Protein AF-G0UAB4-F1 (afdb_monomer)

InterPro domains:
  IPR030217 Nuclear RNA export factor [PTHR10662] (79-449)
  IPR032675 Leucine-rich repeat domain superfamily [G3DSA:3.80.10.10] (81-231)
  IPR057127 MEX67-like, NTF2-like domain [PF23056] (244-444)

Mean predicted aligned error: 17.78 Å

Nearest PDB structures (foldseek):
  6mky-assembly1_A  TM=8.812E-01  e=1.039E-04  Homo sapiens
  8axj-assembly1_A  TM=7.871E-01  e=1.158E-04  Trypanosoma brucei brucei TREU927
  8r1l-assembly1_D  TM=8.271E-01  e=3.434E-04  Homo sapiens
  8glv-assembly1_Em  TM=6.843E-01  e=1.694E-04  Chlamydomonas reinhardtii
  8ro1-assembly1_o  TM=6.251E-01  e=2.617E-04  Caenorhabditis elegans

Organism: Trypanosoma vivax (strain Y486) (NCBI:txid1055687)

Solvent-accessible surface area (backbone atoms only — not comparable to full-atom values): 30430 Å² total; per-residue (Å²): 136,87,87,88,91,86,81,88,85,86,80,86,79,88,85,91,85,92,84,90,79,88,79,92,78,90,78,84,87,88,81,90,78,88,82,90,78,88,80,89,85,84,81,86,82,89,79,92,82,81,86,80,90,82,90,77,89,82,90,85,82,88,80,89,80,89,62,63,68,62,54,49,52,54,49,35,50,52,52,41,51,46,52,69,76,37,32,79,76,36,36,38,80,89,74,14,32,38,49,44,50,38,50,50,72,38,76,92,33,62,95,48,28,90,69,59,40,55,65,36,54,69,46,22,43,38,51,40,54,40,45,49,74,77,52,33,76,55,34,24,31,41,33,44,26,49,51,68,31,53,41,55,43,42,40,48,41,31,32,51,77,70,64,40,33,64,49,26,32,35,41,35,41,27,47,20,49,29,65,68,73,69,46,52,65,53,53,57,71,28,79,49,33,30,34,42,31,45,54,73,17,62,35,67,76,41,93,57,34,65,67,52,51,49,69,59,39,82,67,47,42,28,50,62,90,40,76,53,88,62,86,64,92,72,61,67,50,45,64,77,58,89,75,54,72,70,50,49,50,53,49,52,48,43,45,61,54,49,51,48,31,49,43,71,67,45,38,79,64,36,32,73,42,30,31,74,78,10,39,28,40,36,28,64,51,86,64,27,59,76,95,65,81,69,75,34,70,92,36,48,31,55,85,59,52,73,67,58,51,52,51,51,53,50,54,53,53,49,36,68,70,61,39,53,61,31,45,69,90,86,33,68,77,27,68,73,32,53,27,71,17,15,66,41,34,22,50,51,52,32,32,69,39,35,53,92,52,42,36,40,33,45,76,48,77,47,84,61,45,47,71,45,79,48,54,82,97,43,97,59,55,33,36,40,35,39,42,39,34,36,44,34,43,34,52,49,74,88,84,48,87,79,58,78,72,57,55,84,89,65,41,34,47,50,61,22,30,34,45,36,42,35,34,30,36,57,44,96,83,72,78,48,75,25,34,41,36,39,40,39,33,33,30,53,58,76,77,49,62,41,98,87,70,45,82,46,72,96,66,82,47,54,62,38,69,71,52,28,48,54,49,24,64,72,78,38,69,81,38,41,69,62,30,38,32,47,48,51,73,76,23,60,22,73,66,50,38,48,46,41,52,69,63,48,55,65,70,48,59,67,69,61,42,56,54,23,31,75,28,41,68,55,37,54,57,56,76,76,106

Foldseek 3Di:
DDDDDDDDDDDDDDDDDDDDDDDDDDDDDDDDDDDDDDDDDDDDDDDDDDDDDDDDDDDDDDDDDPDLPVVLVVLLVLLLVCCVVCVVPQADLVQLEGACAVVLPPPSCVVPSVVDALQDLSNLLSNLVSCCVRRNQSHAEYEQEQRQDQDNQSNLVSCVVSVNLQRYAEYEHEQYAHQDDPNLVSVLPNLNHAYYAHHNYNLVVDPCNPVVNCVSHVNHQYYNNDGDPDPPPFAFFFAADDDDPVQVVVVVQCVVQPQVCQQVVVLVSQLVQADFFAKEAEEEDPCLWDLAADCDVQQLRVPDDPVVRVLVNVLVVQLVVQQLYADCVVDVVSVVSMQTGSVSRSVNSCSNQSHPAQKGKHKDWDSRKDWDWDDPPDPFIKIKIKTKTKMKIFGHHDDDPVRVPPPSSNTRITMWIKIKIWIWTADPVNPDIHTRYIYIYGYYPPFPQDPVRHTDPPDDGCLPQVNLVVLCVVQPVLADSLLSSLLSVLARGPVRSNCCRPPPLVPDDPVLSNVSSHDNVSSNVSSVD

pLDDT: mean 78.87, std 22.43, range [23.47, 98.38]

Radius of gyration: 35.87 Å; Cα contacts (8 Å, |Δi|>4): 771; chains: 1; bounding box: 86×74×105 Å

Structure (mmCIF, N/CA/C/O backbone):
data_AF-G0UAB4-F1
#
_entry.id   AF-G0UAB4-F1
#
loop_
_atom_site.group_PDB
_atom_site.id
_atom_site.type_symbol
_atom_site.label_atom_id
_atom_site.label_alt_id
_atom_site.label_comp_id
_atom_site.label_asym_id
_atom_site.label_entity_id
_atom_site.label_seq_id
_atom_site.pdbx_PDB_ins_code
_atom_site.Cartn_x
_atom_site.Cartn_y
_atom_site.Cartn_z
_atom_site.occupancy
_atom_site.B_iso_or_equiv
_atom_site.auth_seq_id
_atom_site.auth_comp_id
_atom_site.auth_asym_id
_atom_site.auth_atom_id
_atom_site.pdbx_PDB_model_num
ATOM 1 N N . MET A 1 1 ? -24.170 -27.019 -33.085 1.00 36.75 1 MET A N 1
ATOM 2 C CA . MET A 1 1 ? -25.218 -26.357 -32.282 1.00 36.75 1 MET A CA 1
ATOM 3 C C . MET A 1 1 ? -24.888 -24.856 -32.265 1.00 36.75 1 MET A C 1
ATOM 5 O O . MET A 1 1 ? -24.026 -24.470 -31.496 1.00 36.75 1 MET A O 1
ATOM 9 N N . SER A 1 2 ? -25.151 -24.061 -33.317 1.00 28.00 2 SER A N 1
ATOM 10 C CA . SER A 1 2 ? -26.400 -23.314 -33.641 1.00 28.00 2 SER A CA 1
ATOM 11 C C . SER A 1 2 ? -26.981 -22.582 -32.414 1.00 28.00 2 SER A C 1
ATOM 13 O O . SER A 1 2 ? -27.367 -23.261 -31.475 1.00 28.00 2 SER A O 1
ATOM 15 N N . HIS A 1 3 ? -27.049 -21.246 -32.310 1.00 29.27 3 HIS A N 1
ATOM 16 C CA . HIS A 1 3 ? -27.431 -20.233 -33.307 1.00 29.27 3 HIS A CA 1
ATOM 17 C C . HIS A 1 3 ? -26.759 -18.845 -33.122 1.00 29.27 3 HIS A C 1
ATOM 19 O O . HIS A 1 3 ? -26.396 -18.486 -32.005 1.00 29.27 3 HIS A O 1
ATOM 25 N N . PRO A 1 4 ? -26.694 -18.034 -34.202 1.00 35.25 4 PRO A N 1
ATOM 26 C CA . PRO A 1 4 ? -26.405 -16.597 -34.199 1.00 35.25 4 PRO A CA 1
ATOM 27 C C . PRO A 1 4 ? -27.694 -15.756 -34.072 1.00 35.25 4 PRO A C 1
ATOM 29 O O . PRO A 1 4 ? -28.778 -16.233 -34.406 1.00 35.25 4 PRO A O 1
ATOM 32 N N . TYR A 1 5 ? -27.582 -14.482 -33.682 1.00 25.14 5 TYR A N 1
ATOM 33 C CA . TYR A 1 5 ? -28.680 -13.512 -33.792 1.00 25.14 5 TYR A CA 1
ATOM 34 C C . TYR A 1 5 ? -28.320 -12.415 -34.796 1.00 25.14 5 TYR A C 1
ATOM 36 O O . TYR A 1 5 ? -27.334 -11.701 -34.632 1.00 25.14 5 TYR A O 1
ATOM 44 N N . ASN A 1 6 ? -29.126 -12.306 -35.851 1.00 32.56 6 ASN A N 1
ATOM 45 C CA . ASN A 1 6 ? -29.063 -11.258 -36.860 1.00 32.56 6 ASN A CA 1
ATOM 46 C C . ASN A 1 6 ? -30.505 -10.906 -37.269 1.00 32.56 6 ASN A C 1
ATOM 48 O O . ASN A 1 6 ? -31.271 -11.813 -37.592 1.00 32.56 6 ASN A O 1
ATOM 52 N N . LYS A 1 7 ? -30.869 -9.617 -37.256 1.00 28.31 7 LYS A N 1
ATOM 53 C CA . LYS A 1 7 ? -31.987 -8.989 -38.004 1.00 28.31 7 LYS A CA 1
ATOM 54 C C . LYS A 1 7 ? -31.812 -7.461 -37.874 1.00 28.31 7 LYS A C 1
ATOM 56 O O . LYS A 1 7 ? -31.756 -6.967 -36.758 1.00 28.31 7 LYS A O 1
ATOM 61 N N . HIS A 1 8 ? -31.458 -6.705 -38.925 1.00 28.34 8 HIS A N 1
ATO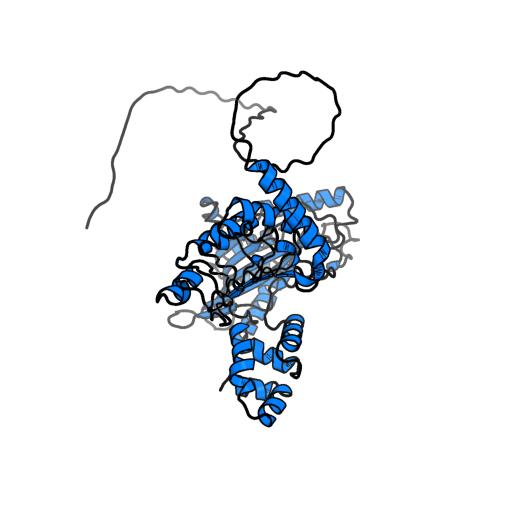M 62 C CA . HIS A 1 8 ? -32.327 -6.168 -40.001 1.00 28.34 8 HIS A CA 1
ATOM 63 C C . HIS A 1 8 ? -33.525 -5.365 -39.469 1.00 28.34 8 HIS A C 1
ATOM 65 O O . HIS A 1 8 ? -34.195 -5.829 -38.563 1.00 28.34 8 HIS A O 1
ATOM 71 N N . ARG A 1 9 ? -33.966 -4.240 -40.040 1.00 28.67 9 ARG A N 1
ATOM 72 C CA . ARG A 1 9 ? -33.526 -3.301 -41.093 1.00 28.67 9 ARG A CA 1
ATOM 73 C C . ARG A 1 9 ? -34.645 -2.243 -41.113 1.00 28.67 9 ARG A C 1
ATOM 75 O O . ARG A 1 9 ? -35.806 -2.611 -40.972 1.00 28.67 9 ARG A O 1
ATOM 82 N N . GLY A 1 10 ? -34.337 -0.984 -41.381 1.00 27.75 10 GLY A N 1
ATOM 83 C CA . GLY A 1 10 ? -35.330 0.027 -41.757 1.00 27.75 10 GLY A CA 1
ATOM 84 C C . GLY A 1 10 ? -34.630 1.380 -41.836 1.00 27.75 10 GLY A C 1
ATOM 85 O O . GLY A 1 10 ? -33.963 1.754 -40.886 1.00 27.75 10 GLY A O 1
ATOM 86 N N . GLY A 1 11 ? -34.617 2.132 -42.928 1.00 26.70 11 GLY A N 1
ATOM 87 C CA . GLY A 1 11 ? -35.298 2.002 -44.207 1.00 26.70 11 GLY A CA 1
ATOM 88 C C . GLY A 1 11 ? -35.733 3.396 -44.657 1.00 26.70 11 GLY A C 1
ATOM 89 O O . GLY A 1 11 ? -36.582 3.980 -44.000 1.00 26.70 11 GLY A O 1
ATOM 90 N N . CYS A 1 12 ? -35.182 3.846 -45.795 1.00 26.55 12 CYS A N 1
ATOM 91 C CA . CYS A 1 12 ? -35.678 4.924 -46.673 1.00 26.55 12 CYS A CA 1
ATOM 92 C C . CYS A 1 12 ? -35.483 6.384 -46.184 1.00 26.55 12 CYS A C 1
ATOM 94 O O . CYS A 1 12 ? -35.675 6.674 -45.017 1.00 26.55 12 CYS A O 1
ATOM 96 N N . ALA A 1 13 ? -35.142 7.383 -47.010 1.00 27.73 13 ALA A N 1
ATOM 97 C CA . ALA A 1 13 ? -34.871 7.446 -48.449 1.00 27.73 13 ALA A CA 1
ATOM 98 C C . ALA A 1 13 ? -34.231 8.804 -48.842 1.00 27.73 13 ALA A C 1
ATOM 100 O O . ALA A 1 13 ? -34.586 9.823 -48.267 1.00 27.73 13 ALA A O 1
ATOM 101 N N . GLY A 1 14 ? -33.368 8.758 -49.876 1.00 26.84 14 GLY A N 1
ATOM 102 C CA . GLY A 1 14 ? -33.150 9.741 -50.969 1.00 26.84 14 GLY A CA 1
ATOM 103 C C . GLY A 1 14 ? -32.625 11.157 -50.647 1.00 26.84 14 GLY A C 1
ATOM 104 O O . GLY A 1 14 ? -33.108 11.812 -49.746 1.00 26.84 14 GLY A O 1
ATOM 105 N N . GLY A 1 15 ? -31.689 11.771 -51.379 1.00 26.62 15 GLY A N 1
ATOM 106 C CA . GLY A 1 15 ? -30.940 11.385 -52.573 1.00 26.62 15 GLY A CA 1
ATOM 107 C C . GLY A 1 15 ? -30.425 12.615 -53.359 1.00 26.62 15 GLY A C 1
ATOM 108 O O . GLY A 1 15 ? -31.201 13.513 -53.650 1.00 26.62 15 GLY A O 1
ATOM 109 N N . ARG A 1 16 ? -29.155 12.531 -53.803 1.00 26.34 16 ARG A N 1
ATOM 110 C CA . ARG A 1 16 ? -28.542 13.008 -55.078 1.00 26.34 16 ARG A CA 1
ATOM 111 C C . ARG A 1 16 ? -28.022 14.459 -55.314 1.00 26.34 16 ARG A C 1
ATOM 113 O O . ARG A 1 16 ? -28.739 15.433 -55.155 1.00 26.34 16 ARG A O 1
ATOM 120 N N . ARG A 1 17 ? -26.839 14.446 -55.987 1.00 26.55 17 ARG A N 1
ATOM 121 C CA . ARG A 1 17 ? -26.042 15.440 -56.782 1.00 26.55 17 ARG A CA 1
ATOM 122 C C . ARG A 1 17 ? -25.085 16.333 -55.970 1.00 26.55 17 ARG A C 1
ATOM 124 O O . ARG A 1 17 ? -25.541 17.036 -55.088 1.00 26.55 17 ARG A O 1
ATOM 131 N N . ILE A 1 18 ? -23.747 16.209 -56.058 1.00 31.23 18 ILE A N 1
ATOM 132 C CA . ILE A 1 18 ? -22.752 16.402 -57.158 1.00 31.23 18 ILE A CA 1
ATOM 133 C C . ILE A 1 18 ? -22.755 17.830 -57.730 1.00 31.23 18 ILE A C 1
ATOM 135 O O . ILE A 1 18 ? -23.664 18.141 -58.490 1.00 31.23 18 ILE A O 1
ATOM 139 N N . TYR A 1 19 ? -21.725 18.630 -57.398 1.00 28.19 19 TYR A N 1
ATOM 140 C CA . TYR A 1 19 ? -20.753 19.247 -58.327 1.00 28.19 19 TYR A CA 1
ATOM 141 C C . TYR A 1 19 ? -19.546 19.853 -57.576 1.00 28.19 19 TYR A C 1
ATOM 143 O O . TYR A 1 19 ? -19.669 20.302 -56.439 1.00 28.19 19 TYR A O 1
ATOM 151 N N . ASP A 1 20 ? -18.399 19.816 -58.258 1.00 27.33 20 ASP A N 1
ATOM 152 C CA . ASP A 1 20 ? -17.103 20.448 -57.980 1.00 27.33 20 ASP A CA 1
ATOM 153 C C . ASP A 1 20 ? -17.155 21.941 -57.616 1.00 27.33 20 ASP A C 1
ATOM 155 O O . ASP A 1 20 ? -17.896 22.695 -58.239 1.00 27.33 20 ASP A O 1
ATOM 159 N N . HIS A 1 21 ? -16.238 22.390 -56.748 1.00 27.39 21 HIS A N 1
ATOM 160 C CA . HIS A 1 21 ? -15.192 23.367 -57.101 1.00 27.39 21 HIS A CA 1
ATOM 161 C C . HIS A 1 21 ? -14.220 23.609 -55.935 1.00 27.39 21 HIS A C 1
ATOM 163 O O . HIS A 1 21 ? -14.600 23.597 -54.767 1.00 27.39 21 HIS A O 1
ATOM 169 N N . GLY A 1 22 ? -12.941 23.779 -56.285 1.00 23.94 22 GLY A N 1
ATOM 170 C CA . GLY A 1 22 ? -11.832 23.977 -55.358 1.00 23.94 22 GLY A CA 1
ATOM 171 C C . GLY A 1 22 ? -11.778 25.365 -54.723 1.00 23.94 22 GLY A C 1
ATOM 172 O O . GLY A 1 22 ? -12.645 26.206 -54.933 1.00 23.94 22 GLY A O 1
ATOM 173 N N . GLY A 1 23 ? -10.701 25.616 -53.981 1.00 24.27 23 GLY A N 1
ATOM 174 C CA . GLY A 1 23 ? -10.379 26.960 -53.513 1.00 24.27 23 GLY A CA 1
ATOM 175 C C . GLY A 1 23 ? -9.794 26.989 -52.115 1.00 24.27 23 GLY A C 1
ATOM 176 O O . GLY A 1 23 ? -10.501 26.992 -51.119 1.00 24.27 23 GLY A O 1
ATOM 177 N N . ASN A 1 24 ? -8.472 27.036 -52.090 1.00 30.30 24 ASN A N 1
ATOM 178 C CA . ASN A 1 24 ? -7.624 27.497 -51.006 1.00 30.30 24 ASN A CA 1
ATOM 179 C C . ASN A 1 24 ? -8.116 28.842 -50.419 1.00 30.30 24 ASN A C 1
ATOM 181 O O . ASN A 1 24 ? -8.316 29.773 -51.194 1.00 30.30 24 ASN A O 1
ATOM 185 N N . SER A 1 25 ? -8.226 28.980 -49.092 1.00 27.98 25 SER A N 1
ATOM 186 C CA . SER A 1 25 ? -7.984 30.259 -48.397 1.00 27.98 25 SER A CA 1
ATOM 187 C C . SER A 1 25 ? -8.011 30.120 -46.875 1.00 27.98 25 SER A C 1
ATOM 189 O O . SER A 1 25 ? -8.974 29.623 -46.292 1.00 27.98 25 SER A O 1
ATOM 191 N N . ASP A 1 26 ? -6.964 30.660 -46.260 1.00 31.95 26 ASP A N 1
ATOM 192 C CA . ASP A 1 26 ? -6.861 31.070 -44.865 1.00 31.95 26 ASP A CA 1
ATOM 193 C C . ASP A 1 26 ? -8.095 31.817 -44.334 1.00 31.95 26 ASP A C 1
ATOM 195 O O . ASP A 1 26 ? -8.625 32.699 -45.012 1.00 31.95 26 ASP A O 1
ATOM 199 N N . ARG A 1 27 ? -8.442 31.585 -43.057 1.00 27.94 27 ARG A N 1
ATOM 200 C CA . ARG A 1 27 ? -8.413 32.609 -41.984 1.00 27.94 27 ARG A CA 1
ATOM 201 C C . ARG A 1 27 ? -9.036 32.113 -40.670 1.00 27.94 27 ARG A C 1
ATOM 203 O O . ARG A 1 27 ? -10.128 31.571 -40.642 1.00 27.94 27 ARG A O 1
ATOM 210 N N . ALA A 1 28 ? -8.295 32.381 -39.595 1.00 27.47 28 ALA A N 1
ATOM 211 C CA . ALA A 1 28 ? -8.703 33.013 -38.337 1.00 27.47 28 ALA A CA 1
ATOM 212 C C . ALA A 1 28 ? -10.079 32.723 -37.684 1.00 27.47 28 ALA A C 1
ATOM 214 O O . ALA A 1 28 ? -11.133 32.991 -38.241 1.00 27.47 28 ALA A O 1
ATOM 215 N N . HIS A 1 29 ? -9.972 32.428 -36.380 1.00 27.28 29 HIS A N 1
ATOM 216 C CA . HIS A 1 29 ? -10.861 32.790 -35.263 1.00 27.28 29 HIS A CA 1
ATOM 217 C C . HIS A 1 29 ? -12.291 32.230 -35.154 1.00 27.28 29 HIS A C 1
ATOM 219 O O . HIS A 1 29 ? -13.167 32.490 -35.965 1.00 27.28 29 HIS A O 1
ATOM 225 N N . GLY A 1 30 ? -12.551 31.685 -33.956 1.00 23.98 30 GLY A N 1
ATOM 226 C CA . GLY A 1 30 ? -13.815 31.866 -33.234 1.00 23.98 30 GLY A CA 1
ATOM 227 C C . GLY A 1 30 ? -14.678 30.613 -33.123 1.00 23.98 30 GLY A C 1
ATOM 228 O O . GLY A 1 30 ? -15.136 30.078 -34.123 1.00 23.98 30 GLY A O 1
ATOM 229 N N . GLY A 1 31 ? -14.948 30.168 -31.892 1.00 24.20 31 GLY A N 1
ATOM 230 C CA . GLY A 1 31 ? -15.881 29.062 -31.664 1.00 24.20 31 GLY A CA 1
ATOM 231 C C . GLY A 1 31 ? -15.971 28.572 -30.223 1.00 24.20 31 GLY A C 1
ATOM 232 O O . GLY A 1 31 ? -15.820 27.386 -29.964 1.00 24.20 31 GLY A O 1
ATOM 233 N N . HIS A 1 32 ? -16.207 29.485 -29.282 1.00 28.52 32 HIS A N 1
ATOM 234 C CA . HIS A 1 32 ? -16.738 29.174 -27.953 1.00 28.52 32 HIS A CA 1
ATOM 235 C C . HIS A 1 32 ? -18.137 28.561 -28.109 1.00 28.52 32 HIS A C 1
ATOM 237 O O . HIS A 1 32 ? -19.007 29.292 -28.558 1.00 28.52 32 HIS A O 1
ATOM 243 N N . TRP A 1 33 ? -18.387 27.313 -27.693 1.00 24.53 33 TRP A N 1
ATOM 244 C CA . TRP A 1 33 ? -19.727 26.858 -27.281 1.00 24.53 33 TRP A CA 1
ATOM 245 C C . TRP A 1 33 ? -19.639 25.855 -26.123 1.00 24.53 33 TRP A C 1
ATOM 247 O O . TRP A 1 33 ? -18.881 24.889 -26.143 1.00 24.53 33 TRP A O 1
ATOM 257 N N . ASN A 1 34 ? -20.424 26.177 -25.097 1.00 27.08 34 ASN A N 1
ATOM 258 C CA . ASN A 1 34 ? -20.688 25.454 -23.860 1.00 27.08 34 ASN A CA 1
ATOM 259 C C . ASN A 1 34 ? -21.229 24.035 -24.091 1.00 27.08 34 ASN A C 1
ATOM 261 O O . ASN A 1 34 ? -22.037 23.823 -24.989 1.00 27.08 34 ASN A O 1
ATOM 265 N N . ASN A 1 35 ? -20.974 23.140 -23.131 1.00 25.59 35 ASN A N 1
ATOM 266 C CA . ASN A 1 35 ? -22.094 22.571 -22.381 1.00 25.59 35 ASN A CA 1
ATOM 267 C C . ASN A 1 35 ? -21.683 22.116 -20.977 1.00 25.59 35 ASN A C 1
ATOM 269 O O . ASN A 1 35 ? -20.876 21.211 -20.783 1.00 25.59 35 ASN A O 1
ATOM 273 N N . GLN A 1 36 ? -22.288 22.797 -20.007 1.00 26.25 36 GLN A N 1
ATOM 274 C CA . GLN A 1 36 ? -22.452 22.369 -18.629 1.00 26.25 36 GLN A CA 1
ATOM 275 C C . GLN A 1 36 ? -23.269 21.075 -18.584 1.00 26.25 36 GLN A C 1
ATOM 277 O O . GLN A 1 36 ? -24.297 20.995 -19.248 1.00 26.25 36 GLN A O 1
ATOM 282 N N . LEU A 1 37 ? -22.881 20.144 -17.710 1.00 28.42 37 LEU A N 1
ATOM 283 C CA . LEU A 1 37 ? -23.802 19.329 -16.914 1.00 28.42 37 LEU A CA 1
ATOM 284 C C . LEU A 1 37 ? -23.041 18.697 -15.730 1.00 28.42 37 LEU A C 1
ATOM 286 O O . LEU A 1 37 ? -22.211 17.823 -15.933 1.00 28.42 37 LEU A O 1
ATOM 290 N N . ALA A 1 38 ? -23.398 19.177 -14.526 1.00 26.66 38 ALA A N 1
ATOM 291 C CA . ALA A 1 38 ? -23.349 18.531 -13.199 1.00 26.66 38 ALA A CA 1
ATOM 292 C C . ALA A 1 38 ? -21.967 18.106 -12.617 1.00 26.66 38 ALA A C 1
ATOM 294 O O . ALA A 1 38 ? -21.146 17.524 -13.297 1.00 26.66 38 ALA A O 1
ATOM 295 N N . SER A 1 39 ? -21.605 18.314 -11.343 1.00 28.38 39 SER A N 1
ATOM 296 C CA . SER A 1 39 ? -22.369 18.712 -10.152 1.00 28.38 39 SER A CA 1
ATOM 297 C C . SER A 1 39 ? -21.425 19.103 -8.999 1.00 28.38 39 SER A C 1
ATOM 299 O O . SER A 1 39 ? -20.735 18.271 -8.429 1.00 28.38 39 SER A O 1
ATOM 301 N N . ARG A 1 40 ? -21.455 20.392 -8.639 1.00 26.09 40 ARG A N 1
ATOM 302 C CA . ARG A 1 40 ? -21.663 20.933 -7.279 1.00 26.09 40 ARG A CA 1
ATOM 303 C C . ARG A 1 40 ? -21.289 20.040 -6.073 1.00 26.09 40 ARG A C 1
ATOM 305 O O . ARG A 1 40 ? -22.127 19.295 -5.577 1.00 26.09 40 ARG A O 1
ATOM 312 N N . ALA A 1 41 ? -20.141 20.339 -5.465 1.00 26.62 41 ALA A N 1
ATOM 313 C CA . ALA A 1 41 ? -19.971 20.351 -4.011 1.00 26.62 41 ALA A CA 1
ATOM 314 C C . ALA A 1 41 ? -20.077 21.814 -3.537 1.00 26.62 41 ALA A C 1
ATOM 316 O O . ALA A 1 41 ? -19.304 22.670 -3.966 1.00 26.62 41 ALA A O 1
ATOM 317 N N . LYS A 1 42 ? -21.088 22.132 -2.719 1.00 28.22 42 LYS A N 1
ATOM 318 C CA . LYS A 1 42 ? -21.251 23.440 -2.067 1.00 28.22 42 LYS A CA 1
ATOM 319 C C . LYS A 1 42 ? -20.977 23.274 -0.573 1.00 28.22 42 LYS A C 1
ATOM 321 O O . LYS A 1 42 ? -21.808 22.706 0.124 1.00 28.22 42 LYS A O 1
ATOM 326 N N . GLY A 1 43 ? -19.877 23.843 -0.093 1.00 23.47 43 GLY A N 1
ATOM 327 C CA . GLY A 1 43 ? -19.792 24.385 1.263 1.00 23.47 43 GLY A CA 1
ATOM 328 C C . GLY A 1 43 ? -19.926 25.910 1.175 1.00 23.47 43 GLY A C 1
ATOM 329 O O . GLY A 1 43 ? -19.297 26.497 0.291 1.00 23.47 43 GLY A O 1
ATOM 330 N N . PRO A 1 44 ? -20.755 26.581 1.994 1.00 29.52 44 PRO A N 1
ATOM 331 C CA . PRO A 1 44 ? -20.788 28.033 2.014 1.00 29.52 44 PRO A CA 1
ATOM 332 C C . PRO A 1 44 ? -19.909 28.585 3.141 1.00 29.52 44 PRO A C 1
ATOM 334 O O . PRO A 1 44 ? -20.126 28.313 4.319 1.00 29.52 44 PRO A O 1
ATOM 337 N N . VAL A 1 45 ? -18.950 29.421 2.742 1.00 26.94 45 VAL A N 1
ATOM 338 C CA . VAL A 1 45 ? -18.331 30.445 3.587 1.00 26.94 45 VAL A CA 1
ATOM 339 C C . VAL A 1 45 ? -19.295 31.629 3.678 1.00 26.94 45 VAL A C 1
ATOM 341 O O . VAL A 1 45 ? -19.865 32.072 2.680 1.00 26.94 45 VAL A O 1
ATOM 344 N N . ILE A 1 46 ? -19.484 32.106 4.904 1.00 27.33 46 ILE A N 1
ATOM 345 C CA . ILE A 1 46 ? -20.360 33.203 5.311 1.00 27.33 46 ILE A CA 1
ATOM 346 C C . ILE A 1 46 ? -19.751 34.543 4.866 1.00 27.33 46 ILE A C 1
ATOM 348 O O . ILE A 1 46 ? -18.611 34.848 5.207 1.00 27.33 46 ILE A O 1
ATOM 352 N N . GLN A 1 47 ? -20.525 35.374 4.160 1.00 27.41 47 GLN A N 1
ATOM 353 C CA . GLN A 1 47 ? -20.250 36.807 4.016 1.00 27.41 47 GLN A CA 1
ATOM 354 C C . GLN A 1 47 ? -21.420 37.625 4.570 1.00 27.41 47 GLN A C 1
ATOM 356 O O . GLN A 1 47 ? -22.549 37.549 4.091 1.00 27.41 47 GLN A O 1
ATOM 361 N N . ASN A 1 48 ? -21.091 38.419 5.589 1.00 25.72 48 ASN A N 1
ATOM 362 C CA . ASN A 1 48 ? -21.890 39.485 6.182 1.00 25.72 48 ASN A CA 1
ATOM 363 C C . ASN A 1 48 ? -22.334 40.519 5.142 1.00 25.72 48 ASN A C 1
ATOM 365 O O . ASN A 1 48 ? -21.473 41.109 4.491 1.00 25.72 48 ASN A O 1
ATOM 369 N N . LYS A 1 49 ? -23.629 40.865 5.120 1.00 26.12 49 LYS A N 1
ATOM 370 C CA . LYS A 1 49 ? -24.091 42.242 4.872 1.00 26.12 49 LYS A CA 1
ATOM 371 C C . LYS A 1 49 ? -25.335 42.568 5.707 1.00 26.12 49 LYS A C 1
ATOM 373 O O . LYS A 1 49 ? -26.223 41.745 5.891 1.00 26.12 49 LYS A O 1
ATOM 378 N N . GLN A 1 50 ? -25.301 43.784 6.235 1.00 25.75 50 GLN A N 1
ATOM 379 C CA . GLN A 1 50 ? -26.169 44.412 7.227 1.00 25.75 50 GLN A CA 1
ATOM 380 C C . GLN A 1 50 ? -27.555 44.816 6.672 1.00 25.75 50 GLN A C 1
ATOM 382 O O . GLN A 1 50 ? -27.600 45.341 5.568 1.00 25.75 50 GLN A O 1
ATOM 387 N N . HIS A 1 51 ? -28.597 44.633 7.511 1.00 25.33 51 HIS A N 1
ATOM 388 C CA . HIS A 1 51 ? -29.809 45.460 7.792 1.00 25.33 51 HIS A CA 1
ATOM 389 C C . HIS A 1 51 ? -30.694 46.049 6.650 1.00 25.33 51 HIS A C 1
ATOM 391 O O . HIS A 1 51 ? -30.214 46.185 5.532 1.00 25.33 51 HIS A O 1
ATOM 397 N N . PRO A 1 52 ? -31.961 46.501 6.901 1.00 34.44 52 PRO A N 1
ATOM 398 C CA . PRO A 1 52 ? -32.708 46.618 8.174 1.00 34.44 52 PRO A CA 1
ATOM 399 C C . PRO A 1 52 ? -34.192 46.133 8.173 1.00 34.44 52 PRO A C 1
ATOM 401 O O . PRO A 1 52 ? -34.808 45.908 7.141 1.00 34.44 52 PRO A O 1
ATOM 404 N N . ASN A 1 53 ? -34.741 46.047 9.396 1.00 27.25 53 ASN A N 1
ATOM 405 C CA . ASN A 1 53 ? -36.134 46.242 9.849 1.00 27.25 53 ASN A CA 1
ATOM 406 C C . ASN A 1 53 ? -37.323 45.973 8.908 1.00 27.25 53 ASN A C 1
ATOM 408 O O . ASN A 1 53 ? -37.575 46.744 7.988 1.00 27.25 53 ASN A O 1
ATOM 412 N N . GLN A 1 54 ? -38.228 45.100 9.368 1.00 27.34 54 GLN A N 1
ATOM 413 C CA . GLN A 1 54 ? -39.652 45.445 9.456 1.00 27.34 54 GLN A CA 1
ATOM 414 C C . GLN A 1 54 ? -40.367 44.611 10.530 1.00 27.34 54 GLN A C 1
ATOM 416 O O . GLN A 1 54 ? -40.516 43.397 10.425 1.00 27.34 54 GLN A O 1
ATOM 421 N N . GLN A 1 55 ? -40.814 45.305 11.578 1.00 30.89 55 GLN A N 1
ATOM 422 C CA . GLN A 1 55 ? -41.855 44.850 12.491 1.00 30.89 55 GLN A CA 1
ATOM 423 C C . GLN A 1 55 ? -43.187 44.782 11.737 1.00 30.89 55 GLN A C 1
ATOM 425 O O . GLN A 1 55 ? -43.569 45.758 11.092 1.00 30.89 55 GLN A O 1
ATOM 430 N N . ARG A 1 56 ? -43.949 43.702 11.918 1.00 25.67 56 ARG A N 1
ATOM 431 C CA . ARG A 1 56 ? -45.411 43.788 12.016 1.00 25.67 56 ARG A CA 1
ATOM 432 C C . ARG A 1 56 ? -45.977 42.563 12.724 1.00 25.67 56 ARG A C 1
ATOM 434 O O . ARG A 1 56 ? -45.753 41.427 12.324 1.00 25.67 56 ARG A O 1
ATOM 441 N N . ALA A 1 57 ? -46.692 42.856 13.801 1.00 30.55 57 ALA A N 1
ATOM 442 C CA . ALA A 1 57 ? -47.545 41.944 14.531 1.00 30.55 57 ALA A CA 1
ATOM 443 C C . ALA A 1 57 ? -48.672 41.404 13.639 1.00 30.55 57 ALA A C 1
ATOM 445 O O . ALA A 1 57 ? -49.161 42.125 12.770 1.00 30.55 57 ALA A O 1
ATOM 446 N N . ASN A 1 58 ? -49.128 40.182 13.921 1.00 26.62 58 ASN A N 1
ATOM 447 C CA . ASN A 1 58 ? -50.550 39.927 14.133 1.00 26.62 58 ASN A CA 1
ATOM 448 C C . ASN A 1 58 ? -50.786 38.594 14.854 1.00 26.62 58 ASN A C 1
ATOM 450 O O . ASN A 1 58 ? -50.284 37.543 14.465 1.00 26.62 58 ASN A O 1
ATOM 454 N N . ASN A 1 59 ? -51.572 38.711 15.922 1.00 28.83 59 ASN A N 1
ATOM 455 C CA . ASN A 1 59 ? -52.222 37.653 16.681 1.00 28.83 59 ASN A CA 1
ATOM 456 C C . ASN A 1 59 ? -53.307 36.943 15.860 1.00 28.83 59 ASN A C 1
ATOM 458 O O . ASN A 1 59 ? -53.974 37.586 15.053 1.00 28.83 59 ASN A O 1
ATOM 462 N N . ALA A 1 60 ? -53.530 35.672 16.214 1.00 27.70 60 ALA A N 1
ATOM 463 C CA . ALA A 1 60 ? -54.773 34.876 16.223 1.00 27.70 60 ALA A CA 1
ATOM 464 C C . ALA A 1 60 ? -54.411 33.449 15.777 1.00 27.70 60 ALA A C 1
ATOM 466 O O . ALA A 1 60 ? -53.789 33.274 14.741 1.00 27.70 60 ALA A O 1
ATOM 467 N N . GLY A 1 61 ? -54.723 32.365 16.474 1.00 24.25 61 GLY A N 1
ATOM 468 C CA . GLY A 1 61 ? -55.654 32.129 17.566 1.00 24.25 61 GLY A CA 1
ATOM 469 C C . GLY A 1 61 ? -56.061 30.651 17.479 1.00 24.25 61 GLY A C 1
ATOM 470 O O . GLY A 1 61 ? -56.208 30.124 16.381 1.00 24.25 61 GLY A O 1
ATOM 471 N N . GLY A 1 62 ? -56.232 30.000 18.631 1.00 24.94 62 GLY A N 1
ATOM 472 C CA . GLY A 1 62 ? -56.693 28.610 18.757 1.00 24.94 62 GLY A CA 1
ATOM 473 C C . GLY A 1 62 ? -55.535 27.622 18.928 1.00 24.94 62 GLY A C 1
ATOM 474 O O . GLY A 1 62 ? -54.644 27.547 18.102 1.00 24.94 62 GLY A O 1
ATOM 475 N N . GLY A 1 63 ? -55.435 26.826 19.981 1.00 23.62 63 GLY A N 1
ATOM 476 C CA . GLY A 1 63 ? -56.375 26.525 21.045 1.00 23.62 63 GLY A CA 1
ATOM 477 C C . GLY A 1 63 ? -55.991 25.153 21.595 1.00 23.62 63 GLY A C 1
ATOM 478 O O . GLY A 1 63 ? -56.048 24.170 20.874 1.00 23.62 63 GLY A O 1
ATOM 479 N N . SER A 1 64 ? -55.601 25.128 22.869 1.00 26.19 64 SER A N 1
ATOM 480 C CA . SER A 1 64 ? -55.590 23.968 23.769 1.00 26.19 64 SER A CA 1
ATOM 481 C C . SER A 1 64 ? -54.747 22.735 23.394 1.00 26.19 64 SER A C 1
ATOM 483 O O . SER A 1 64 ? -55.197 21.781 22.769 1.00 26.19 64 SER A O 1
ATOM 485 N N . GLY A 1 65 ? -53.527 22.733 23.931 1.00 29.00 65 GLY A N 1
ATOM 486 C CA . GLY A 1 65 ? -52.694 21.554 24.192 1.00 29.00 65 GLY A CA 1
ATOM 487 C C . GLY A 1 65 ? -51.526 21.897 25.127 1.00 29.00 65 GLY A C 1
ATOM 488 O O . GLY A 1 65 ? -50.448 21.320 25.032 1.00 29.00 65 GLY A O 1
ATOM 489 N N . GLY A 1 66 ? -51.704 22.922 25.970 1.00 30.61 66 GLY A N 1
ATOM 490 C CA . GLY A 1 66 ? -50.685 23.479 26.855 1.00 30.61 66 GLY A CA 1
ATOM 491 C C . GLY A 1 66 ? -50.684 22.763 28.197 1.00 30.61 66 GLY A C 1
ATOM 492 O O . GLY A 1 66 ? -51.396 23.156 29.111 1.00 30.61 66 GLY A O 1
ATOM 493 N N . CYS A 1 67 ? -49.900 21.696 28.300 1.00 32.78 67 CYS A N 1
ATOM 494 C CA . CYS A 1 67 ? -49.503 21.116 29.587 1.00 32.78 67 CYS A CA 1
ATOM 495 C C . CYS A 1 67 ? -48.140 20.404 29.480 1.00 32.78 67 CYS A C 1
ATOM 497 O O . CYS A 1 67 ? -47.371 20.380 30.436 1.00 32.78 67 CYS A O 1
ATOM 499 N N . SER A 1 68 ? -47.768 19.904 28.295 1.00 38.09 68 SER A N 1
ATOM 500 C CA . SER A 1 68 ? -46.524 19.145 28.098 1.00 38.09 68 SER A CA 1
ATOM 501 C C . SER A 1 68 ? -45.249 20.000 28.036 1.00 38.09 68 SER A C 1
ATOM 503 O O . SER A 1 68 ? -44.201 19.551 28.496 1.00 38.09 68 SER A O 1
ATOM 505 N N . THR A 1 69 ? -45.312 21.234 27.526 1.00 45.69 69 THR A N 1
ATOM 506 C CA . THR A 1 69 ? -44.131 22.099 27.325 1.00 45.69 69 THR A CA 1
ATOM 507 C C . THR A 1 69 ? -43.612 22.768 28.601 1.00 45.69 69 THR A C 1
ATOM 509 O O . THR A 1 69 ? -42.409 22.995 28.718 1.00 45.69 69 THR A O 1
ATOM 512 N N . GLN A 1 70 ? -44.477 23.051 29.583 1.00 49.06 70 GLN A N 1
ATOM 513 C CA . GLN A 1 70 ? -44.044 23.581 30.887 1.00 49.06 70 GLN A CA 1
ATOM 514 C C . GLN A 1 70 ? -43.406 22.495 31.764 1.00 49.06 70 GLN A C 1
ATOM 516 O O . GLN A 1 70 ? -42.406 22.750 32.431 1.00 49.06 70 GLN A O 1
ATOM 521 N N . LEU A 1 71 ? -43.925 21.263 31.727 1.00 50.88 71 LEU A N 1
ATOM 522 C CA . LEU A 1 71 ? -43.336 20.137 32.459 1.00 50.88 71 LEU A CA 1
ATOM 523 C C . LEU A 1 71 ? -41.956 19.754 31.900 1.00 50.88 71 LEU A C 1
ATOM 525 O O . LEU A 1 71 ? -41.043 19.484 32.679 1.00 50.88 71 LEU A O 1
ATOM 529 N N . SER A 1 72 ? -41.756 19.809 30.575 1.00 58.09 72 SER A N 1
ATOM 530 C CA . SER A 1 72 ? -40.438 19.555 29.974 1.00 58.09 72 SER A CA 1
ATOM 531 C C . SER A 1 72 ? -39.411 20.641 30.308 1.00 58.09 72 SER A C 1
ATOM 533 O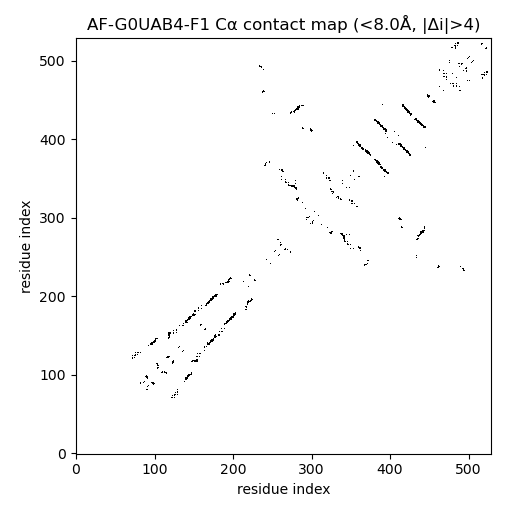 O . SER A 1 72 ? -38.243 20.314 30.504 1.00 58.09 72 SER A O 1
ATOM 535 N N . SER A 1 73 ? -39.818 21.917 30.413 1.00 64.69 73 SER A N 1
ATOM 536 C CA . SER A 1 73 ? -38.895 23.003 30.780 1.00 64.69 73 SER A CA 1
ATOM 537 C C . SER A 1 73 ? -38.490 22.940 32.252 1.00 64.69 73 SER A C 1
ATOM 539 O O . SER A 1 73 ? -37.326 23.158 32.573 1.00 64.69 73 SER A O 1
ATOM 541 N N . VAL A 1 74 ? -39.423 22.602 33.149 1.00 70.81 74 VAL A N 1
ATOM 542 C CA . VAL A 1 74 ? -39.124 22.393 34.575 1.00 70.81 74 VAL A CA 1
ATOM 543 C C . VAL A 1 74 ? -38.206 21.182 34.755 1.00 70.81 74 VAL A C 1
ATOM 545 O O . VAL A 1 74 ? -37.218 21.275 35.481 1.00 70.81 74 VAL A O 1
ATOM 548 N N . MET A 1 75 ? -38.460 20.084 34.033 1.00 76.88 75 MET A N 1
ATOM 549 C CA . MET A 1 75 ? -37.614 18.890 34.080 1.00 76.88 75 MET A CA 1
ATOM 550 C C . MET A 1 75 ? -36.198 19.158 33.561 1.00 76.88 75 MET A C 1
ATOM 552 O O . MET A 1 75 ? -35.228 18.773 34.205 1.00 76.88 75 MET A O 1
ATOM 556 N N . SER A 1 76 ? -36.051 19.857 32.432 1.00 77.06 76 SER A N 1
ATOM 557 C CA . SER A 1 76 ? -34.732 20.232 31.913 1.00 77.06 76 SER A CA 1
ATOM 558 C C . SER A 1 76 ? -33.972 21.149 32.873 1.00 77.06 76 SER A C 1
ATOM 560 O O . SER A 1 76 ? -32.776 20.952 33.054 1.00 77.06 76 SER A O 1
ATOM 562 N N . THR A 1 77 ? -34.641 22.098 33.536 1.00 78.31 77 THR A N 1
ATOM 563 C CA . THR A 1 77 ? -34.008 22.957 34.551 1.00 78.31 77 THR A CA 1
ATOM 564 C C . THR A 1 77 ? -33.555 22.157 35.773 1.00 78.31 77 THR A C 1
ATOM 566 O O . THR A 1 77 ? -32.427 22.333 36.222 1.00 78.31 77 THR A O 1
ATOM 569 N N . LEU A 1 78 ? -34.386 21.238 36.277 1.00 79.38 78 LEU A N 1
ATOM 570 C CA . LEU A 1 78 ? -34.032 20.363 37.402 1.00 79.38 78 LEU A CA 1
ATOM 571 C C . LEU A 1 78 ? -32.864 19.431 37.063 1.00 79.38 78 LEU A C 1
ATOM 573 O O . LEU A 1 78 ? -31.924 19.320 37.844 1.00 79.38 78 LEU A O 1
ATOM 577 N N . LEU A 1 79 ? -32.884 18.811 35.881 1.00 82.44 79 LEU A N 1
ATOM 578 C CA . LEU A 1 79 ? -31.780 17.982 35.397 1.00 82.44 79 LEU A CA 1
ATOM 579 C C . LEU A 1 79 ? -30.500 18.805 35.224 1.00 82.44 79 LEU A C 1
ATOM 581 O O . LEU A 1 79 ? -29.422 18.332 35.559 1.00 82.44 79 LEU A O 1
ATOM 585 N N . ASN A 1 80 ? -30.598 20.046 34.747 1.00 81.94 80 ASN A N 1
ATOM 586 C CA . ASN A 1 80 ? -29.432 20.913 34.611 1.00 81.94 80 ASN A CA 1
ATOM 587 C C . ASN A 1 80 ? -28.828 21.266 35.980 1.00 81.94 80 ASN A C 1
ATOM 589 O O . ASN A 1 80 ? -27.619 21.165 36.165 1.00 81.94 80 ASN A O 1
ATOM 593 N N . LEU A 1 81 ? -29.671 21.594 36.964 1.00 79.31 81 LEU A N 1
ATOM 594 C CA . LEU A 1 81 ? -29.238 21.832 38.345 1.00 79.31 81 LEU A CA 1
ATOM 595 C C . LEU A 1 81 ? -28.604 20.583 38.970 1.00 79.31 81 LEU A C 1
ATOM 597 O O . LEU A 1 81 ? -27.592 20.692 39.656 1.00 79.31 81 LEU A O 1
ATOM 601 N N . LEU A 1 82 ? -29.153 19.397 38.694 1.00 82.88 82 LEU A N 1
ATOM 602 C CA . LEU A 1 82 ? -28.581 18.122 39.123 1.00 82.88 82 LEU A CA 1
ATOM 603 C C . LEU A 1 82 ? -27.181 17.911 38.530 1.00 82.88 82 LEU A C 1
ATOM 605 O O . LEU A 1 82 ? -26.250 17.605 39.265 1.00 82.88 82 LEU A O 1
ATOM 609 N N . PHE A 1 83 ? -27.008 18.111 37.221 1.00 81.75 83 PHE A N 1
ATOM 610 C CA . PHE A 1 83 ? -25.708 17.951 36.558 1.00 81.75 83 PHE A CA 1
ATOM 611 C C . PHE A 1 83 ? -24.677 18.985 37.031 1.00 81.75 83 PHE A C 1
ATOM 613 O O . PHE A 1 83 ? -23.489 18.682 37.067 1.00 81.75 83 PHE A O 1
ATOM 620 N N . GLN A 1 84 ? -25.115 20.176 37.445 1.00 78.44 84 GLN A N 1
ATOM 621 C CA . GLN A 1 84 ? -24.243 21.190 38.044 1.00 78.44 84 GLN A CA 1
ATOM 622 C C . GLN A 1 84 ? -23.848 20.853 39.490 1.00 78.44 84 GLN A C 1
ATOM 624 O O . GLN A 1 84 ? -22.693 21.035 39.866 1.00 78.44 84 GLN A O 1
ATOM 629 N N . LYS A 1 85 ? -24.792 20.362 40.303 1.00 74.62 85 LYS A N 1
ATOM 630 C CA . LYS A 1 85 ? -24.585 20.043 41.727 1.00 74.62 85 LYS A CA 1
ATOM 631 C C . LYS A 1 85 ? -23.824 18.730 41.938 1.00 74.62 85 LYS A C 1
ATOM 633 O O . LYS A 1 85 ? -23.021 18.621 42.860 1.00 74.62 85 LYS A O 1
ATOM 638 N N . SER A 1 86 ? -24.074 17.759 41.069 1.00 66.19 86 SER A N 1
ATOM 639 C CA . SER A 1 86 ? -23.626 16.368 41.179 1.00 66.19 86 SER A CA 1
ATOM 640 C C . SER A 1 86 ? -22.687 15.999 40.026 1.00 66.19 86 SER A C 1
ATOM 642 O O . SER A 1 86 ? -22.613 14.841 39.618 1.00 66.19 86 SER A O 1
ATOM 644 N N . SER A 1 87 ? -21.972 16.994 39.485 1.00 62.03 87 SER A N 1
ATOM 645 C CA . SER A 1 87 ? -21.114 16.848 38.306 1.00 62.03 87 SER A CA 1
ATOM 646 C C . SER A 1 87 ? -20.123 15.700 38.470 1.00 62.03 87 SER A C 1
ATOM 648 O O . SER A 1 87 ? -20.113 14.820 37.627 1.00 62.03 87 SER A O 1
ATOM 650 N N . ASN A 1 88 ? -19.412 15.623 39.598 1.00 63.38 88 ASN A N 1
ATOM 651 C CA . ASN A 1 88 ? -18.402 14.587 39.851 1.00 63.38 88 ASN A CA 1
ATOM 652 C C . ASN A 1 88 ? -18.969 13.196 40.200 1.00 63.38 88 ASN A C 1
ATOM 654 O O . ASN A 1 88 ? -18.210 12.232 40.237 1.00 63.38 88 ASN A O 1
ATOM 658 N N . THR A 1 89 ? -20.265 13.071 40.508 1.00 73.81 89 THR A N 1
ATOM 659 C CA . THR A 1 89 ? -20.894 11.774 40.832 1.00 73.81 89 THR A CA 1
ATOM 660 C C . THR A 1 89 ? -21.652 11.184 39.649 1.00 73.81 89 THR A C 1
ATOM 662 O O . THR A 1 89 ? -21.713 9.964 39.510 1.00 73.81 89 THR A O 1
ATOM 665 N N . ILE A 1 90 ? -22.210 12.037 38.788 1.00 85.12 90 ILE A N 1
ATOM 666 C CA . ILE A 1 90 ? -22.943 11.637 37.583 1.00 85.12 90 ILE A CA 1
ATOM 667 C C . ILE A 1 90 ? -22.010 11.592 36.371 1.00 85.12 90 ILE A C 1
ATOM 669 O O . ILE A 1 90 ? -22.197 10.745 35.502 1.00 85.12 90 ILE A O 1
ATOM 673 N N . PHE A 1 91 ? -21.003 12.465 36.300 1.00 89.81 91 PHE A N 1
ATOM 674 C CA . PHE A 1 91 ? -20.061 12.518 35.189 1.00 89.81 91 PHE A CA 1
ATOM 675 C C . PHE A 1 91 ? -18.602 12.567 35.657 1.00 89.81 91 PHE A C 1
ATOM 677 O O . PHE A 1 91 ? -18.140 13.536 36.252 1.00 89.81 91 PHE A O 1
ATOM 684 N N . ASP A 1 92 ? -17.838 11.538 35.314 1.00 88.94 92 ASP A N 1
ATOM 685 C CA . ASP A 1 92 ? -16.388 11.581 35.457 1.00 88.94 92 ASP A CA 1
ATOM 686 C C . ASP A 1 92 ? -15.755 12.152 34.184 1.00 88.94 92 ASP A C 1
ATOM 688 O O . ASP A 1 92 ? -15.710 11.495 33.142 1.00 88.94 92 ASP A O 1
ATOM 692 N N . ALA A 1 93 ? -15.231 13.373 34.284 1.00 85.19 93 ALA A N 1
ATOM 693 C CA . ALA A 1 93 ? -14.572 14.057 33.178 1.00 85.19 93 ALA A CA 1
ATOM 694 C C . ALA A 1 93 ? -13.250 13.401 32.744 1.00 85.19 93 ALA A C 1
ATOM 696 O O . ALA A 1 93 ? -12.832 13.612 31.607 1.00 85.19 93 ALA A O 1
ATOM 697 N N . GLN A 1 94 ? -12.590 12.619 33.610 1.00 84.94 94 GLN A N 1
ATOM 698 C CA . GLN A 1 94 ? -11.331 11.955 33.256 1.00 84.94 94 GLN A CA 1
ATOM 699 C C . GLN A 1 94 ? -11.566 10.769 32.323 1.00 84.94 94 GLN A C 1
ATOM 701 O O . GLN A 1 94 ? -10.884 10.634 31.309 1.00 84.94 94 GLN A O 1
ATOM 706 N N . SER A 1 95 ? -12.542 9.921 32.649 1.00 86.38 95 SER A N 1
ATOM 707 C CA . SER A 1 95 ? -12.911 8.773 31.812 1.00 86.38 95 SER A CA 1
ATOM 708 C C . SER A 1 95 ? -13.965 9.101 30.748 1.00 86.38 95 SER A C 1
ATOM 710 O O . SER A 1 95 ? -14.164 8.322 29.817 1.00 86.38 95 SER A O 1
ATOM 712 N N . GLY A 1 96 ? -14.652 10.241 30.865 1.00 89.81 96 GLY A N 1
ATOM 713 C CA . GLY A 1 96 ? -15.818 10.575 30.046 1.00 89.81 96 GLY A CA 1
ATOM 714 C C . GLY A 1 96 ? -17.043 9.716 30.382 1.00 89.81 96 GLY A C 1
ATOM 715 O O . GLY A 1 96 ? -17.889 9.489 29.508 1.00 89.81 96 GLY A O 1
ATOM 716 N N . THR A 1 97 ? -17.127 9.198 31.613 1.00 93.88 97 THR A N 1
ATOM 717 C CA . THR A 1 97 ? -18.191 8.286 32.055 1.00 93.88 97 THR A CA 1
ATOM 718 C C . THR A 1 97 ? -19.386 9.049 32.588 1.00 93.88 97 THR A C 1
ATOM 720 O O . THR A 1 97 ? -19.292 9.726 33.606 1.00 93.88 97 THR A O 1
ATOM 723 N N . LEU A 1 98 ? -20.534 8.877 31.941 1.00 94.81 98 LEU A N 1
ATOM 724 C CA . LEU A 1 98 ? -21.835 9.323 32.415 1.00 94.81 98 LEU A CA 1
ATOM 725 C C . LEU A 1 98 ? -22.549 8.163 33.120 1.00 94.81 98 LEU A C 1
ATOM 727 O O . LEU A 1 98 ? -23.057 7.244 32.470 1.00 94.81 98 LEU A O 1
ATOM 731 N N . ASN A 1 99 ? -22.598 8.215 34.449 1.00 94.75 99 ASN A N 1
ATOM 732 C CA . ASN A 1 99 ? -23.273 7.231 35.280 1.00 94.75 99 ASN A CA 1
ATOM 733 C C . ASN A 1 99 ? -24.699 7.672 35.628 1.00 94.75 99 ASN A C 1
ATOM 735 O O . ASN A 1 99 ? -24.924 8.570 36.437 1.00 94.75 99 ASN A O 1
ATOM 739 N N . LEU A 1 100 ? -25.670 6.998 35.020 1.00 94.31 100 LEU A N 1
ATOM 740 C CA . LEU A 1 100 ? -27.102 7.182 35.236 1.00 94.31 100 LEU A CA 1
ATOM 741 C C . LEU A 1 100 ? -27.719 5.951 35.909 1.00 94.31 100 LEU A C 1
ATOM 743 O O . LEU A 1 100 ? -28.915 5.722 35.771 1.00 94.31 100 LEU A O 1
ATOM 747 N N . SER A 1 101 ? -26.937 5.115 36.590 1.00 93.69 101 SER A N 1
ATOM 748 C CA . SER A 1 101 ? -27.466 3.909 37.238 1.00 93.69 101 SER A CA 1
ATOM 749 C C . SER A 1 101 ? -28.454 4.270 38.343 1.00 93.69 101 SER A C 1
ATOM 751 O O . SER A 1 101 ? -28.183 5.185 39.123 1.00 93.69 101 SER A O 1
ATOM 753 N N . LYS A 1 102 ? -29.587 3.557 38.418 1.00 92.31 102 LYS A N 1
ATOM 754 C CA . LYS A 1 102 ? -30.653 3.799 39.413 1.00 92.31 102 LYS A CA 1
ATOM 755 C C . LYS A 1 102 ? -31.013 5.283 39.536 1.00 92.31 102 LYS A C 1
ATOM 757 O O . LYS A 1 102 ? -31.197 5.807 40.632 1.00 92.31 102 LYS A O 1
ATOM 762 N N . PHE A 1 103 ? -31.091 5.991 38.409 1.00 90.56 103 PHE A N 1
ATOM 763 C CA . PHE A 1 103 ? -31.153 7.453 38.382 1.00 90.56 103 PHE A CA 1
ATOM 764 C C . PHE A 1 103 ? -32.336 8.001 39.187 1.00 90.56 103 PHE A C 1
ATOM 766 O O . PHE A 1 103 ? -32.195 8.984 39.905 1.00 90.56 103 PHE A O 1
ATOM 773 N N . GLY A 1 104 ? -33.491 7.330 39.123 1.00 86.06 104 GLY A N 1
ATOM 774 C CA . GLY A 1 104 ?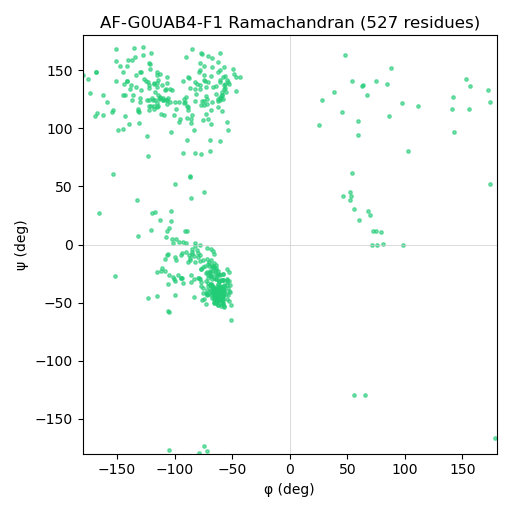 -34.677 7.707 39.895 1.00 86.06 104 GLY A CA 1
ATOM 775 C C . GLY A 1 104 ? -34.517 7.562 41.414 1.00 86.06 104 GLY A C 1
ATOM 776 O O . GLY A 1 104 ? -35.282 8.170 42.153 1.00 86.06 104 GLY A O 1
ATOM 777 N N . GLU A 1 105 ? -33.549 6.785 41.902 1.00 88.44 105 GLU A N 1
ATOM 778 C CA . GLU A 1 105 ? -33.248 6.634 43.335 1.00 88.44 105 GLU A CA 1
ATOM 779 C C . GLU A 1 105 ? -32.318 7.736 43.865 1.00 88.44 105 GLU A C 1
ATOM 781 O O . GLU A 1 105 ? -32.051 7.790 45.066 1.00 88.44 105 GLU A O 1
ATOM 786 N N . ASN A 1 106 ? -31.834 8.635 42.999 1.00 84.06 106 ASN A N 1
ATOM 787 C CA . ASN A 1 106 ? -30.996 9.746 43.426 1.00 84.06 106 ASN A CA 1
ATOM 788 C C . ASN A 1 106 ? -31.764 10.637 44.432 1.00 84.06 106 ASN A C 1
ATOM 790 O O . ASN A 1 106 ? -32.859 11.109 44.106 1.00 84.06 106 ASN A O 1
ATOM 794 N N . PRO A 1 107 ? -31.206 10.915 45.629 1.00 82.25 107 PRO A N 1
ATOM 795 C CA . PRO A 1 107 ? -31.861 11.740 46.645 1.00 82.25 107 PRO A CA 1
ATOM 796 C C . PRO A 1 107 ? -32.295 13.123 46.146 1.00 82.25 107 PRO A C 1
ATOM 798 O O . PRO A 1 107 ? -33.332 13.624 46.577 1.00 82.25 107 PRO A O 1
ATOM 801 N N . ASP A 1 108 ? -31.548 13.714 45.209 1.00 81.00 108 ASP A N 1
ATOM 802 C CA . ASP A 1 108 ? -31.855 15.023 44.623 1.00 81.00 108 ASP A CA 1
ATOM 803 C C . ASP A 1 108 ? -33.066 14.989 43.667 1.00 81.00 108 ASP A C 1
ATOM 805 O O . ASP A 1 108 ? -33.587 16.037 43.289 1.00 81.00 108 ASP A O 1
ATOM 809 N N . LEU A 1 109 ? -33.537 13.798 43.280 1.00 81.31 109 LEU A N 1
ATOM 810 C CA . LEU A 1 109 ? -34.694 13.597 42.403 1.00 81.31 109 LEU A CA 1
ATOM 811 C C . LEU A 1 109 ? -35.929 13.075 43.146 1.00 81.31 109 LEU A C 1
ATOM 813 O O . LEU A 1 109 ? -36.937 12.788 42.504 1.00 81.31 109 LEU A O 1
ATOM 817 N N . LYS A 1 110 ? -35.895 12.980 44.481 1.00 81.12 110 LYS A N 1
ATOM 818 C CA . LYS A 1 110 ? -36.966 12.375 45.293 1.00 81.12 110 LYS A CA 1
ATOM 819 C C . LYS A 1 110 ? -38.360 12.948 44.998 1.00 81.12 110 LYS A C 1
ATOM 821 O O . LYS A 1 110 ? -39.320 12.189 44.878 1.00 81.12 110 LYS A O 1
ATOM 826 N N . ASP A 1 111 ? -38.462 14.262 44.806 1.00 78.31 111 ASP A N 1
ATOM 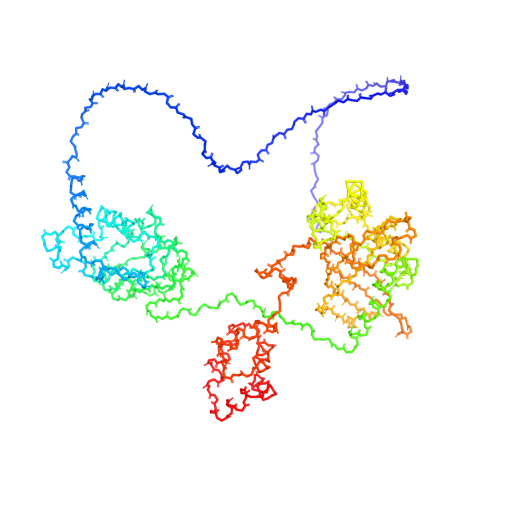827 C CA . ASP A 1 111 ? -39.740 14.945 44.553 1.00 78.31 111 ASP A CA 1
ATOM 828 C C . ASP A 1 111 ? -40.271 14.733 43.123 1.00 78.31 111 ASP A C 1
ATOM 830 O O . ASP A 1 111 ? -41.464 14.895 42.862 1.00 78.31 111 ASP A O 1
ATOM 834 N N . VAL A 1 112 ? -39.402 14.328 42.192 1.00 81.19 112 VAL A N 1
ATOM 835 C CA . VAL A 1 112 ? -39.722 14.107 40.771 1.00 81.19 112 VAL A CA 1
ATOM 836 C C . VAL A 1 112 ? -39.451 12.676 40.309 1.00 81.19 112 VAL A C 1
ATOM 838 O O . VAL A 1 112 ? -39.500 12.398 39.114 1.00 81.19 112 VAL A O 1
ATOM 841 N N . GLN A 1 113 ? -39.222 11.746 41.237 1.00 82.94 113 GLN A N 1
ATOM 842 C CA . GLN A 1 113 ? -38.853 10.357 40.955 1.00 82.94 113 GLN A CA 1
ATOM 843 C C . GLN A 1 113 ? -39.839 9.672 39.996 1.00 82.94 113 GLN A C 1
ATOM 845 O O . GLN A 1 113 ? -39.431 8.943 39.099 1.00 82.94 113 GLN A O 1
ATOM 850 N N . LYS A 1 114 ? -41.141 9.964 40.125 1.00 82.62 114 LYS A N 1
ATOM 851 C CA . LYS A 1 114 ? -42.195 9.428 39.242 1.00 82.62 114 LYS A CA 1
ATOM 852 C C . LYS A 1 114 ? -42.107 9.923 37.791 1.00 82.62 114 LYS A C 1
ATOM 854 O O . LYS A 1 114 ? -42.695 9.305 36.911 1.00 82.62 114 LYS A O 1
ATOM 859 N N . SER A 1 115 ? -41.406 11.029 37.555 1.00 84.38 115 SER A N 1
ATOM 860 C CA . SER A 1 115 ? -41.202 11.645 36.239 1.00 84.38 115 SER A CA 1
ATOM 861 C C . SER A 1 115 ? -39.905 11.183 35.562 1.00 84.38 115 SER A C 1
ATOM 863 O O . SER A 1 115 ? -39.671 11.518 34.400 1.00 84.38 115 SER A O 1
ATOM 865 N N . VAL A 1 116 ? -39.057 10.429 36.271 1.00 88.88 116 VAL A N 1
ATOM 866 C CA . VAL A 1 116 ? -37.839 9.821 35.728 1.00 88.88 116 VAL A CA 1
ATOM 867 C C . VAL A 1 116 ? -38.217 8.515 35.033 1.00 88.88 116 VAL A C 1
ATOM 869 O O . VAL A 1 116 ? -38.394 7.485 35.677 1.00 88.88 116 VAL A O 1
ATOM 872 N N . ASP A 1 117 ? -38.356 8.559 33.708 1.00 91.69 117 ASP A N 1
ATOM 873 C CA . ASP A 1 117 ? -38.724 7.388 32.909 1.00 91.69 117 ASP A CA 1
ATOM 874 C C . ASP A 1 117 ? -37.941 7.328 31.594 1.00 91.69 117 ASP A C 1
ATOM 876 O O . ASP A 1 117 ? -38.271 7.997 30.614 1.00 91.69 117 ASP A O 1
ATOM 880 N N . PHE A 1 118 ? -36.936 6.455 31.538 1.00 93.25 118 PHE A N 1
ATOM 881 C CA . PHE A 1 118 ? -36.139 6.187 30.334 1.00 93.25 118 PHE A CA 1
ATOM 882 C C . PHE A 1 118 ? -36.929 5.527 29.192 1.00 93.25 118 PHE A C 1
ATOM 884 O O . PHE A 1 118 ? -36.417 5.400 28.082 1.00 93.25 118 PHE A O 1
ATOM 891 N N . ASN A 1 119 ? -38.178 5.116 29.429 1.00 92.81 119 ASN A N 1
ATOM 892 C CA . ASN A 1 119 ? -39.078 4.640 28.380 1.00 92.81 119 ASN A CA 1
ATOM 893 C C . ASN A 1 119 ? -39.857 5.788 27.712 1.00 92.81 119 ASN A C 1
ATOM 895 O O . ASN A 1 119 ? -40.482 5.576 26.668 1.00 92.81 119 ASN A O 1
ATOM 899 N N . SER A 1 120 ? -39.821 6.996 28.287 1.00 93.81 120 SER A N 1
ATOM 900 C CA . SER A 1 120 ? -40.492 8.189 27.777 1.00 93.81 120 SER A CA 1
ATOM 901 C C . SER A 1 120 ? -39.584 8.984 26.840 1.00 93.81 120 SER A C 1
ATOM 903 O O . SER A 1 120 ? -38.525 9.477 27.228 1.00 93.81 120 SER A O 1
ATOM 905 N N . VAL A 1 121 ? -40.042 9.194 25.602 1.00 93.12 121 VAL A N 1
ATOM 906 C CA . VAL A 1 121 ? -39.332 10.014 24.602 1.00 93.12 121 VAL A CA 1
ATOM 907 C C . VAL A 1 121 ? -39.087 11.433 25.116 1.00 93.12 121 VAL A C 1
ATOM 909 O O . VAL A 1 121 ? -38.007 11.980 24.906 1.00 93.12 121 VAL A O 1
ATOM 912 N N . ALA A 1 122 ? -40.067 12.026 25.804 1.00 91.31 122 ALA A N 1
ATOM 913 C CA . ALA A 1 122 ? -39.953 13.386 26.321 1.00 91.31 122 ALA A CA 1
ATOM 914 C C . ALA A 1 122 ? -38.843 13.492 27.376 1.00 91.31 122 ALA A C 1
ATOM 916 O O . ALA A 1 122 ? -37.997 14.379 27.283 1.00 91.31 122 ALA A O 1
ATOM 917 N N . PHE A 1 123 ? -38.801 12.547 28.321 1.00 93.00 123 PHE A N 1
ATOM 918 C CA . PHE A 1 123 ? -37.751 12.501 29.337 1.00 93.00 123 PHE A CA 1
ATOM 919 C C . PHE A 1 123 ? -36.371 12.294 28.703 1.00 93.00 123 PHE A C 1
ATOM 921 O O . PHE A 1 123 ? -35.456 13.067 28.980 1.00 93.00 123 PHE A O 1
ATOM 928 N N . CYS A 1 124 ? -36.227 11.318 27.799 1.00 95.50 124 CYS A N 1
ATOM 929 C CA . CYS A 1 124 ? -34.958 11.057 27.120 1.00 95.50 124 CYS A CA 1
ATOM 930 C C . CYS A 1 124 ? -34.449 12.276 26.342 1.00 95.50 124 CYS A C 1
ATOM 932 O O . CYS A 1 124 ? -33.268 12.601 26.437 1.00 95.50 124 CYS A O 1
ATOM 934 N N . LYS A 1 125 ? -35.322 12.985 25.614 1.00 94.50 125 LYS A N 1
ATOM 935 C CA . LYS A 1 125 ? -34.940 14.206 24.887 1.00 94.50 125 LYS A CA 1
ATOM 936 C C . LYS A 1 125 ? -34.515 15.329 25.833 1.00 94.50 125 LYS A C 1
ATOM 938 O O . LYS A 1 125 ? -33.488 15.960 25.590 1.00 94.50 125 LYS A O 1
ATOM 943 N N . SER A 1 126 ? -35.253 15.547 26.923 1.00 93.06 126 SER A N 1
ATOM 944 C CA . SER A 1 126 ? -34.880 16.528 27.949 1.00 93.06 126 SER A CA 1
ATOM 945 C C . SER A 1 126 ? -33.533 16.198 28.596 1.00 93.06 126 SER A C 1
ATOM 947 O O . SER A 1 126 ? -32.692 17.086 28.714 1.00 93.06 126 SER A O 1
ATOM 949 N N . LEU A 1 127 ? -33.298 14.933 28.959 1.00 93.31 127 LEU A N 1
ATOM 950 C CA . LEU A 1 127 ? -32.039 14.476 29.547 1.00 93.31 127 LEU A CA 1
ATOM 951 C C . LEU A 1 127 ? -30.870 14.634 28.574 1.00 93.31 127 LEU A C 1
ATOM 953 O O . LEU A 1 127 ? -29.856 15.227 28.927 1.00 93.31 127 LEU A O 1
ATOM 957 N N . VAL A 1 128 ? -31.017 14.174 27.331 1.00 94.62 128 VAL A N 1
ATOM 958 C CA . VAL A 1 128 ? -29.960 14.292 26.319 1.00 94.62 128 VAL A CA 1
ATOM 959 C C . VAL A 1 128 ? -29.642 15.752 25.994 1.00 94.62 128 VAL A C 1
ATOM 961 O O . VAL A 1 128 ? -28.476 16.089 25.804 1.00 94.62 128 VAL A O 1
ATOM 964 N N . SER A 1 129 ? -30.637 16.645 25.986 1.00 93.75 129 SER A N 1
ATOM 965 C CA . SER A 1 129 ? -30.387 18.082 25.827 1.00 93.75 129 SER A CA 1
ATOM 966 C C . SER A 1 129 ? -29.496 18.637 26.944 1.00 93.75 129 SER A C 1
ATOM 968 O O . SER A 1 129 ? -28.638 19.475 26.675 1.00 93.75 129 SER A O 1
ATOM 970 N N . VAL A 1 130 ? -29.681 18.172 28.183 1.00 92.19 130 VAL A N 1
ATOM 971 C CA . VAL A 1 130 ? -28.856 18.572 29.335 1.00 92.19 130 VAL A CA 1
ATOM 972 C C . VAL A 1 130 ? -27.461 17.953 29.256 1.00 92.19 130 VAL A C 1
ATOM 974 O O . VAL A 1 130 ? -26.477 18.659 29.474 1.00 92.19 130 VAL A O 1
ATOM 977 N N . VAL A 1 131 ? -27.352 16.677 28.870 1.00 92.44 131 VAL A N 1
ATOM 978 C CA . VAL A 1 131 ? -26.063 16.005 28.626 1.00 92.44 131 VAL A CA 1
ATOM 979 C C . VAL A 1 131 ? -25.273 16.750 27.551 1.00 92.44 131 VAL A C 1
ATOM 981 O O . VAL A 1 131 ? -24.106 17.065 27.753 1.00 92.44 131 VAL A O 1
ATOM 984 N N . LYS A 1 132 ? -25.903 17.117 26.432 1.00 92.75 132 LYS A N 1
ATOM 985 C CA . LYS A 1 132 ? -25.247 17.890 25.371 1.00 92.75 132 LYS A CA 1
ATOM 986 C C . LYS A 1 132 ? -24.747 19.247 25.867 1.00 92.75 132 LYS A C 1
ATOM 988 O O . LYS A 1 132 ? -23.651 19.646 25.498 1.00 92.75 132 LYS A O 1
ATOM 993 N N . ALA A 1 133 ? -25.540 19.944 26.680 1.00 90.56 133 ALA A N 1
ATOM 994 C CA . ALA A 1 133 ? -25.183 21.267 27.183 1.00 90.56 133 ALA A CA 1
ATOM 995 C C . ALA A 1 133 ? -24.017 21.240 28.187 1.00 90.56 133 ALA A C 1
ATOM 997 O O . ALA A 1 133 ? -23.223 22.174 28.201 1.00 90.56 133 ALA A O 1
ATOM 998 N N . ASN A 1 134 ? -23.917 20.193 29.012 1.00 88.44 134 ASN A N 1
ATOM 999 C CA . ASN A 1 134 ? -22.927 20.121 30.095 1.00 88.44 134 ASN A CA 1
ATOM 1000 C C . ASN A 1 134 ? -21.695 19.265 29.762 1.00 88.44 134 ASN A C 1
ATOM 1002 O O . ASN A 1 134 ? -20.624 19.519 30.299 1.00 88.44 134 ASN A O 1
ATOM 1006 N N . ILE A 1 135 ? -21.843 18.248 28.909 1.00 89.69 135 ILE A N 1
ATOM 1007 C CA . ILE A 1 135 ? -20.800 17.253 28.602 1.00 89.69 135 ILE A CA 1
ATOM 1008 C C . ILE A 1 135 ? -20.365 17.350 27.135 1.00 89.69 135 ILE A C 1
ATOM 1010 O O . ILE A 1 135 ? -19.173 17.314 26.834 1.00 89.69 135 ILE A O 1
ATOM 1014 N N . GLY A 1 136 ? -21.324 17.479 26.213 1.00 87.44 136 GLY A N 1
ATOM 1015 C CA . GLY A 1 136 ? -21.049 17.564 24.777 1.00 87.44 136 GLY A CA 1
ATOM 1016 C C . GLY A 1 136 ? -20.227 16.377 24.262 1.00 87.44 136 GLY A C 1
ATOM 1017 O O . GLY A 1 136 ? -20.552 15.219 24.528 1.00 87.44 136 GLY A O 1
ATOM 1018 N N . ASP A 1 137 ? -19.143 16.676 23.547 1.00 85.94 137 ASP A N 1
ATOM 1019 C CA . ASP A 1 137 ? -18.288 15.682 22.884 1.00 85.94 137 ASP A CA 1
ATOM 1020 C C . ASP A 1 137 ? -17.328 14.950 23.836 1.00 85.94 137 ASP A C 1
ATOM 1022 O O . ASP A 1 137 ? -16.573 14.081 23.396 1.00 85.94 137 ASP A O 1
ATOM 1026 N N . ALA A 1 138 ? -17.337 15.270 25.136 1.00 87.94 138 ALA A N 1
ATOM 1027 C CA . ALA A 1 138 ? -16.543 14.567 26.148 1.00 87.94 138 ALA A CA 1
ATOM 1028 C C . ALA A 1 138 ? -17.151 13.213 26.561 1.00 87.94 138 ALA A C 1
ATOM 1030 O O . ALA A 1 138 ? -16.506 12.436 27.261 1.00 87.94 138 ALA A O 1
ATOM 1031 N N . LEU A 1 139 ? -18.378 12.907 26.125 1.00 92.00 139 LEU A N 1
ATOM 1032 C CA . LEU A 1 139 ? -19.057 11.656 26.451 1.00 92.00 139 LEU A CA 1
ATOM 1033 C C . LEU A 1 139 ? -18.352 10.457 25.794 1.00 92.00 139 LEU A C 1
ATOM 1035 O O . LEU A 1 139 ? -18.198 10.410 24.571 1.00 92.00 139 LEU A O 1
ATOM 1039 N N . ARG A 1 140 ? -17.931 9.481 26.605 1.00 94.50 140 ARG A N 1
ATOM 1040 C CA . ARG A 1 140 ? -17.260 8.246 26.156 1.00 94.50 140 ARG A CA 1
ATOM 1041 C C . ARG A 1 140 ? -17.997 6.998 26.621 1.00 94.50 140 ARG A C 1
ATOM 1043 O O . ARG A 1 140 ? -18.241 6.103 25.819 1.00 94.50 140 ARG A O 1
ATOM 1050 N N . ILE A 1 141 ? -18.390 6.953 27.891 1.00 96.31 141 ILE A N 1
ATOM 1051 C CA . ILE A 1 141 ? -19.001 5.772 28.507 1.00 96.31 141 ILE A CA 1
ATOM 1052 C C . ILE A 1 141 ? -20.374 6.150 29.050 1.00 96.31 141 ILE A C 1
ATOM 1054 O O . ILE A 1 141 ? -20.531 7.187 29.691 1.00 96.31 141 ILE A O 1
ATOM 1058 N N . ILE A 1 142 ? -21.378 5.315 28.796 1.00 97.44 142 ILE A N 1
ATOM 1059 C CA . ILE A 1 142 ? -22.742 5.509 29.294 1.00 97.44 142 ILE A CA 1
ATOM 1060 C C . ILE A 1 142 ? -23.123 4.318 30.167 1.00 97.44 142 ILE A C 1
ATOM 1062 O O . ILE A 1 142 ? -23.095 3.181 29.702 1.00 97.44 142 ILE A O 1
ATOM 1066 N N . VAL A 1 143 ? -23.549 4.575 31.403 1.00 97.06 143 VAL A N 1
ATOM 1067 C CA . VAL A 1 143 ? -24.030 3.539 32.329 1.00 97.06 143 VAL A CA 1
ATOM 1068 C C . VAL A 1 143 ? -25.496 3.806 32.667 1.00 97.06 143 VAL A C 1
ATOM 1070 O O . VAL A 1 143 ? -25.823 4.836 33.244 1.00 97.06 143 VAL A O 1
ATOM 1073 N N . LEU A 1 144 ? -26.388 2.890 32.293 1.00 96.12 144 LEU A N 1
ATOM 1074 C CA . LEU A 1 144 ? -27.852 2.976 32.417 1.00 96.12 144 LEU A CA 1
ATOM 1075 C C . LEU A 1 144 ? -28.416 1.857 33.301 1.00 96.12 144 LEU A C 1
ATOM 1077 O O . LEU A 1 144 ? -29.562 1.434 33.116 1.00 96.12 144 LEU A O 1
ATOM 1081 N N . ASN A 1 145 ? -27.625 1.351 34.238 1.00 96.62 145 ASN A N 1
ATOM 1082 C CA . ASN A 1 145 ? -27.956 0.123 34.950 1.00 96.62 145 ASN A CA 1
ATOM 1083 C C . ASN A 1 145 ? -29.162 0.300 35.877 1.00 96.62 145 ASN A C 1
ATOM 1085 O O . ASN A 1 145 ? -29.358 1.370 36.457 1.00 96.62 145 ASN A O 1
ATOM 1089 N N . ASP A 1 146 ? -29.966 -0.755 36.004 1.00 96.25 146 ASP A N 1
ATOM 1090 C CA . ASP A 1 146 ? -31.071 -0.844 36.967 1.00 96.25 146 ASP A CA 1
ATOM 1091 C C . ASP A 1 146 ? -32.075 0.331 36.901 1.00 96.25 146 ASP A C 1
ATOM 1093 O O . ASP A 1 146 ? -32.529 0.850 37.918 1.00 96.25 146 ASP A O 1
ATOM 1097 N N . ASN A 1 147 ? -32.439 0.777 35.695 1.00 95.25 147 ASN A N 1
ATOM 1098 C CA . ASN A 1 147 ? -33.388 1.882 35.480 1.00 95.25 147 ASN A CA 1
ATOM 1099 C C . ASN A 1 147 ? -34.765 1.419 34.981 1.00 95.25 147 ASN A C 1
ATOM 1101 O O . ASN A 1 147 ? -35.567 2.235 34.521 1.00 95.25 147 ASN A O 1
ATOM 1105 N N . ASN A 1 148 ? -35.046 0.111 35.024 1.00 94.31 148 ASN A N 1
ATOM 1106 C CA . ASN A 1 148 ? -36.273 -0.483 34.480 1.00 94.31 148 ASN A CA 1
ATOM 1107 C C . ASN A 1 148 ? -36.531 -0.067 33.012 1.00 94.31 148 ASN A C 1
ATOM 1109 O O . ASN A 1 148 ? -37.664 0.202 32.589 1.00 94.31 148 ASN A O 1
ATOM 1113 N N . VAL A 1 149 ? -35.459 0.026 32.217 1.00 95.75 149 VAL A N 1
ATOM 1114 C CA . VAL A 1 149 ? -35.554 0.348 30.791 1.00 95.75 149 VAL A CA 1
ATOM 1115 C C . VAL A 1 149 ? -36.118 -0.863 30.056 1.00 95.75 149 VAL A C 1
ATOM 1117 O O . VAL A 1 149 ? -35.472 -1.899 29.952 1.00 95.75 149 VAL A O 1
ATOM 1120 N N . ARG A 1 150 ? -37.332 -0.739 29.524 1.00 94.12 150 ARG A N 1
ATOM 1121 C CA . ARG A 1 150 ? -37.969 -1.747 28.661 1.00 94.12 150 ARG A CA 1
ATOM 1122 C C . ARG A 1 150 ? -37.745 -1.450 27.185 1.00 94.12 150 ARG A C 1
ATOM 1124 O O . ARG A 1 150 ? -37.708 -2.362 26.367 1.00 94.12 150 ARG A O 1
ATOM 1131 N N . LYS A 1 151 ? -37.597 -0.167 26.841 1.00 90.69 151 LYS A N 1
ATOM 1132 C CA . LYS A 1 151 ? -37.315 0.316 25.486 1.00 90.69 151 LYS A CA 1
ATOM 1133 C C . LYS A 1 151 ? -36.148 1.293 25.541 1.00 90.69 151 LYS A C 1
ATOM 1135 O O . LYS A 1 151 ? -36.340 2.436 25.928 1.00 90.69 151 LYS A O 1
ATOM 1140 N N . ALA A 1 152 ? -34.958 0.872 25.114 1.00 92.81 152 ALA A N 1
ATOM 1141 C CA . ALA A 1 152 ? -33.790 1.762 25.073 1.00 92.81 152 ALA A CA 1
ATOM 1142 C C . ALA A 1 152 ? -33.730 2.650 23.809 1.00 92.81 152 ALA A C 1
ATOM 1144 O O . ALA A 1 152 ? -32.944 3.594 23.740 1.00 92.81 152 ALA A O 1
ATOM 1145 N N . VAL A 1 153 ? -34.596 2.392 22.818 1.00 95.00 153 VAL A N 1
ATOM 1146 C CA . VAL A 1 153 ? -34.665 3.158 21.558 1.00 95.00 153 VAL A CA 1
ATOM 1147 C C . VAL A 1 153 ? -34.834 4.671 21.768 1.00 95.00 153 VAL A C 1
ATOM 1149 O O . VAL A 1 153 ? -34.084 5.409 21.128 1.00 95.00 153 VAL A O 1
ATOM 1152 N N . PRO A 1 154 ? -35.750 5.171 22.628 1.00 95.44 154 PRO A N 1
ATOM 1153 C CA . PRO A 1 154 ? -35.931 6.609 22.835 1.00 95.44 154 PRO A CA 1
ATOM 1154 C C . PRO A 1 154 ? -34.655 7.320 23.289 1.00 95.44 154 PRO A C 1
ATOM 1156 O O . PRO A 1 154 ? -34.362 8.416 22.815 1.00 95.44 154 PRO A O 1
ATOM 1159 N N . PHE A 1 155 ? -33.877 6.684 24.166 1.00 96.31 155 PHE A N 1
ATOM 1160 C CA . PHE A 1 155 ? -32.651 7.260 24.703 1.00 96.31 155 PHE A CA 1
ATOM 1161 C C . PHE A 1 155 ? -31.522 7.285 23.667 1.00 96.31 155 PHE A C 1
ATOM 1163 O O . PHE A 1 155 ? -30.957 8.346 23.400 1.00 96.31 155 PHE A O 1
ATOM 1170 N N . PHE A 1 156 ? -31.237 6.152 23.016 1.00 96.31 156 PHE A N 1
ATOM 1171 C CA . PHE A 1 156 ? -30.177 6.085 22.003 1.00 96.31 156 PHE A CA 1
ATOM 1172 C C . PHE A 1 156 ? -30.495 6.923 20.757 1.00 96.31 156 PHE A C 1
ATOM 1174 O O . PHE A 1 156 ? -29.617 7.585 20.210 1.00 96.31 156 PHE A O 1
ATOM 1181 N N . SER A 1 157 ? -31.764 6.977 20.340 1.00 95.56 157 SER A N 1
ATOM 1182 C CA . SER A 1 157 ? -32.166 7.839 19.220 1.00 95.56 157 SER A CA 1
ATOM 1183 C C . SER A 1 157 ? -32.004 9.317 19.572 1.00 95.56 157 SER A C 1
ATOM 1185 O O . SER A 1 157 ? -31.505 10.079 18.752 1.00 95.56 157 SER A O 1
ATOM 1187 N N . ALA A 1 158 ? -32.338 9.725 20.802 1.00 95.88 158 ALA A N 1
ATOM 1188 C CA . ALA A 1 158 ? -32.141 11.104 21.245 1.00 95.88 158 ALA A CA 1
ATOM 1189 C C . ALA A 1 158 ? -30.654 11.508 21.251 1.00 95.88 158 ALA A C 1
ATOM 1191 O O . ALA A 1 158 ? -30.325 12.601 20.797 1.00 95.88 158 ALA A O 1
ATOM 1192 N N . LEU A 1 159 ? -29.746 10.632 21.705 1.00 95.25 159 LEU A N 1
ATOM 1193 C CA . LEU A 1 159 ? -28.292 10.859 21.637 1.00 95.25 159 LEU A CA 1
ATOM 1194 C C . LEU A 1 159 ? -27.792 11.011 20.194 1.00 95.25 159 LEU A C 1
ATOM 1196 O O . LEU A 1 159 ? -26.945 11.868 19.917 1.00 95.25 159 LEU A O 1
ATOM 1200 N N . SER A 1 160 ? -28.330 10.196 19.281 1.00 93.19 160 SER A N 1
ATOM 1201 C CA . SER A 1 160 ? -28.016 10.279 17.856 1.00 93.19 160 SER A CA 1
ATOM 1202 C C . SER A 1 160 ? -28.504 11.593 17.240 1.00 93.19 160 SER A C 1
ATOM 1204 O O . SER A 1 160 ? -27.698 12.334 16.678 1.00 93.19 160 SER A O 1
ATOM 1206 N N . GLU A 1 161 ? -29.775 11.953 17.460 1.00 94.19 161 GLU A N 1
ATOM 1207 C CA . GLU A 1 161 ? -30.378 13.229 17.037 1.00 94.19 161 GLU A CA 1
ATOM 1208 C C . GLU A 1 161 ? -29.619 14.449 17.588 1.00 94.19 161 GLU A C 1
ATOM 1210 O O . GLU A 1 161 ? -29.498 15.475 16.918 1.00 94.19 161 GLU A O 1
ATOM 1215 N N . ALA A 1 162 ? -29.083 14.347 18.806 1.00 92.38 162 ALA A N 1
ATOM 1216 C CA . ALA A 1 162 ? -28.311 15.408 19.442 1.00 92.38 162 ALA A CA 1
ATOM 1217 C C . ALA A 1 162 ? -26.861 15.516 18.932 1.00 92.38 162 ALA A C 1
ATOM 1219 O O . ALA A 1 162 ? -26.216 16.538 19.188 1.00 92.38 162 ALA A O 1
ATOM 1220 N N . GLY A 1 163 ? -26.360 14.510 18.208 1.00 91.19 163 GLY A N 1
ATOM 1221 C CA . GLY A 1 163 ? -25.016 14.493 17.623 1.00 91.19 163 GLY A CA 1
ATOM 1222 C C . GLY A 1 163 ? -23.882 14.141 18.590 1.00 91.19 163 GLY A C 1
ATOM 1223 O O . GLY A 1 163 ? -22.729 14.277 18.213 1.00 91.19 163 GLY A O 1
ATOM 1224 N N . ILE A 1 164 ? -24.179 13.668 19.805 1.00 92.00 164 ILE A N 1
ATOM 1225 C CA . ILE A 1 164 ? -23.158 13.387 20.842 1.00 92.00 164 ILE A CA 1
ATOM 1226 C C . ILE A 1 164 ? -22.797 11.896 20.975 1.00 92.00 164 ILE A C 1
ATOM 1228 O O . ILE A 1 164 ? -21.978 11.508 21.800 1.00 92.00 164 ILE A O 1
ATOM 1232 N N . HIS A 1 165 ? -23.404 11.042 20.150 1.00 92.25 165 HIS A N 1
ATOM 1233 C CA . HIS A 1 165 ? -23.150 9.600 20.094 1.00 92.25 165 HIS A CA 1
ATOM 1234 C C . HIS A 1 165 ? -21.796 9.221 19.474 1.00 92.25 165 HIS A C 1
ATOM 1236 O O . HIS A 1 165 ? -21.276 8.151 19.776 1.00 92.25 165 HIS A O 1
ATOM 1242 N N . GLY A 1 166 ? -21.211 10.086 18.635 1.00 88.06 166 GLY A N 1
ATOM 1243 C CA . GLY A 1 166 ? -19.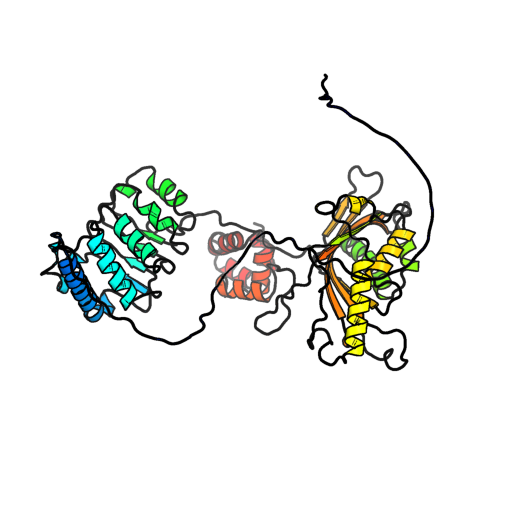991 9.774 17.882 1.00 88.06 166 GLY A CA 1
ATOM 1244 C C . GLY A 1 166 ? -18.772 9.489 18.764 1.00 88.06 166 GLY A C 1
ATOM 1245 O O . GLY A 1 166 ? -17.889 8.748 18.356 1.00 88.06 166 GLY A O 1
ATOM 1246 N N . GLY A 1 167 ? -18.729 10.026 19.985 1.00 86.06 167 GLY A N 1
ATOM 1247 C CA . GLY A 1 167 ? -17.656 9.759 20.945 1.00 86.06 167 GLY A CA 1
ATOM 1248 C C . GLY A 1 167 ? -17.866 8.521 21.821 1.00 86.06 167 GLY A C 1
ATOM 1249 O O . GLY A 1 167 ? -16.949 8.143 22.540 1.00 86.06 167 GLY A O 1
ATOM 1250 N N . VAL A 1 168 ? -19.045 7.895 21.801 1.00 94.31 168 VAL A N 1
ATOM 1251 C CA . VAL A 1 168 ? -19.396 6.837 22.757 1.00 94.31 168 VAL A CA 1
ATOM 1252 C C . VAL A 1 168 ? -18.709 5.525 22.381 1.00 94.31 168 VAL A C 1
ATOM 1254 O O . VAL A 1 168 ? -18.956 4.973 21.311 1.00 94.31 168 VAL A O 1
ATOM 1257 N N . THR A 1 169 ? -17.879 5.010 23.286 1.00 94.00 169 THR A N 1
ATOM 1258 C CA . THR A 1 169 ? -17.097 3.781 23.114 1.00 94.00 169 THR A CA 1
ATOM 1259 C C . THR A 1 169 ? -17.654 2.595 23.893 1.00 94.00 169 THR A C 1
ATOM 1261 O O . THR A 1 169 ? -17.462 1.456 23.465 1.00 94.00 169 THR A O 1
ATOM 1264 N N . ALA A 1 170 ? -18.371 2.836 24.995 1.00 96.88 170 ALA A N 1
ATOM 1265 C CA . ALA A 1 170 ? -18.950 1.779 25.820 1.00 96.88 170 ALA A CA 1
ATOM 1266 C C . ALA A 1 170 ? -20.340 2.146 26.354 1.00 96.88 170 ALA A C 1
ATOM 1268 O O . ALA A 1 170 ? -20.592 3.284 26.766 1.00 96.88 170 ALA A O 1
ATOM 1269 N N . ILE A 1 171 ? -21.242 1.164 26.371 1.00 98.00 171 ILE A N 1
ATOM 1270 C CA . ILE A 1 171 ? -22.582 1.289 26.950 1.00 98.00 171 ILE A CA 1
ATOM 1271 C C . ILE A 1 171 ? -22.837 0.112 27.888 1.00 98.00 171 ILE A C 1
ATOM 1273 O O . ILE A 1 171 ? -22.774 -1.046 27.484 1.00 98.00 171 ILE A O 1
ATOM 1277 N N . SER A 1 172 ? -23.213 0.413 29.126 1.00 97.88 172 SER A N 1
ATOM 1278 C CA . SER A 1 172 ? -23.742 -0.559 30.077 1.00 97.88 172 SER A CA 1
ATOM 1279 C C . SER A 1 172 ? -25.222 -0.277 30.305 1.00 97.88 172 SER A C 1
ATOM 1281 O O . SER A 1 172 ? -25.606 0.847 30.619 1.00 97.88 172 SER A O 1
ATOM 1283 N N . ALA A 1 173 ? -26.068 -1.277 30.086 1.00 96.94 173 ALA A N 1
ATOM 1284 C CA . ALA A 1 173 ? -27.503 -1.232 30.349 1.00 96.94 173 ALA A CA 1
ATOM 1285 C C . ALA A 1 173 ? -27.950 -2.497 31.101 1.00 96.94 173 ALA A C 1
ATOM 1287 O O . ALA A 1 173 ? -29.035 -3.032 30.855 1.00 96.94 173 ALA A O 1
ATOM 1288 N N . THR A 1 174 ? -27.107 -2.960 32.019 1.00 97.06 174 THR A N 1
ATOM 1289 C CA . THR A 1 174 ? -27.294 -4.146 32.858 1.00 97.06 174 THR A CA 1
ATOM 1290 C C . THR A 1 174 ? -28.520 -4.005 33.769 1.00 97.06 174 THR A C 1
ATOM 1292 O O . THR A 1 174 ? -28.878 -2.898 34.175 1.00 97.06 174 THR A O 1
ATOM 1295 N N . GLY A 1 175 ? -29.185 -5.118 34.086 1.00 95.88 175 GLY A N 1
ATOM 1296 C CA . GLY A 1 175 ? -30.268 -5.148 35.082 1.00 95.88 175 GLY A CA 1
ATOM 1297 C C . GLY A 1 175 ? -31.537 -4.391 34.669 1.00 95.88 175 GLY A C 1
ATOM 1298 O O . GLY A 1 175 ? -32.267 -3.859 35.503 1.00 95.88 175 GLY A O 1
ATOM 1299 N N . ASN A 1 176 ? -31.804 -4.302 33.366 1.00 97.19 176 ASN A N 1
ATOM 1300 C CA . ASN A 1 176 ? -32.988 -3.640 32.822 1.00 97.19 176 ASN A CA 1
ATOM 1301 C C . ASN A 1 176 ? -34.043 -4.653 32.328 1.00 97.19 176 ASN A C 1
ATOM 1303 O O . ASN A 1 176 ? -33.918 -5.864 32.489 1.00 97.19 176 ASN A O 1
ATOM 1307 N N . GLY A 1 177 ? -35.134 -4.146 31.748 1.00 96.31 177 GLY A N 1
ATOM 1308 C CA . GLY A 1 177 ? -36.277 -4.933 31.277 1.00 96.31 177 GLY A CA 1
ATOM 1309 C C . GLY A 1 177 ? -36.317 -5.127 29.760 1.00 96.31 177 GLY A C 1
ATOM 1310 O O . GLY A 1 177 ? -37.411 -5.210 29.196 1.00 96.31 177 GLY A O 1
ATOM 1311 N N . LEU A 1 178 ? -35.169 -5.132 29.074 1.00 96.56 178 LEU A N 1
ATOM 1312 C CA . LEU A 1 178 ? -35.120 -5.259 27.615 1.00 96.56 178 LEU A CA 1
ATOM 1313 C C . LEU A 1 178 ? -35.491 -6.684 27.190 1.00 96.56 178 LEU A C 1
ATOM 1315 O O . LEU A 1 178 ? -34.829 -7.647 27.568 1.00 96.56 178 LEU A O 1
ATOM 1319 N N . THR A 1 179 ? -36.546 -6.820 26.385 1.00 95.12 179 THR A N 1
ATOM 1320 C CA . THR A 1 179 ? -37.078 -8.123 25.929 1.00 95.12 179 THR A CA 1
ATOM 1321 C C . THR A 1 179 ? -36.857 -8.382 24.438 1.00 95.12 179 THR A C 1
ATOM 1323 O O . THR A 1 179 ? -36.870 -9.534 24.001 1.00 95.12 179 THR A O 1
ATOM 1326 N N . ASP A 1 180 ? -36.625 -7.327 23.654 1.00 93.75 180 ASP A N 1
ATOM 1327 C CA . ASP A 1 180 ? -36.439 -7.377 22.206 1.00 93.75 180 ASP A CA 1
ATOM 1328 C C . ASP A 1 180 ? -35.149 -6.670 21.757 1.00 93.75 180 ASP A C 1
ATOM 1330 O O . ASP A 1 180 ? -34.484 -5.983 22.529 1.00 93.75 180 AS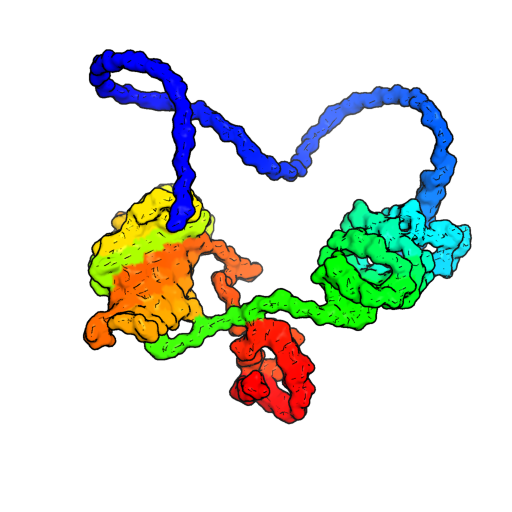P A O 1
ATOM 1334 N N . PHE A 1 181 ? -34.792 -6.846 20.482 1.00 95.88 181 PHE A N 1
ATOM 1335 C CA . PHE A 1 181 ? -33.586 -6.281 19.865 1.00 95.88 181 PHE A CA 1
ATOM 1336 C C . PHE A 1 181 ? -33.790 -4.899 19.223 1.00 95.88 181 PHE A C 1
ATOM 1338 O O . PHE A 1 181 ? -32.927 -4.442 18.470 1.00 95.88 181 PHE A O 1
ATOM 1345 N N . GLY A 1 182 ? -34.919 -4.225 19.456 1.00 93.69 182 GLY A N 1
ATOM 1346 C CA . GLY A 1 182 ? -35.239 -2.941 18.825 1.00 93.69 182 GLY A CA 1
ATOM 1347 C C . GLY A 1 182 ? -34.198 -1.857 19.115 1.00 93.69 182 GLY A C 1
ATOM 1348 O O . GLY A 1 182 ? -33.916 -1.016 18.262 1.00 93.69 182 GLY A O 1
ATOM 1349 N N . PHE A 1 183 ? -33.548 -1.931 20.279 1.00 94.19 183 PHE A N 1
ATOM 1350 C CA . PHE A 1 183 ? -32.477 -1.020 20.686 1.00 94.19 183 PHE A CA 1
ATOM 1351 C C . PHE A 1 183 ? -31.221 -1.088 19.802 1.00 94.19 183 PHE A C 1
ATOM 1353 O O . PHE A 1 183 ? -30.461 -0.127 19.779 1.00 94.19 183 PHE A O 1
ATOM 1360 N N . LEU A 1 184 ? -31.006 -2.170 19.041 1.00 96.31 184 LEU A N 1
ATOM 1361 C CA . LEU A 1 184 ? -29.845 -2.293 18.151 1.00 96.31 184 LEU A CA 1
ATOM 1362 C C . LEU A 1 184 ? -29.918 -1.342 16.951 1.00 96.31 184 LEU A C 1
ATOM 1364 O O . LEU A 1 184 ? -28.882 -0.981 16.402 1.00 96.31 184 LEU A O 1
ATOM 1368 N N . ALA A 1 185 ? -31.120 -0.944 16.521 1.00 94.06 185 ALA A N 1
ATOM 1369 C CA . ALA A 1 185 ? -31.298 -0.079 15.356 1.00 94.06 185 ALA A CA 1
ATOM 1370 C C . ALA A 1 185 ? -30.596 1.288 15.501 1.00 94.06 185 ALA A C 1
ATOM 1372 O O . ALA A 1 185 ? -29.787 1.604 14.629 1.00 94.06 185 ALA A O 1
ATOM 1373 N N . PRO A 1 186 ? -30.822 2.074 16.574 1.00 93.69 186 PRO A N 1
ATOM 1374 C CA . PRO A 1 186 ? -30.098 3.331 16.773 1.00 93.69 186 PRO A CA 1
ATOM 1375 C C . PRO A 1 186 ? -28.600 3.133 17.049 1.00 93.69 186 PRO A C 1
ATOM 1377 O O . PRO A 1 186 ? -27.800 3.975 16.654 1.00 93.69 186 PRO A O 1
ATOM 1380 N N . LEU A 1 187 ? -28.194 2.011 17.657 1.00 96.00 187 LEU A N 1
ATOM 1381 C CA . LEU A 1 187 ? -26.781 1.736 17.956 1.00 96.00 187 LEU A CA 1
ATOM 1382 C C . LEU A 1 187 ? -25.917 1.506 16.708 1.00 96.00 187 LEU A C 1
ATOM 1384 O O . LEU A 1 187 ? -24.702 1.643 16.782 1.00 96.00 187 LEU A O 1
ATOM 1388 N N . LYS A 1 188 ? -26.512 1.220 15.544 1.00 92.75 188 LYS A N 1
ATOM 1389 C CA . LYS A 1 188 ? -25.763 1.102 14.280 1.00 92.75 188 LYS A CA 1
ATOM 1390 C C . LYS A 1 188 ? -25.039 2.382 13.867 1.00 92.75 188 LYS A C 1
ATOM 1392 O O . LYS A 1 188 ? -24.073 2.283 13.127 1.00 92.75 188 LYS A O 1
ATOM 1397 N N . GLY A 1 189 ? -25.517 3.549 14.304 1.00 87.94 189 GLY A N 1
ATOM 1398 C CA . GLY A 1 189 ? -24.858 4.832 14.038 1.00 87.94 189 GLY A CA 1
ATOM 1399 C C . GLY A 1 189 ? -23.712 5.155 15.001 1.00 87.94 189 GLY A C 1
ATOM 1400 O O . GLY A 1 189 ? -23.115 6.217 14.893 1.00 87.94 189 GLY A O 1
ATOM 1401 N N . TYR A 1 190 ? -23.428 4.291 15.979 1.00 93.12 190 TYR A N 1
ATOM 1402 C CA . TYR A 1 190 ? -22.380 4.516 16.971 1.00 93.12 190 TYR A CA 1
ATOM 1403 C C . TYR A 1 190 ? -21.080 3.876 16.480 1.00 93.12 190 TYR A C 1
ATOM 1405 O O . TYR A 1 190 ? -20.711 2.783 16.908 1.00 93.12 190 TYR A O 1
ATOM 1413 N N . ASP A 1 191 ? -20.392 4.558 15.566 1.00 85.38 191 ASP A N 1
ATOM 1414 C CA . ASP A 1 191 ? -19.229 4.009 14.850 1.00 85.38 191 ASP A CA 1
ATOM 1415 C C . ASP A 1 191 ? -18.091 3.549 15.777 1.00 85.38 191 ASP A C 1
ATOM 1417 O O . ASP A 1 191 ? -17.386 2.590 15.461 1.00 85.38 191 ASP A O 1
ATOM 1421 N N . ASN A 1 192 ? -17.950 4.201 16.936 1.00 88.12 192 ASN A N 1
ATOM 1422 C CA . ASN A 1 192 ? -16.897 3.944 17.919 1.00 88.12 192 ASN A CA 1
ATOM 1423 C C . ASN A 1 192 ? -17.313 2.995 19.055 1.00 88.12 192 ASN A C 1
ATOM 1425 O O . ASN A 1 192 ? -16.502 2.738 19.947 1.00 88.12 192 ASN A O 1
ATOM 1429 N N . LEU A 1 193 ? -18.542 2.463 19.044 1.00 94.62 193 LEU A N 1
ATOM 1430 C CA . LEU A 1 193 ? -19.030 1.572 20.097 1.00 94.62 193 LEU A CA 1
ATOM 1431 C C . LEU A 1 193 ? -18.280 0.233 20.068 1.00 94.62 193 LEU A C 1
ATOM 1433 O O . LEU A 1 193 ? -18.540 -0.637 19.233 1.00 94.62 193 LEU A O 1
ATOM 1437 N N . GLY A 1 194 ? -17.361 0.068 21.016 1.00 90.62 194 GLY A N 1
ATOM 1438 C CA . GLY A 1 194 ? -16.543 -1.125 21.194 1.00 90.62 194 GLY A CA 1
ATOM 1439 C C . GLY A 1 194 ? -17.088 -2.087 22.246 1.00 90.62 194 GLY A C 1
ATOM 1440 O O . GLY A 1 194 ? -16.853 -3.287 22.131 1.00 90.62 194 GLY A O 1
ATOM 1441 N N . GLU A 1 195 ? -17.842 -1.608 23.232 1.00 96.00 195 GLU A N 1
ATOM 1442 C CA . GLU A 1 195 ? -18.299 -2.427 24.359 1.00 96.00 195 GLU A CA 1
ATOM 1443 C C . GLU A 1 195 ? -19.790 -2.241 24.658 1.00 96.00 195 GLU A C 1
ATOM 1445 O O . GLU A 1 195 ? -20.300 -1.120 24.709 1.00 96.00 195 GLU A O 1
ATOM 1450 N N . LEU A 1 196 ? -20.485 -3.359 24.882 1.00 97.69 196 LEU A N 1
ATOM 1451 C CA . LEU A 1 196 ? -21.896 -3.381 25.246 1.00 97.69 196 LEU A CA 1
ATOM 1452 C C . LEU A 1 196 ? -22.146 -4.402 26.363 1.00 97.69 196 LEU A C 1
ATOM 1454 O O . LEU A 1 196 ? -21.846 -5.583 26.199 1.00 97.69 196 LEU A O 1
ATOM 1458 N N . LEU A 1 197 ? -22.728 -3.953 27.476 1.00 98.00 197 LEU A N 1
ATOM 1459 C CA . LEU A 1 197 ? -23.135 -4.803 28.599 1.00 98.00 197 LEU A CA 1
ATOM 1460 C C . LEU A 1 197 ? -24.662 -4.775 28.740 1.00 98.00 197 LEU A C 1
ATOM 1462 O O . LEU A 1 197 ? -25.261 -3.711 28.903 1.00 98.00 197 LEU A O 1
ATOM 1466 N N . LEU A 1 198 ? -25.291 -5.942 28.668 1.00 97.44 198 LEU A N 1
ATOM 1467 C CA . LEU A 1 198 ? -26.737 -6.168 28.732 1.00 97.44 198 LEU A CA 1
ATOM 1468 C C . LEU A 1 198 ? -27.111 -7.281 29.719 1.00 97.44 198 LEU A C 1
ATOM 1470 O O . LEU A 1 198 ? -28.282 -7.661 29.783 1.00 97.44 198 LEU A O 1
ATOM 1474 N N . GLU A 1 199 ? -26.159 -7.796 30.494 1.00 95.31 199 GLU A N 1
ATOM 1475 C CA . GLU A 1 199 ? -26.401 -8.802 31.528 1.00 95.31 199 GLU A CA 1
ATOM 1476 C C . GLU A 1 199 ? -27.618 -8.450 32.414 1.00 95.31 199 GLU A C 1
ATOM 1478 O O . GLU A 1 199 ? -27.937 -7.287 32.665 1.00 95.31 199 GLU A O 1
ATOM 1483 N N . GLY A 1 200 ? -28.376 -9.461 32.842 1.00 94.31 200 GLY A N 1
ATOM 1484 C CA . GLY A 1 200 ? -29.588 -9.264 33.644 1.00 94.31 200 GLY A CA 1
ATOM 1485 C C . GLY A 1 200 ? -30.826 -8.770 32.879 1.00 94.31 200 GLY A C 1
ATOM 1486 O O . GLY A 1 200 ? -31.882 -8.644 33.491 1.00 94.31 200 GLY A O 1
ATOM 1487 N N . ASN A 1 201 ? -30.750 -8.531 31.563 1.00 97.75 201 ASN A N 1
ATOM 1488 C CA . ASN A 1 201 ? -31.935 -8.261 30.738 1.00 97.75 201 ASN A CA 1
ATOM 1489 C C . ASN A 1 201 ? -32.565 -9.557 30.191 1.00 97.75 201 ASN A C 1
ATOM 1491 O O . ASN A 1 201 ? -31.830 -10.438 29.754 1.00 97.75 201 ASN A O 1
ATOM 1495 N N . PRO A 1 202 ? -33.903 -9.661 30.067 1.00 97.25 202 PRO A N 1
ATOM 1496 C CA . PRO A 1 202 ? -34.558 -10.832 29.466 1.00 97.25 202 PRO A CA 1
ATOM 1497 C C . PRO A 1 202 ? -34.072 -11.201 28.052 1.00 97.25 202 PRO A C 1
ATOM 1499 O O . PRO A 1 202 ? -34.065 -12.373 27.684 1.00 97.25 202 PRO A O 1
ATOM 1502 N N . VAL A 1 203 ? -33.643 -10.220 27.249 1.00 96.62 203 VAL A N 1
ATOM 1503 C CA . VAL A 1 203 ? -33.130 -10.442 25.886 1.00 96.62 203 VAL A CA 1
ATOM 1504 C C . VAL A 1 203 ? -31.887 -11.341 25.850 1.00 96.62 203 VAL A C 1
ATOM 1506 O O . VAL A 1 203 ? -31.679 -12.021 24.846 1.00 96.62 203 VAL A O 1
ATOM 1509 N N . THR A 1 204 ? -31.089 -11.390 26.925 1.00 96.06 204 THR A N 1
ATOM 1510 C CA . THR A 1 204 ? -29.865 -12.210 26.985 1.00 96.06 204 THR A CA 1
ATOM 1511 C C . THR A 1 204 ? -30.152 -13.705 27.117 1.00 96.06 204 THR A C 1
ATOM 1513 O O . THR A 1 204 ? -29.296 -14.517 26.783 1.00 96.06 204 THR A O 1
ATOM 1516 N N . GLN A 1 205 ? -31.366 -14.079 27.541 1.00 95.69 205 GLN A N 1
ATOM 1517 C CA . GLN A 1 205 ? -31.801 -15.476 27.677 1.00 95.69 205 GLN A CA 1
ATOM 1518 C C . GLN A 1 205 ? -32.236 -16.107 26.348 1.00 95.69 205 GLN A C 1
ATOM 1520 O O . GLN A 1 205 ? -32.582 -17.284 26.304 1.00 95.69 205 GLN A O 1
ATOM 1525 N N . ARG A 1 206 ? -32.272 -15.331 25.260 1.00 95.75 206 ARG A N 1
ATOM 1526 C CA . ARG A 1 206 ? -32.677 -15.827 23.945 1.00 95.75 206 ARG A CA 1
ATOM 1527 C C . ARG A 1 206 ? -31.527 -16.562 23.264 1.00 95.75 206 ARG A C 1
ATOM 1529 O O . ARG A 1 206 ? -30.419 -16.036 23.193 1.00 95.75 206 ARG A O 1
ATOM 1536 N N . ASP A 1 207 ? -31.824 -17.689 22.626 1.00 93.81 207 ASP A N 1
ATOM 1537 C CA . ASP A 1 207 ? -30.828 -18.485 21.889 1.00 93.81 207 ASP A CA 1
ATOM 1538 C C . ASP A 1 207 ? -30.127 -17.694 20.770 1.00 93.81 207 ASP A C 1
ATOM 1540 O O . ASP A 1 207 ? -28.959 -17.920 20.452 1.00 93.81 207 ASP A O 1
ATOM 1544 N N . ASP A 1 208 ? -30.829 -16.727 20.169 1.00 94.94 208 ASP A N 1
ATOM 1545 C CA . ASP A 1 208 ? -30.319 -15.898 19.078 1.00 94.94 208 ASP A CA 1
ATOM 1546 C C . ASP A 1 208 ? -29.613 -14.614 19.538 1.00 94.94 208 ASP A C 1
ATOM 1548 O O . ASP A 1 208 ? -29.138 -13.854 18.691 1.00 94.94 208 ASP A O 1
ATOM 1552 N N . TYR A 1 209 ? -29.496 -14.381 20.850 1.00 96.06 209 TYR A N 1
ATOM 1553 C CA . TYR A 1 209 ? -28.955 -13.154 21.440 1.00 96.06 209 TYR A CA 1
ATOM 1554 C C . TYR A 1 209 ? -27.599 -12.750 20.860 1.00 96.06 209 TYR A C 1
ATOM 1556 O O . TYR A 1 209 ? -27.487 -11.734 20.164 1.00 96.06 209 TYR A O 1
ATOM 1564 N N . ARG A 1 210 ? -26.571 -13.571 21.084 1.00 94.00 210 ARG A N 1
ATOM 1565 C CA . ARG A 1 210 ? -25.205 -13.253 20.659 1.00 94.00 210 ARG A CA 1
ATOM 1566 C C . ARG A 1 210 ? -25.101 -13.123 19.129 1.00 94.00 210 ARG A C 1
ATOM 1568 O O . ARG A 1 210 ? -24.661 -12.068 18.670 1.00 94.00 210 ARG A O 1
ATOM 1575 N N . PRO A 1 211 ? -25.559 -14.088 18.302 1.00 92.06 211 PRO A N 1
ATOM 1576 C CA . PRO A 1 211 ? -25.507 -13.943 16.844 1.00 92.06 211 PRO A CA 1
ATOM 1577 C C . PRO A 1 211 ? -26.234 -12.700 16.315 1.00 92.06 211 PRO A C 1
ATOM 1579 O O . PRO A 1 211 ? -25.776 -12.077 15.353 1.00 92.06 211 PRO A O 1
ATOM 1582 N N . ARG A 1 212 ? -27.365 -12.317 16.923 1.00 94.31 212 ARG A N 1
ATOM 1583 C CA . ARG A 1 212 ? -28.162 -11.165 16.489 1.00 94.31 212 ARG A CA 1
ATOM 1584 C C . ARG A 1 212 ? -27.479 -9.836 16.802 1.00 94.31 212 ARG A C 1
ATOM 1586 O O . ARG A 1 212 ? -27.463 -8.958 15.931 1.00 94.31 212 ARG A O 1
ATOM 1593 N N . VAL A 1 213 ? -26.905 -9.698 17.999 1.00 95.31 213 VAL A N 1
ATOM 1594 C CA . VAL A 1 213 ? -26.141 -8.507 18.406 1.00 95.31 213 VAL A CA 1
ATOM 1595 C C . VAL A 1 213 ? -24.909 -8.346 17.517 1.00 95.31 213 VAL A C 1
ATOM 1597 O O . VAL A 1 213 ? -24.739 -7.294 16.902 1.00 95.31 213 VAL A O 1
ATOM 1600 N N . LEU A 1 214 ? -24.117 -9.410 17.341 1.00 91.81 214 LEU A N 1
ATOM 1601 C CA . LEU A 1 214 ? -22.890 -9.378 16.536 1.00 91.81 214 LEU A CA 1
ATOM 1602 C C . LEU A 1 214 ? -23.140 -9.053 15.061 1.00 91.81 214 LEU A C 1
ATOM 1604 O O . LEU A 1 214 ? -22.354 -8.328 14.455 1.00 91.81 214 LEU A O 1
ATOM 1608 N N . ARG A 1 215 ? -24.241 -9.555 14.487 1.00 91.25 215 ARG A N 1
ATOM 1609 C CA . ARG A 1 215 ? -24.644 -9.228 13.111 1.00 91.25 215 ARG A CA 1
ATOM 1610 C C . ARG A 1 215 ? -25.080 -7.770 12.966 1.00 91.25 215 ARG A C 1
ATOM 1612 O O . ARG A 1 215 ? -24.911 -7.184 11.902 1.00 91.25 215 ARG A O 1
ATOM 1619 N N . SER A 1 216 ? -25.698 -7.208 14.001 1.00 93.69 216 SER A N 1
ATOM 1620 C CA . SER A 1 216 ? -26.229 -5.843 13.959 1.00 93.69 216 SER A CA 1
ATOM 1621 C C . SER A 1 216 ? -25.165 -4.788 14.253 1.00 93.69 216 SER A C 1
ATOM 1623 O O . SER A 1 216 ? -25.284 -3.687 13.727 1.00 93.69 216 SER A O 1
ATOM 1625 N N . LEU A 1 217 ? -24.149 -5.130 15.054 1.00 93.12 217 LEU A N 1
ATOM 1626 C CA . LEU A 1 217 ? -23.058 -4.253 15.488 1.00 93.12 217 LEU A CA 1
ATOM 1627 C C . LEU A 1 217 ? -21.693 -4.862 15.099 1.00 93.12 217 LEU A C 1
ATOM 1629 O O . LEU A 1 217 ? -20.987 -5.410 15.952 1.00 93.12 217 LEU A O 1
ATOM 1633 N N . PRO A 1 218 ? -21.299 -4.786 13.812 1.00 86.19 218 PRO A N 1
ATOM 1634 C CA . PRO A 1 218 ? -20.115 -5.462 13.272 1.00 86.19 218 PRO A CA 1
ATOM 1635 C C . PRO A 1 218 ? -18.769 -4.866 13.712 1.00 86.19 218 PRO A C 1
ATOM 1637 O O . PRO A 1 218 ? -17.744 -5.439 13.355 1.00 86.19 218 PRO A O 1
ATOM 1640 N N . ASN A 1 219 ? -18.765 -3.774 14.489 1.00 84.62 219 ASN A N 1
ATOM 1641 C CA . ASN A 1 219 ? -17.562 -3.151 15.064 1.00 84.62 219 ASN A CA 1
ATOM 1642 C C . ASN A 1 219 ? -17.403 -3.402 16.577 1.00 84.62 219 ASN A C 1
ATOM 1644 O O . ASN A 1 219 ? -16.344 -3.139 17.133 1.00 84.62 219 ASN A O 1
ATOM 1648 N N . LEU A 1 220 ? -18.411 -3.991 17.237 1.00 90.44 220 LEU A N 1
ATOM 1649 C CA . LEU A 1 220 ? -18.387 -4.291 18.673 1.00 90.44 220 LEU A CA 1
ATOM 1650 C C . LEU A 1 220 ? -17.244 -5.259 19.038 1.00 90.44 220 LEU A C 1
ATOM 1652 O O . LEU A 1 220 ? -17.168 -6.343 18.468 1.00 90.44 220 LEU A O 1
ATOM 1656 N N . MET A 1 221 ? -16.370 -4.899 19.971 1.00 88.06 221 MET A N 1
ATOM 1657 C CA . MET A 1 221 ? -15.213 -5.702 20.393 1.00 88.06 221 MET A CA 1
ATOM 1658 C C . MET A 1 221 ? -15.507 -6.576 21.616 1.00 88.06 221 MET A C 1
ATOM 1660 O O . MET A 1 221 ? -14.925 -7.649 21.754 1.00 88.06 221 MET A O 1
ATOM 1664 N N . MET A 1 222 ? -16.423 -6.147 22.486 1.00 92.62 222 MET A N 1
ATOM 1665 C CA . MET A 1 222 ? -16.793 -6.865 23.702 1.00 92.62 222 MET A CA 1
ATOM 1666 C C . MET A 1 222 ? -18.308 -6.845 23.924 1.00 92.62 222 MET A C 1
ATOM 1668 O O . MET A 1 222 ? -18.962 -5.817 23.744 1.00 92.62 222 MET A O 1
ATOM 1672 N N . LEU A 1 223 ? -18.860 -7.994 24.318 1.00 96.31 223 LEU A N 1
ATOM 1673 C CA . LEU A 1 223 ? -20.267 -8.159 24.683 1.00 96.31 223 LEU A CA 1
ATOM 1674 C C . LEU A 1 223 ? -20.346 -8.880 26.029 1.00 96.31 223 LEU A C 1
ATOM 1676 O O . LEU A 1 223 ? -19.813 -9.982 26.147 1.00 96.31 223 LEU A O 1
ATOM 1680 N N . ASP A 1 224 ? -21.001 -8.266 27.015 1.00 95.50 224 ASP A N 1
ATOM 1681 C CA . ASP A 1 224 ? -21.182 -8.818 28.369 1.00 95.50 224 ASP A CA 1
ATOM 1682 C C . ASP A 1 224 ? -19.856 -9.252 29.024 1.00 95.50 224 ASP A C 1
ATOM 1684 O O . ASP A 1 224 ? -19.722 -10.356 29.547 1.00 95.50 224 ASP A O 1
ATOM 1688 N N . GLY A 1 225 ? -18.827 -8.404 28.912 1.00 88.56 225 GLY A N 1
ATOM 1689 C CA . GLY A 1 225 ? -17.486 -8.675 29.445 1.00 88.56 225 GLY A CA 1
ATOM 1690 C C . GLY A 1 225 ? -16.697 -9.753 28.690 1.00 88.56 225 GLY A C 1
ATOM 1691 O O . GLY A 1 225 ? -15.552 -10.029 29.038 1.00 88.56 225 GLY A O 1
ATOM 1692 N N . GLN A 1 226 ? -17.268 -10.358 27.642 1.00 90.06 226 GLN A N 1
ATOM 1693 C CA . GLN A 1 226 ? -16.584 -11.341 26.805 1.00 90.06 226 GLN A CA 1
ATOM 1694 C C . GLN A 1 226 ? -16.070 -10.713 25.514 1.00 90.06 226 GLN A C 1
ATOM 1696 O O . GLN A 1 226 ? -16.847 -10.196 24.702 1.00 90.06 226 GLN A O 1
ATOM 1701 N N . VAL A 1 227 ? -14.760 -10.827 25.290 1.00 83.69 227 VAL A N 1
ATOM 1702 C CA . VAL A 1 227 ? -14.121 -10.421 24.035 1.00 83.69 227 VAL A CA 1
ATOM 1703 C C . VAL A 1 227 ? -14.745 -11.197 22.877 1.00 83.69 227 VAL A C 1
ATOM 1705 O O . VAL A 1 227 ? -14.931 -12.416 22.926 1.00 83.69 227 VAL A O 1
ATOM 1708 N N . ILE A 1 228 ? -15.112 -10.474 21.828 1.00 84.12 228 ILE A N 1
ATOM 1709 C CA . ILE A 1 228 ? -15.613 -11.057 20.594 1.00 84.12 228 ILE A CA 1
ATOM 1710 C C . ILE A 1 228 ? -14.392 -11.396 19.753 1.00 84.12 228 ILE A C 1
ATOM 1712 O O . ILE A 1 228 ? -13.745 -10.507 19.203 1.00 84.12 228 ILE A O 1
ATOM 1716 N N . ASP A 1 229 ? -14.101 -12.688 19.631 1.00 69.69 229 ASP A N 1
ATOM 1717 C CA . ASP A 1 229 ? -13.116 -13.168 18.671 1.00 69.69 229 ASP A CA 1
ATOM 1718 C C . ASP A 1 229 ? -13.666 -12.977 17.254 1.00 69.69 229 ASP A C 1
ATOM 1720 O O . ASP A 1 229 ? -14.409 -13.796 16.706 1.00 69.69 229 ASP A O 1
ATOM 1724 N N . ARG A 1 230 ? -13.373 -11.810 16.683 1.00 64.69 230 ARG A N 1
ATOM 1725 C CA . ARG A 1 230 ? -13.449 -11.619 15.246 1.00 64.69 230 ARG A CA 1
ATOM 1726 C C . ARG A 1 230 ? -12.084 -11.980 14.712 1.00 64.69 230 ARG A C 1
ATOM 1728 O O . ARG A 1 230 ? -11.092 -11.379 15.121 1.00 64.69 230 ARG A O 1
ATOM 1735 N N . ALA A 1 231 ? -12.049 -12.884 13.737 1.00 55.53 231 ALA A N 1
ATOM 1736 C CA . ALA A 1 231 ? -10.928 -12.939 12.818 1.00 55.53 231 ALA A CA 1
ATOM 1737 C C . ALA A 1 231 ? -10.772 -11.523 12.246 1.00 55.53 231 ALA A C 1
ATOM 1739 O O . ALA A 1 231 ? -11.563 -11.096 11.405 1.00 55.53 231 ALA A O 1
ATOM 1740 N N . LEU A 1 232 ? -9.838 -10.753 12.814 1.00 55.84 232 LEU A N 1
ATOM 1741 C CA . LEU A 1 232 ? -9.519 -9.405 12.368 1.00 55.84 232 LEU A CA 1
ATOM 1742 C C . LEU A 1 232 ? -9.310 -9.465 10.853 1.00 55.84 232 LEU A C 1
ATOM 1744 O O . LEU A 1 232 ? -8.889 -10.497 10.325 1.00 55.84 232 LEU A O 1
ATOM 1748 N N . LEU A 1 233 ? -9.589 -8.373 10.145 1.00 54.41 233 LEU A N 1
ATOM 1749 C CA . LEU A 1 233 ? -9.107 -8.221 8.776 1.00 54.41 233 LEU A CA 1
ATOM 1750 C C . LEU A 1 233 ? -7.571 -8.254 8.837 1.00 54.41 233 LEU A C 1
ATOM 1752 O O . LEU A 1 233 ? -6.922 -7.239 9.071 1.00 54.41 233 LEU A O 1
ATOM 1756 N N . ARG A 1 234 ? -7.003 -9.456 8.738 1.00 63.88 234 ARG A N 1
ATOM 1757 C CA . ARG A 1 234 ? -5.570 -9.719 8.798 1.00 63.88 234 ARG A CA 1
ATOM 1758 C C . ARG A 1 234 ? -5.045 -9.524 7.389 1.00 63.88 234 ARG A C 1
ATOM 1760 O O . ARG A 1 234 ? -5.274 -10.358 6.516 1.00 63.88 234 ARG A O 1
ATOM 1767 N N . LEU A 1 235 ? -4.375 -8.401 7.162 1.00 67.31 235 LEU A N 1
ATOM 1768 C CA . LEU A 1 235 ? -3.494 -8.300 6.011 1.00 67.31 235 LEU A CA 1
ATOM 1769 C C . LEU A 1 235 ? -2.195 -9.032 6.352 1.00 67.31 235 LEU A C 1
ATOM 1771 O O . LEU A 1 235 ? -1.705 -8.884 7.477 1.00 67.31 235 LEU A O 1
ATOM 1775 N N . PRO A 1 236 ? -1.645 -9.820 5.416 1.00 77.56 236 PRO A N 1
ATOM 1776 C CA . PRO A 1 236 ? -0.317 -10.369 5.586 1.00 77.56 236 PRO A CA 1
ATOM 1777 C C . PRO A 1 236 ? 0.694 -9.244 5.828 1.00 77.56 236 PRO A C 1
ATOM 1779 O O . PRO A 1 236 ? 0.640 -8.212 5.158 1.00 77.56 236 PRO A O 1
ATOM 1782 N N . ASN A 1 237 ? 1.616 -9.450 6.760 1.00 81.44 237 ASN A N 1
ATOM 1783 C CA . ASN A 1 237 ? 2.757 -8.585 6.997 1.00 81.44 237 ASN A CA 1
ATOM 1784 C C . ASN A 1 237 ? 3.583 -8.517 5.702 1.00 81.44 237 ASN A C 1
ATOM 1786 O O . ASN A 1 237 ? 4.131 -9.540 5.283 1.00 81.44 237 ASN A O 1
ATOM 1790 N N . PRO A 1 238 ? 3.690 -7.348 5.042 1.00 81.50 238 PRO A N 1
ATOM 1791 C CA . PRO A 1 238 ? 4.555 -7.226 3.880 1.00 81.50 238 PRO A CA 1
ATOM 1792 C C . PRO A 1 238 ? 6.005 -7.340 4.349 1.00 81.50 238 PRO A C 1
ATOM 1794 O O . PRO A 1 238 ? 6.487 -6.494 5.101 1.00 81.50 238 PRO A O 1
ATOM 1797 N N . VAL A 1 239 ? 6.702 -8.386 3.917 1.00 81.00 239 VAL A N 1
ATOM 1798 C CA . VAL A 1 239 ? 8.134 -8.588 4.168 1.00 81.00 239 VAL A CA 1
ATOM 1799 C C . VAL A 1 239 ? 8.908 -8.475 2.852 1.00 81.00 239 VAL A C 1
ATOM 1801 O O . VAL A 1 239 ? 8.363 -8.838 1.805 1.00 81.00 239 VAL A O 1
ATOM 1804 N N . PRO A 1 240 ? 10.150 -7.959 2.863 1.00 80.25 240 PRO A N 1
ATOM 1805 C CA . PRO A 1 240 ? 10.972 -7.884 1.663 1.00 80.25 240 PRO A CA 1
ATOM 1806 C C . PRO A 1 240 ? 11.189 -9.261 1.029 1.00 80.25 240 PRO A C 1
ATOM 1808 O O . PRO A 1 240 ? 11.359 -10.267 1.722 1.00 80.25 240 PRO A O 1
ATOM 1811 N N . ALA A 1 241 ? 11.224 -9.301 -0.300 1.00 80.06 241 ALA A N 1
ATOM 1812 C CA . ALA A 1 241 ? 11.519 -10.503 -1.057 1.00 80.06 241 ALA A CA 1
ATOM 1813 C C . ALA A 1 241 ? 12.905 -11.045 -0.686 1.00 80.06 241 ALA A C 1
ATOM 1815 O O . ALA A 1 241 ? 13.909 -10.334 -0.731 1.00 80.06 241 ALA A O 1
ATOM 1816 N N . THR A 1 242 ? 12.964 -12.335 -0.357 1.00 83.56 242 THR A N 1
ATOM 1817 C CA . THR A 1 242 ? 14.232 -13.051 -0.203 1.00 83.56 242 THR A CA 1
ATOM 1818 C C . THR A 1 242 ? 14.640 -13.604 -1.562 1.00 83.56 242 THR A C 1
ATOM 1820 O O . THR A 1 242 ? 13.940 -14.446 -2.125 1.00 83.56 242 THR A O 1
ATOM 1823 N N . LEU A 1 243 ? 15.758 -13.116 -2.097 1.00 88.19 243 LEU A N 1
ATOM 1824 C CA . LEU A 1 243 ? 16.257 -13.490 -3.418 1.00 88.19 243 LEU A CA 1
ATOM 1825 C C . LEU A 1 243 ? 17.477 -14.407 -3.302 1.00 88.19 243 LEU A C 1
ATOM 1827 O O . LEU A 1 243 ? 18.360 -14.182 -2.478 1.00 88.19 243 LEU A O 1
ATOM 1831 N N . ASN A 1 244 ? 17.545 -15.424 -4.156 1.00 90.94 244 ASN A N 1
ATOM 1832 C CA . ASN A 1 244 ? 18.716 -16.280 -4.317 1.00 90.94 244 ASN A CA 1
ATOM 1833 C C . ASN A 1 244 ? 19.737 -15.677 -5.304 1.00 90.94 244 ASN A C 1
ATOM 1835 O O . ASN A 1 244 ? 19.433 -14.753 -6.058 1.00 90.94 244 ASN A O 1
ATOM 1839 N N . GLU A 1 245 ? 20.944 -16.245 -5.340 1.00 91.81 245 GLU A N 1
ATOM 1840 C CA . GLU A 1 245 ? 22.051 -15.800 -6.206 1.00 91.81 245 GLU A CA 1
ATOM 1841 C C . GLU A 1 245 ? 21.671 -15.695 -7.693 1.00 91.81 245 GLU A C 1
ATOM 1843 O O . GLU A 1 245 ? 22.036 -14.728 -8.362 1.00 91.81 245 GLU A O 1
ATOM 1848 N N . MET A 1 246 ? 20.887 -16.641 -8.225 1.00 88.81 246 MET A N 1
ATOM 1849 C CA . MET A 1 246 ? 20.462 -16.593 -9.631 1.00 88.81 246 MET A CA 1
ATOM 1850 C C . MET A 1 246 ? 19.522 -15.414 -9.897 1.00 88.81 246 MET A C 1
ATOM 1852 O O . MET A 1 246 ? 19.658 -14.727 -10.909 1.00 88.81 246 MET A O 1
ATOM 1856 N N . GLN A 1 247 ? 18.582 -15.158 -8.983 1.00 92.56 247 GLN A N 1
ATOM 1857 C CA . GLN A 1 247 ? 17.673 -14.016 -9.070 1.00 92.56 247 GLN A CA 1
ATOM 1858 C C . GLN A 1 247 ? 18.452 -12.697 -8.983 1.00 92.56 247 GLN A C 1
ATOM 1860 O O . GLN A 1 247 ? 18.225 -11.799 -9.793 1.00 92.56 247 GLN A O 1
ATOM 1865 N N . VAL A 1 248 ? 19.429 -12.605 -8.074 1.00 92.56 248 VAL A N 1
ATOM 1866 C CA . VAL A 1 248 ? 20.334 -11.449 -7.962 1.00 92.56 248 VAL A CA 1
ATOM 1867 C C . VAL A 1 248 ? 21.143 -11.249 -9.248 1.00 92.56 248 VAL A C 1
ATOM 1869 O O . VAL A 1 248 ? 21.289 -10.118 -9.710 1.00 92.56 248 VAL A O 1
ATOM 1872 N N . GLY A 1 249 ? 21.620 -12.327 -9.877 1.00 92.25 249 GLY A N 1
ATOM 1873 C CA . GLY A 1 249 ? 22.317 -12.269 -11.164 1.00 92.25 249 GLY A CA 1
ATOM 1874 C C . GLY A 1 249 ? 21.477 -11.634 -12.278 1.00 92.25 249 GLY A C 1
ATOM 1875 O O . GLY A 1 249 ? 21.974 -10.781 -13.015 1.00 92.25 249 GLY A O 1
ATOM 1876 N N . VAL A 1 250 ? 20.186 -11.979 -12.364 1.00 93.44 250 VAL A N 1
ATOM 1877 C CA . VAL A 1 250 ? 19.248 -11.362 -13.323 1.00 93.44 250 VAL A CA 1
ATOM 1878 C C . VAL A 1 250 ? 19.062 -9.870 -13.038 1.00 93.44 250 VAL A C 1
ATOM 1880 O O . VAL A 1 250 ? 19.050 -9.060 -13.968 1.00 93.44 250 VAL A O 1
ATOM 1883 N N . LEU A 1 251 ? 18.953 -9.485 -11.765 1.00 94.38 251 LEU A N 1
ATOM 1884 C CA . LEU A 1 251 ? 18.823 -8.078 -11.383 1.00 94.38 251 LEU A CA 1
ATOM 1885 C C . LEU A 1 251 ? 20.075 -7.269 -11.736 1.00 94.38 251 LEU A C 1
ATOM 1887 O O . LEU A 1 251 ? 19.940 -6.197 -12.320 1.00 94.38 251 LEU A O 1
ATOM 1891 N N . ARG A 1 252 ? 21.278 -7.804 -11.486 1.00 93.69 252 ARG A N 1
ATOM 1892 C CA . ARG A 1 252 ? 22.547 -7.167 -11.889 1.00 93.69 252 ARG A CA 1
ATOM 1893 C C . ARG A 1 252 ? 22.641 -6.984 -13.404 1.00 93.69 252 ARG A C 1
ATOM 1895 O O . ARG A 1 252 ? 23.087 -5.937 -13.869 1.00 93.69 252 ARG A O 1
ATOM 1902 N N . PHE A 1 253 ? 22.191 -7.973 -14.182 1.00 94.00 253 PHE A N 1
ATOM 1903 C CA . PHE A 1 253 ? 22.112 -7.850 -15.640 1.00 94.00 253 PHE A CA 1
ATOM 1904 C C . PHE A 1 253 ? 21.212 -6.679 -16.062 1.00 94.00 253 PHE A C 1
ATOM 1906 O O . PHE A 1 253 ? 21.625 -5.867 -16.893 1.00 94.00 253 PHE A O 1
ATOM 1913 N N . LEU A 1 254 ? 20.009 -6.574 -15.488 1.00 95.94 254 LEU A N 1
ATOM 1914 C CA . LEU A 1 254 ? 19.071 -5.490 -15.790 1.00 95.94 254 LEU A CA 1
ATOM 1915 C C . LEU A 1 254 ? 19.615 -4.128 -15.347 1.00 95.94 254 LEU A C 1
ATOM 1917 O O . LEU A 1 254 ? 19.525 -3.155 -16.094 1.00 95.94 254 LEU A O 1
ATOM 1921 N N . GLU A 1 255 ? 20.208 -4.047 -14.161 1.00 94.62 255 GLU A N 1
ATOM 1922 C CA . GLU A 1 255 ? 20.833 -2.828 -13.652 1.00 94.62 255 GLU A CA 1
ATOM 1923 C C . GLU A 1 255 ? 21.916 -2.314 -14.609 1.00 94.62 255 GLU A C 1
ATOM 1925 O O . GLU A 1 255 ? 21.837 -1.172 -15.067 1.00 94.62 255 GLU A O 1
ATOM 1930 N N . ALA A 1 256 ? 22.868 -3.171 -14.987 1.00 93.38 256 ALA A N 1
ATOM 1931 C CA . ALA A 1 256 ? 23.989 -2.793 -15.843 1.00 93.38 256 ALA A CA 1
ATOM 1932 C C . ALA A 1 256 ? 23.579 -2.542 -17.304 1.00 93.38 256 ALA A C 1
ATOM 1934 O O . ALA A 1 256 ? 24.032 -1.578 -17.919 1.00 93.38 256 ALA A O 1
ATOM 1935 N N . SER A 1 257 ? 22.723 -3.397 -17.867 1.00 94.38 257 SER A N 1
ATOM 1936 C CA . SER A 1 257 ? 22.457 -3.409 -19.314 1.00 94.38 257 SER A CA 1
ATOM 1937 C C . SER A 1 257 ? 21.258 -2.554 -19.711 1.00 94.38 257 SER A C 1
ATOM 1939 O O . SER A 1 257 ? 21.203 -2.050 -20.828 1.00 94.38 257 SER A O 1
ATOM 1941 N N . LEU A 1 258 ? 20.273 -2.393 -18.823 1.00 95.31 258 LEU A N 1
ATOM 1942 C CA . LEU A 1 258 ? 19.044 -1.657 -19.113 1.00 95.31 258 LEU A CA 1
ATOM 1943 C C . LEU A 1 258 ? 19.040 -0.298 -18.415 1.00 95.31 258 LEU A C 1
ATOM 1945 O O . LEU A 1 258 ? 18.926 0.734 -19.079 1.00 95.31 258 LEU A O 1
ATOM 1949 N N . PHE A 1 259 ? 19.176 -0.272 -17.088 1.00 95.12 259 PHE A N 1
ATOM 1950 C CA . PHE A 1 259 ? 19.019 0.961 -16.312 1.00 95.12 259 PHE A CA 1
ATOM 1951 C C . PHE A 1 259 ? 20.226 1.893 -16.418 1.00 95.12 259 PHE A C 1
ATOM 1953 O O . PHE A 1 259 ? 20.035 3.077 -16.698 1.00 95.12 259 PHE A O 1
ATOM 1960 N N . ALA A 1 260 ? 21.449 1.382 -16.260 1.00 93.19 260 ALA A N 1
ATOM 1961 C CA . ALA A 1 260 ? 22.664 2.187 -16.373 1.00 93.19 260 ALA A CA 1
ATOM 1962 C C . ALA A 1 260 ? 22.846 2.730 -17.799 1.00 93.19 260 ALA A C 1
ATOM 1964 O O . ALA A 1 260 ? 23.112 3.917 -17.981 1.00 93.19 260 ALA A O 1
ATOM 1965 N N . THR A 1 261 ? 22.596 1.904 -18.819 1.00 92.88 261 THR A N 1
ATOM 1966 C CA . THR A 1 261 ? 22.621 2.322 -20.229 1.00 92.88 261 THR A CA 1
ATOM 1967 C C . THR A 1 261 ? 21.593 3.414 -20.533 1.00 92.88 261 THR A C 1
ATOM 1969 O O . THR A 1 261 ? 21.922 4.408 -21.182 1.00 92.88 261 THR A O 1
ATOM 1972 N N . THR A 1 262 ? 20.367 3.273 -20.020 1.00 92.25 262 THR A N 1
ATOM 1973 C CA . THR A 1 262 ? 19.325 4.304 -20.141 1.00 92.25 262 THR A CA 1
ATOM 1974 C C . THR A 1 262 ? 19.737 5.593 -19.423 1.00 92.25 262 THR A C 1
ATOM 1976 O O . THR A 1 262 ? 19.591 6.684 -19.971 1.00 92.25 262 THR A O 1
ATOM 1979 N N . ALA A 1 263 ? 20.313 5.483 -18.223 1.00 90.44 263 ALA A N 1
ATOM 1980 C CA . ALA A 1 263 ? 20.753 6.634 -17.441 1.00 90.44 263 ALA A CA 1
ATOM 1981 C C . ALA A 1 263 ? 21.945 7.382 -18.057 1.00 90.44 263 ALA A C 1
ATOM 1983 O O . ALA A 1 263 ? 22.081 8.588 -17.835 1.00 90.44 263 ALA A O 1
ATOM 1984 N N . ALA A 1 264 ? 22.773 6.678 -18.834 1.00 89.69 264 ALA A N 1
ATOM 1985 C CA . ALA A 1 264 ? 23.855 7.235 -19.642 1.00 89.69 264 ALA A CA 1
ATOM 1986 C C . ALA A 1 264 ? 23.370 7.854 -20.967 1.00 89.69 264 ALA A C 1
ATOM 1988 O O . ALA A 1 264 ? 24.161 8.462 -21.680 1.00 89.69 264 ALA A O 1
ATOM 1989 N N . GLY A 1 265 ? 22.088 7.701 -21.321 1.00 88.56 265 GLY A N 1
ATOM 1990 C CA . GLY A 1 265 ? 21.533 8.191 -22.586 1.00 88.56 265 GLY A CA 1
ATOM 1991 C C . GLY A 1 265 ? 21.928 7.366 -23.818 1.00 88.56 265 GLY A C 1
ATOM 1992 O O . GLY A 1 265 ? 21.669 7.789 -24.944 1.00 88.56 265 GLY A O 1
ATOM 1993 N N . ASN A 1 266 ? 22.509 6.178 -23.627 1.00 91.12 266 ASN A N 1
ATOM 1994 C CA . ASN A 1 266 ? 23.018 5.316 -24.698 1.00 91.12 266 ASN A CA 1
ATOM 1995 C C . ASN A 1 266 ? 21.912 4.408 -25.264 1.00 91.12 266 ASN A C 1
ATOM 1997 O O . ASN A 1 266 ? 21.991 3.182 -25.221 1.00 91.12 266 ASN A O 1
ATOM 2001 N N . TYR A 1 267 ? 20.840 5.000 -25.790 1.00 92.25 267 TYR A N 1
ATOM 2002 C CA . TYR A 1 267 ? 19.679 4.233 -26.262 1.00 92.25 267 TYR A CA 1
ATOM 2003 C C . TYR A 1 267 ? 20.002 3.307 -27.443 1.00 92.25 267 TYR A C 1
ATOM 2005 O O . TYR A 1 267 ? 19.412 2.231 -27.551 1.00 92.25 267 TYR A O 1
ATOM 2013 N N . ASP A 1 268 ? 20.975 3.659 -28.283 1.00 90.94 268 ASP A N 1
ATOM 2014 C CA . ASP A 1 268 ? 21.367 2.837 -29.434 1.00 90.94 268 ASP A CA 1
ATOM 2015 C C . ASP A 1 268 ? 21.902 1.460 -29.006 1.00 90.94 268 ASP A C 1
ATOM 2017 O O . ASP A 1 268 ? 21.625 0.452 -29.657 1.00 90.94 268 ASP A O 1
ATOM 2021 N N . THR A 1 269 ? 22.586 1.371 -27.859 1.00 91.75 269 THR A N 1
ATOM 2022 C CA . THR A 1 269 ? 23.103 0.093 -27.346 1.00 91.75 269 THR A CA 1
ATOM 2023 C C . THR A 1 269 ? 22.015 -0.773 -26.711 1.00 91.75 269 THR A C 1
ATOM 2025 O O . THR A 1 269 ? 22.168 -1.994 -26.658 1.00 91.75 269 THR A O 1
ATOM 2028 N N . LEU A 1 270 ? 20.881 -0.186 -26.293 1.00 92.94 270 LEU A N 1
ATOM 2029 C CA . LEU A 1 270 ? 19.746 -0.942 -25.741 1.00 92.94 270 LEU A CA 1
ATOM 2030 C C . LEU A 1 270 ? 19.144 -1.913 -26.756 1.00 92.94 270 LEU A C 1
ATOM 2032 O O . LEU A 1 270 ? 18.552 -2.911 -26.361 1.00 92.94 270 LEU A O 1
ATOM 2036 N N . VAL A 1 271 ? 19.329 -1.675 -28.058 1.00 94.50 271 VAL A N 1
ATOM 2037 C CA . VAL A 1 271 ? 18.875 -2.588 -29.118 1.00 94.50 271 VAL A CA 1
ATOM 2038 C C . VAL A 1 271 ? 19.414 -4.012 -28.912 1.00 94.50 271 VAL A C 1
ATOM 2040 O O . VAL A 1 271 ? 18.729 -4.971 -29.262 1.00 94.50 271 VAL A O 1
ATOM 2043 N N . ASN A 1 272 ? 20.593 -4.165 -28.302 1.00 92.88 272 ASN A N 1
ATOM 2044 C CA . ASN A 1 272 ? 21.207 -5.469 -28.030 1.00 92.88 272 ASN A CA 1
ATOM 2045 C C . ASN A 1 272 ? 20.675 -6.152 -26.762 1.00 92.88 272 ASN A C 1
ATOM 2047 O O . ASN A 1 272 ? 20.873 -7.349 -26.589 1.00 92.88 272 ASN A O 1
ATOM 2051 N N . VAL A 1 273 ? 19.984 -5.414 -25.892 1.00 95.19 273 VAL A N 1
ATOM 2052 C CA . VAL A 1 273 ? 19.358 -5.946 -24.669 1.00 95.19 273 VAL A CA 1
ATOM 2053 C C . VAL A 1 273 ? 18.033 -6.635 -24.995 1.00 95.19 273 VAL A C 1
ATOM 2055 O O . VAL A 1 273 ? 17.613 -7.565 -24.308 1.00 95.19 273 VAL A O 1
ATOM 2058 N N . TYR A 1 274 ? 17.362 -6.188 -26.055 1.00 96.75 274 TYR A N 1
ATOM 2059 C CA . TYR A 1 274 ? 16.072 -6.713 -26.482 1.00 96.75 274 TYR A CA 1
ATOM 2060 C C . TYR A 1 274 ? 16.217 -7.821 -27.526 1.00 96.75 274 TYR A C 1
ATOM 2062 O O . TYR A 1 274 ? 16.995 -7.730 -28.478 1.00 96.75 274 TYR A O 1
ATOM 2070 N N . SER A 1 275 ? 15.380 -8.847 -27.393 1.00 94.62 275 SER A N 1
ATOM 2071 C CA . SER A 1 275 ? 15.231 -9.890 -28.407 1.00 94.62 275 SER A CA 1
ATOM 2072 C C . SER A 1 275 ? 14.702 -9.317 -29.740 1.00 94.62 275 SER A C 1
ATOM 2074 O O . SER A 1 275 ? 14.037 -8.272 -29.758 1.00 94.62 275 SER A O 1
ATOM 2076 N N . PRO A 1 276 ? 14.940 -9.983 -30.889 1.00 94.00 276 PRO A N 1
ATOM 2077 C CA . PRO A 1 276 ? 14.489 -9.491 -32.195 1.00 94.00 276 PRO A CA 1
ATOM 2078 C C . PRO A 1 276 ? 12.986 -9.196 -32.270 1.00 94.00 276 PRO A C 1
ATOM 2080 O O . PRO A 1 276 ? 12.600 -8.216 -32.904 1.00 94.00 276 PRO A O 1
ATOM 2083 N N . ASN A 1 277 ? 12.172 -9.991 -31.569 1.00 94.31 277 ASN A N 1
ATOM 2084 C CA . ASN A 1 277 ? 10.710 -9.893 -31.540 1.00 94.31 277 ASN A CA 1
ATOM 2085 C C . ASN A 1 277 ? 10.181 -9.230 -30.259 1.00 94.31 277 ASN A C 1
ATOM 2087 O O . ASN A 1 277 ? 9.016 -9.416 -29.915 1.00 94.31 277 ASN A O 1
ATOM 2091 N N . ALA A 1 278 ? 11.027 -8.476 -29.549 1.00 96.81 278 ALA A N 1
ATOM 2092 C CA . ALA A 1 278 ? 10.651 -7.880 -28.278 1.00 96.81 278 ALA A CA 1
ATOM 2093 C C . ALA A 1 278 ? 9.407 -6.990 -28.383 1.00 96.81 278 ALA A C 1
ATOM 2095 O O . ALA A 1 278 ? 9.218 -6.277 -29.370 1.00 96.81 278 ALA A O 1
ATOM 2096 N N . VAL A 1 279 ? 8.591 -6.990 -27.336 1.00 97.88 279 VAL A N 1
ATOM 2097 C CA . VAL A 1 279 ? 7.369 -6.195 -27.244 1.00 97.88 279 VAL A CA 1
ATOM 2098 C C . VAL A 1 279 ? 7.485 -5.229 -26.074 1.00 97.88 279 VAL A C 1
ATOM 2100 O O . VAL A 1 279 ? 7.705 -5.654 -24.942 1.00 97.88 279 VAL A O 1
ATOM 2103 N N . VAL A 1 280 ? 7.307 -3.933 -26.337 1.00 98.38 280 VAL A N 1
ATOM 2104 C CA . VAL A 1 280 ? 7.340 -2.887 -25.304 1.00 98.38 280 VAL A CA 1
ATOM 2105 C C . VAL A 1 280 ? 6.037 -2.108 -25.286 1.00 98.38 280 VAL A C 1
ATOM 2107 O O . VAL A 1 280 ? 5.507 -1.731 -26.334 1.00 98.38 280 VAL A O 1
ATOM 2110 N N . SER A 1 281 ? 5.525 -1.837 -24.088 1.00 97.75 281 SER A N 1
ATOM 2111 C CA . SER A 1 281 ? 4.388 -0.939 -23.903 1.00 97.75 281 SER A CA 1
ATOM 2112 C C . SER A 1 281 ? 4.506 -0.126 -22.620 1.00 97.75 281 SER A C 1
ATOM 2114 O O . SER A 1 281 ? 5.055 -0.587 -21.619 1.00 97.75 281 SER A O 1
ATOM 2116 N N . VAL A 1 282 ? 3.971 1.093 -22.660 1.00 96.94 282 VAL A N 1
ATOM 2117 C CA . VAL A 1 282 ? 4.029 2.044 -21.548 1.00 96.94 282 VAL A CA 1
ATOM 2118 C C . VAL A 1 282 ? 2.616 2.451 -21.189 1.00 96.94 282 VAL A C 1
ATOM 2120 O O . VAL A 1 282 ? 1.868 2.938 -22.029 1.00 96.94 282 VAL A O 1
ATOM 2123 N N . SER A 1 283 ? 2.246 2.266 -19.938 1.00 95.19 283 SER A N 1
ATOM 2124 C CA . SER A 1 283 ? 0.939 2.582 -19.380 1.00 95.19 283 SER A CA 1
ATOM 2125 C C . SER A 1 283 ? 1.086 3.588 -18.243 1.00 95.19 283 SER A C 1
ATOM 2127 O O . SER A 1 283 ? 2.190 3.848 -17.757 1.00 95.19 283 SER A O 1
ATOM 2129 N N . ARG A 1 284 ? -0.026 4.206 -17.850 1.00 91.06 284 ARG A N 1
ATOM 2130 C CA . ARG A 1 284 ? -0.044 5.208 -16.785 1.00 91.06 284 ARG A CA 1
ATOM 2131 C C . ARG A 1 284 ? -1.341 5.200 -15.999 1.00 91.06 284 ARG A C 1
ATOM 2133 O O . ARG A 1 284 ? -2.385 4.866 -16.563 1.00 91.06 284 ARG A O 1
ATOM 2140 N N . SER A 1 285 ? -1.267 5.636 -14.747 1.00 85.94 285 SER A N 1
ATOM 2141 C CA . SER A 1 285 ? -2.433 6.121 -14.011 1.00 85.94 285 SER A CA 1
ATOM 2142 C C . SER A 1 285 ? -2.892 7.480 -14.552 1.00 85.94 285 SER A C 1
ATOM 2144 O O . SER A 1 285 ? -2.305 8.036 -15.489 1.00 85.94 285 SER A O 1
ATOM 2146 N N . ASP A 1 286 ? -3.920 8.047 -13.930 1.00 70.44 286 ASP A N 1
ATOM 2147 C CA . ASP A 1 286 ? -4.266 9.446 -14.142 1.00 70.44 286 ASP A CA 1
ATOM 2148 C C . ASP A 1 286 ? -3.083 10.320 -13.673 1.00 70.44 286 ASP A C 1
ATOM 2150 O O . ASP A 1 286 ? -2.581 10.162 -12.562 1.00 70.44 286 ASP A O 1
ATOM 2154 N N . GLU A 1 287 ? -2.568 11.158 -14.578 1.00 72.38 287 GLU A N 1
ATOM 2155 C CA . GLU A 1 287 ? -1.492 12.142 -14.344 1.00 72.38 287 GLU A CA 1
ATOM 2156 C C . GLU A 1 287 ? -0.165 11.620 -13.724 1.00 72.38 287 GLU A C 1
ATOM 2158 O O . GLU A 1 287 ? 0.273 12.114 -12.689 1.00 72.38 287 GLU A O 1
ATOM 2163 N N . PRO A 1 288 ? 0.579 10.696 -14.369 1.00 71.94 288 PRO A N 1
ATOM 2164 C CA . PRO A 1 288 ? 1.834 10.153 -13.821 1.00 71.94 288 PRO A CA 1
ATOM 2165 C C . PRO A 1 288 ? 2.955 11.194 -13.691 1.00 71.94 288 PRO A C 1
ATOM 2167 O O . PRO A 1 288 ? 3.864 11.038 -12.883 1.00 71.94 288 PRO A O 1
ATOM 2170 N N . LEU A 1 289 ? 2.898 12.243 -14.513 1.00 75.19 289 LEU A N 1
ATOM 2171 C CA . LEU A 1 289 ? 3.821 13.368 -14.529 1.00 75.19 289 LEU A CA 1
ATOM 2172 C C . LEU A 1 289 ? 3.041 14.617 -14.109 1.00 75.19 289 LEU A C 1
ATOM 2174 O O . LEU A 1 289 ? 2.006 14.882 -14.736 1.00 75.19 289 LEU A O 1
ATOM 2178 N N . PRO A 1 290 ? 3.528 15.401 -13.128 1.00 71.06 290 PRO A N 1
ATOM 2179 C CA . PRO A 1 290 ? 2.852 16.616 -12.693 1.00 71.06 290 PRO A CA 1
ATOM 2180 C C . PRO A 1 290 ? 2.541 17.551 -13.862 1.00 71.06 290 PRO A C 1
ATOM 2182 O O . PRO A 1 290 ? 3.350 17.749 -14.776 1.00 71.06 290 PRO A O 1
ATOM 2185 N N . SER A 1 291 ? 1.340 18.129 -13.849 1.00 70.88 291 SER A N 1
ATOM 2186 C CA . SER A 1 291 ? 0.898 19.023 -14.917 1.00 70.88 291 SER A CA 1
ATOM 2187 C C . SER A 1 291 ? 1.586 20.390 -14.879 1.00 70.88 291 SER A C 1
ATOM 2189 O O . SER A 1 291 ? 1.729 21.025 -15.931 1.00 70.88 291 SER A O 1
ATOM 2191 N N . TYR A 1 292 ? 2.062 20.773 -13.694 1.00 75.69 292 TYR A N 1
ATOM 2192 C CA . TYR A 1 292 ? 2.764 22.006 -13.361 1.00 75.69 292 TYR A CA 1
ATOM 2193 C C . TYR A 1 292 ? 4.158 21.723 -12.788 1.00 75.69 292 TYR A C 1
ATOM 2195 O O . TYR A 1 292 ? 4.407 20.669 -12.209 1.00 75.69 292 TYR A O 1
ATOM 2203 N N . LEU A 1 293 ? 5.057 22.700 -12.928 1.00 76.75 293 LEU A N 1
ATOM 2204 C CA . LEU A 1 293 ? 6.384 22.691 -12.316 1.00 76.75 293 LEU A CA 1
ATOM 2205 C C . LEU A 1 293 ? 6.271 22.981 -10.806 1.00 76.75 293 LEU A C 1
ATOM 2207 O O . LEU A 1 293 ? 5.769 24.053 -10.457 1.00 76.75 293 LEU A O 1
ATOM 2211 N N . PRO A 1 294 ? 6.712 22.077 -9.909 1.00 75.25 294 PRO A N 1
ATOM 2212 C CA . PRO A 1 294 ? 6.801 22.358 -8.483 1.00 75.25 294 PRO A CA 1
ATOM 2213 C C . PRO A 1 294 ? 7.720 23.555 -8.258 1.00 75.25 294 PRO A C 1
ATOM 2215 O O . PRO A 1 294 ? 8.838 23.573 -8.754 1.00 75.25 294 PRO A O 1
ATOM 2218 N N . MET A 1 295 ? 7.266 24.561 -7.516 1.00 77.25 295 MET A N 1
ATOM 2219 C CA . MET A 1 295 ? 8.043 25.773 -7.227 1.00 77.25 295 MET A CA 1
ATOM 2220 C C . MET A 1 295 ? 8.678 25.696 -5.836 1.00 77.25 295 MET A C 1
ATOM 2222 O O . MET A 1 295 ? 8.493 26.584 -5.008 1.00 77.25 295 MET A O 1
ATOM 2226 N N . ASP A 1 296 ? 9.392 24.607 -5.560 1.00 78.88 296 ASP A N 1
ATOM 2227 C CA . ASP A 1 296 ? 9.987 24.349 -4.251 1.00 78.88 296 ASP A CA 1
ATOM 2228 C C . ASP A 1 296 ? 11.490 24.039 -4.339 1.00 78.88 296 ASP A C 1
ATOM 2230 O O . ASP A 1 296 ? 12.045 23.752 -5.404 1.00 78.88 296 ASP A O 1
ATOM 2234 N N . ALA A 1 297 ? 12.169 24.136 -3.194 1.00 77.94 297 ALA A N 1
ATOM 2235 C CA . ALA A 1 297 ? 13.583 23.791 -3.076 1.00 77.94 297 ALA A CA 1
ATOM 2236 C C . ALA A 1 297 ? 13.834 22.277 -3.210 1.00 77.94 297 ALA A C 1
ATOM 2238 O O . ALA A 1 297 ? 14.923 21.880 -3.602 1.00 77.94 297 ALA A O 1
ATOM 2239 N N . LYS A 1 298 ? 12.830 21.428 -2.936 1.00 78.25 298 LYS A N 1
ATOM 2240 C CA . LYS A 1 298 ? 12.961 19.959 -2.962 1.00 78.25 298 LYS A CA 1
ATOM 2241 C C . LYS A 1 298 ? 13.164 19.414 -4.378 1.00 78.25 298 LYS A C 1
ATOM 2243 O O . LYS A 1 298 ? 13.736 18.341 -4.531 1.00 78.25 298 LYS A O 1
ATOM 2248 N N . HIS A 1 299 ? 12.669 20.126 -5.387 1.00 80.62 299 HIS A N 1
ATOM 2249 C CA . HIS A 1 299 ? 12.825 19.800 -6.806 1.00 80.62 299 HIS A CA 1
ATOM 2250 C C . HIS A 1 299 ? 13.855 20.700 -7.502 1.00 80.62 299 HIS A C 1
ATOM 2252 O O . HIS A 1 299 ? 13.868 20.769 -8.729 1.00 80.62 299 HIS A O 1
ATOM 2258 N N . ASN A 1 300 ? 14.676 21.435 -6.739 1.00 83.50 300 ASN A N 1
ATOM 2259 C CA . ASN A 1 300 ? 15.639 22.418 -7.251 1.00 83.50 300 ASN A CA 1
ATOM 2260 C C . ASN A 1 300 ? 14.997 23.500 -8.145 1.00 83.50 300 ASN A C 1
ATOM 2262 O O . ASN A 1 300 ? 15.619 24.026 -9.065 1.00 83.50 300 ASN A O 1
ATOM 2266 N N . CYS A 1 301 ? 13.730 23.840 -7.884 1.00 80.69 301 CYS A N 1
ATOM 2267 C CA . CYS A 1 301 ? 12.952 24.752 -8.725 1.00 80.69 301 CYS A CA 1
ATOM 2268 C C . CYS A 1 301 ? 12.694 26.131 -8.091 1.00 80.69 301 CYS A C 1
ATOM 2270 O O . CYS A 1 301 ? 12.264 27.059 -8.781 1.00 80.69 301 CYS A O 1
ATOM 2272 N N . GLY A 1 302 ? 12.960 26.295 -6.791 1.00 80.81 302 GLY A N 1
ATOM 2273 C CA . GLY A 1 302 ? 12.628 27.511 -6.035 1.00 80.81 302 GLY A CA 1
ATOM 2274 C C . GLY A 1 302 ? 13.315 28.796 -6.525 1.00 80.81 302 GLY A C 1
ATOM 2275 O O . GLY A 1 302 ? 12.716 29.867 -6.464 1.00 80.81 302 GLY A O 1
ATOM 2276 N N . SER A 1 303 ? 14.537 28.703 -7.058 1.00 82.38 303 SER A N 1
ATOM 2277 C CA . SER A 1 303 ? 15.351 29.847 -7.508 1.00 82.38 303 SER A CA 1
ATOM 2278 C C . SER A 1 303 ? 15.297 30.105 -9.022 1.00 82.38 303 SER A C 1
ATOM 2280 O O . SER A 1 303 ? 15.994 30.985 -9.528 1.00 82.38 303 SER A O 1
ATOM 2282 N N . LEU A 1 304 ? 14.472 29.367 -9.773 1.00 84.88 304 LEU A N 1
ATOM 2283 C CA . LEU A 1 304 ? 14.448 29.458 -11.236 1.00 84.88 304 LEU A CA 1
ATOM 2284 C C . LEU A 1 304 ? 13.845 30.779 -11.720 1.00 84.88 304 LEU A C 1
ATOM 2286 O O . LEU A 1 304 ? 12.814 31.220 -11.211 1.00 84.88 304 LEU A O 1
ATOM 2290 N N . ASN A 1 305 ? 14.417 31.380 -12.765 1.00 88.31 305 ASN A N 1
ATOM 2291 C CA . ASN A 1 305 ? 13.826 32.545 -13.431 1.00 88.31 305 ASN A CA 1
ATOM 2292 C C . ASN A 1 305 ? 12.646 32.142 -14.350 1.00 88.31 305 ASN A C 1
ATOM 2294 O O . ASN A 1 305 ? 12.469 30.971 -14.687 1.00 88.31 305 ASN A O 1
ATOM 2298 N N . SER A 1 306 ? 11.830 33.115 -14.772 1.00 87.94 306 SER A N 1
ATOM 2299 C CA . SER A 1 306 ? 10.619 32.866 -15.580 1.00 87.94 306 SER A CA 1
ATOM 2300 C C . SER A 1 306 ? 10.899 32.178 -16.929 1.00 87.94 306 SER A C 1
ATOM 2302 O O . SER A 1 306 ? 10.140 31.301 -17.355 1.00 87.94 306 SER A O 1
ATOM 2304 N N . ALA A 1 307 ? 12.012 32.521 -17.586 1.00 88.00 307 ALA A N 1
ATOM 2305 C CA . ALA A 1 307 ? 12.392 31.937 -18.871 1.00 88.00 307 ALA A CA 1
ATOM 2306 C C . ALA A 1 307 ? 12.756 30.450 -18.725 1.00 88.00 307 ALA A C 1
ATOM 2308 O O . ALA A 1 307 ? 12.232 29.612 -19.458 1.00 88.00 307 ALA A O 1
ATOM 2309 N N . THR A 1 308 ? 13.568 30.105 -17.721 1.00 87.50 308 THR A N 1
ATOM 2310 C CA . THR A 1 308 ? 13.937 28.720 -17.405 1.00 87.50 308 THR A CA 1
ATOM 2311 C C . THR A 1 308 ? 12.713 27.888 -17.027 1.00 87.50 308 THR A C 1
ATOM 2313 O O . THR A 1 308 ? 12.544 26.784 -17.539 1.00 87.50 308 THR A O 1
ATOM 2316 N N . ARG A 1 309 ? 11.800 28.430 -16.208 1.00 86.81 309 ARG A N 1
ATOM 2317 C CA . ARG A 1 309 ? 10.536 27.748 -15.865 1.00 86.81 309 ARG A CA 1
ATOM 2318 C C . ARG A 1 309 ? 9.705 27.431 -17.107 1.00 86.81 309 ARG A C 1
ATOM 2320 O O . ARG A 1 309 ? 9.179 26.328 -17.229 1.00 86.81 309 ARG A O 1
ATOM 2327 N N . SER A 1 310 ? 9.607 28.387 -18.030 1.00 88.56 310 SER A N 1
ATOM 2328 C CA . SER A 1 310 ? 8.855 28.224 -19.278 1.00 88.56 310 SER A CA 1
ATOM 2329 C C . SER A 1 310 ? 9.483 27.162 -20.187 1.00 88.56 310 SER A C 1
ATOM 2331 O O . SER A 1 310 ? 8.763 26.357 -20.778 1.00 88.56 310 SER A O 1
ATOM 2333 N N . ALA A 1 311 ? 10.818 27.110 -20.257 1.00 89.12 311 ALA A N 1
ATOM 2334 C CA . ALA A 1 311 ? 11.545 26.086 -21.004 1.00 89.12 311 ALA A CA 1
ATOM 2335 C C . ALA A 1 311 ? 11.317 24.680 -20.422 1.00 89.12 311 ALA A C 1
ATOM 2337 O O . ALA A 1 311 ? 10.921 23.776 -21.157 1.00 89.12 311 ALA A O 1
ATOM 2338 N N . ILE A 1 312 ? 11.459 24.519 -19.101 1.00 87.88 312 ILE A N 1
ATOM 2339 C CA . ILE A 1 312 ? 11.198 23.246 -18.410 1.00 87.88 312 ILE A CA 1
ATOM 2340 C C . ILE A 1 312 ? 9.754 22.795 -18.653 1.00 87.88 312 ILE A C 1
ATOM 2342 O O . ILE A 1 312 ? 9.514 21.665 -19.076 1.00 87.88 312 ILE A O 1
ATOM 2346 N N . ALA A 1 313 ? 8.776 23.681 -18.442 1.00 87.38 313 ALA A N 1
ATOM 2347 C CA . ALA A 1 313 ? 7.367 23.357 -18.648 1.00 87.38 313 ALA A CA 1
ATOM 2348 C C . ALA A 1 313 ? 7.081 22.892 -20.089 1.00 87.38 313 ALA A C 1
ATOM 2350 O O . ALA A 1 313 ? 6.310 21.950 -20.291 1.00 87.38 313 ALA A O 1
ATOM 2351 N N . SER A 1 314 ? 7.729 23.513 -21.081 1.00 89.19 314 SER A N 1
ATOM 2352 C CA . SER A 1 314 ? 7.635 23.127 -22.492 1.00 89.19 314 SER A CA 1
ATOM 2353 C C . SER A 1 314 ? 8.228 21.738 -22.760 1.00 89.19 314 SER A C 1
ATOM 2355 O O . SER A 1 314 ? 7.572 20.899 -23.382 1.00 89.19 314 SER A O 1
ATOM 2357 N N . ASP A 1 315 ? 9.422 21.447 -22.234 1.00 89.75 315 ASP A N 1
ATOM 2358 C CA . ASP A 1 315 ? 10.085 20.150 -22.420 1.00 89.75 315 ASP A CA 1
ATOM 2359 C C . ASP A 1 315 ? 9.300 19.001 -21.761 1.00 89.75 315 ASP A C 1
ATOM 2361 O O . ASP A 1 315 ? 9.115 17.942 -22.366 1.00 89.75 315 ASP A O 1
ATOM 2365 N N . PHE A 1 316 ? 8.728 19.218 -20.572 1.00 87.50 316 PHE A N 1
ATOM 2366 C CA . PHE A 1 316 ? 7.859 18.229 -19.921 1.00 87.50 316 PHE A CA 1
ATOM 2367 C C . PHE A 1 316 ? 6.487 18.095 -20.594 1.00 87.50 316 PHE A C 1
ATOM 2369 O O . PHE A 1 316 ? 5.897 17.010 -20.611 1.00 87.50 316 PHE A O 1
ATOM 2376 N N . ALA A 1 317 ? 5.951 19.167 -21.186 1.00 88.12 317 ALA A N 1
ATOM 2377 C CA . ALA A 1 317 ? 4.763 19.074 -22.033 1.00 88.12 317 ALA A CA 1
ATOM 2378 C C . ALA A 1 317 ? 5.041 18.258 -23.307 1.00 88.12 317 ALA A C 1
ATOM 2380 O O . ALA A 1 317 ? 4.183 17.482 -23.735 1.00 88.12 317 ALA A O 1
ATOM 2381 N N . TYR A 1 318 ? 6.237 18.390 -23.887 1.00 89.06 318 TYR A N 1
ATOM 2382 C CA . TYR A 1 318 ? 6.683 17.575 -25.013 1.00 89.06 318 TYR A CA 1
ATOM 2383 C C . TYR A 1 318 ? 6.815 16.097 -24.625 1.00 89.06 318 TYR A C 1
ATOM 2385 O O . TYR A 1 318 ? 6.209 15.251 -25.285 1.00 89.06 318 TYR A O 1
ATOM 2393 N N . LEU A 1 319 ? 7.512 15.789 -23.523 1.00 89.50 319 LEU A N 1
ATOM 2394 C CA . LEU A 1 319 ? 7.646 14.426 -22.991 1.00 89.50 319 LEU A CA 1
ATOM 2395 C C . LEU A 1 319 ? 6.272 13.752 -22.843 1.00 89.50 319 LEU A C 1
ATOM 2397 O O . LEU A 1 319 ? 6.035 12.682 -23.402 1.00 89.50 319 LEU A O 1
ATOM 2401 N N . ARG A 1 320 ? 5.323 14.422 -22.172 1.00 87.62 320 ARG A N 1
ATOM 2402 C CA . ARG A 1 320 ? 3.960 13.902 -21.952 1.00 87.62 320 ARG A CA 1
ATOM 2403 C C . ARG A 1 320 ? 3.223 13.550 -23.242 1.00 87.62 320 ARG A C 1
ATOM 2405 O O . ARG A 1 320 ? 2.449 12.594 -23.244 1.00 87.62 320 ARG A O 1
ATOM 2412 N N . LYS A 1 321 ? 3.432 14.323 -24.311 1.00 88.62 321 LYS A N 1
ATOM 2413 C CA . LYS A 1 321 ? 2.802 14.099 -25.621 1.00 88.62 321 LYS A CA 1
ATOM 2414 C C . LYS A 1 321 ? 3.482 12.994 -26.421 1.00 88.62 321 LYS A C 1
ATOM 2416 O O . LYS A 1 321 ? 2.825 12.383 -27.257 1.00 88.62 321 LYS A O 1
ATOM 2421 N N . ARG A 1 322 ? 4.785 12.786 -26.216 1.00 90.25 322 ARG A N 1
ATOM 2422 C CA . ARG A 1 322 ? 5.584 11.895 -27.056 1.00 90.25 322 ARG A CA 1
ATOM 2423 C C . ARG A 1 322 ? 5.534 10.440 -26.613 1.00 90.25 322 ARG A C 1
ATOM 2425 O O . ARG A 1 322 ? 5.582 9.568 -27.471 1.00 90.25 322 ARG A O 1
ATOM 2432 N N . VAL A 1 323 ? 5.407 10.182 -25.312 1.00 90.81 323 VAL A N 1
ATOM 2433 C CA . VAL A 1 323 ? 5.313 8.810 -24.799 1.00 90.81 323 VAL A CA 1
ATOM 2434 C C . VAL A 1 323 ? 4.081 8.105 -25.397 1.00 90.81 323 VAL A C 1
ATOM 2436 O O . VAL A 1 323 ? 2.968 8.634 -25.290 1.00 90.81 323 VAL A O 1
ATOM 2439 N N . PRO A 1 324 ? 4.243 6.915 -26.008 1.00 91.69 324 PRO A N 1
ATOM 2440 C CA . PRO A 1 324 ? 3.145 6.168 -26.615 1.00 91.69 324 PRO A CA 1
ATOM 2441 C C . PRO A 1 324 ? 2.307 5.469 -25.533 1.00 91.69 324 PRO A C 1
ATOM 2443 O O . PRO A 1 324 ? 2.434 4.271 -25.292 1.00 91.69 324 PRO A O 1
ATOM 2446 N N . TRP A 1 325 ? 1.448 6.231 -24.853 1.00 93.38 325 TRP A N 1
ATOM 2447 C CA . TRP A 1 325 ? 0.633 5.730 -23.744 1.00 93.38 325 TRP A CA 1
ATOM 2448 C C . TRP A 1 325 ? -0.361 4.655 -24.184 1.00 93.38 325 TRP A C 1
ATOM 2450 O O . TRP A 1 325 ? -1.160 4.867 -25.094 1.00 93.38 325 TRP A O 1
ATOM 2460 N N . ARG A 1 326 ? -0.373 3.527 -23.480 1.00 94.06 326 ARG A N 1
ATOM 2461 C CA . ARG A 1 326 ? -1.281 2.403 -23.688 1.00 94.06 326 ARG A CA 1
ATOM 2462 C C . ARG A 1 326 ? -2.145 2.178 -22.456 1.00 94.06 326 ARG A C 1
ATOM 2464 O O . ARG A 1 326 ? -1.633 1.871 -21.384 1.00 94.06 326 ARG A O 1
ATOM 2471 N N . ASN A 1 327 ? -3.459 2.289 -22.618 1.00 91.12 327 ASN A N 1
ATOM 2472 C CA . ASN A 1 327 ? -4.434 1.973 -21.579 1.00 91.12 327 ASN A CA 1
ATOM 2473 C C . ASN A 1 327 ? -5.729 1.477 -22.235 1.00 91.12 327 ASN A C 1
ATOM 2475 O O . ASN A 1 327 ? -6.558 2.271 -22.667 1.00 91.12 327 ASN A O 1
ATOM 2479 N N . LEU A 1 328 ? -5.903 0.156 -22.297 1.00 90.00 328 LEU A N 1
ATOM 2480 C CA . LEU A 1 328 ? -7.062 -0.465 -22.946 1.00 90.00 328 LEU A CA 1
ATOM 2481 C C . LEU A 1 328 ? -8.377 -0.264 -22.193 1.00 90.00 328 LEU A C 1
ATOM 2483 O O . LEU A 1 328 ? -9.433 -0.441 -22.790 1.00 90.00 328 LEU A O 1
ATOM 2487 N N . HIS A 1 329 ? -8.315 0.081 -20.906 1.00 86.75 329 HIS A N 1
ATOM 2488 C CA . HIS A 1 329 ? -9.512 0.352 -20.119 1.00 86.75 329 HIS A CA 1
ATOM 2489 C C . HIS A 1 329 ? -10.203 1.634 -20.601 1.00 86.75 329 HIS A C 1
ATOM 2491 O O . HIS A 1 329 ? -11.423 1.659 -20.733 1.00 86.75 329 HIS A O 1
ATOM 2497 N N . ASN A 1 330 ? -9.409 2.659 -20.933 1.00 85.50 330 ASN A N 1
ATOM 2498 C CA . ASN A 1 330 ? -9.910 3.992 -21.275 1.00 85.50 330 ASN A CA 1
ATOM 2499 C C . ASN A 1 330 ? -9.787 4.331 -22.772 1.00 85.50 330 ASN A C 1
ATOM 2501 O O . ASN A 1 330 ? -10.510 5.194 -23.261 1.00 85.50 330 ASN A O 1
ATOM 2505 N N . ASP A 1 331 ? -8.879 3.681 -23.506 1.00 86.50 331 ASP A N 1
ATOM 2506 C CA . ASP A 1 331 ? -8.634 3.931 -24.929 1.00 86.50 331 ASP A CA 1
ATOM 2507 C C . ASP A 1 331 ? -8.271 2.637 -25.677 1.00 86.50 331 ASP A C 1
ATOM 2509 O O . ASP A 1 331 ? -7.118 2.194 -25.704 1.00 86.50 331 ASP A O 1
ATOM 2513 N N . VAL A 1 332 ? -9.250 2.043 -26.359 1.00 90.81 332 VAL A N 1
ATOM 2514 C CA . VAL A 1 332 ? -9.045 0.851 -27.203 1.00 90.81 332 VAL A CA 1
ATOM 2515 C C . VAL A 1 332 ? -8.111 1.144 -28.385 1.00 90.81 332 VAL A C 1
ATOM 2517 O O . VAL A 1 332 ? -7.364 0.265 -28.819 1.00 90.81 332 VAL A O 1
ATOM 2520 N N . HIS A 1 333 ? -8.076 2.381 -28.894 1.00 92.50 333 HIS A N 1
ATOM 2521 C CA . HIS A 1 333 ? -7.186 2.746 -29.998 1.00 92.50 333 HIS A CA 1
ATOM 2522 C C . HIS A 1 333 ? -5.711 2.772 -29.587 1.00 92.50 333 HIS A C 1
ATOM 2524 O O . HIS A 1 333 ? -4.835 2.709 -30.455 1.00 92.50 333 HIS A O 1
ATOM 2530 N N . SER A 1 334 ? -5.425 2.785 -28.282 1.00 91.69 334 SER A N 1
ATOM 2531 C CA . SER A 1 334 ? -4.072 2.670 -27.744 1.00 91.69 334 SER A CA 1
ATOM 2532 C C . SER A 1 334 ? -3.421 1.297 -27.984 1.00 91.69 334 SER A C 1
ATOM 2534 O O . SER A 1 334 ? -2.223 1.146 -27.758 1.00 91.69 334 SER A O 1
ATOM 2536 N N . LEU A 1 335 ? -4.143 0.311 -28.541 1.00 90.75 335 LEU A N 1
ATOM 2537 C CA . LEU A 1 335 ? -3.562 -0.948 -29.042 1.00 90.75 335 LEU A CA 1
ATOM 2538 C C . LEU A 1 335 ? -2.408 -0.733 -30.032 1.00 90.75 335 LEU A C 1
ATOM 2540 O O . LEU A 1 335 ? -1.483 -1.539 -30.067 1.00 90.75 335 LEU A O 1
ATOM 2544 N N . ARG A 1 336 ? -2.440 0.357 -30.809 1.00 92.81 336 ARG A N 1
ATOM 2545 C CA . ARG A 1 336 ? -1.362 0.714 -31.747 1.00 92.81 336 ARG A CA 1
ATOM 2546 C C . ARG A 1 336 ? -0.084 1.195 -31.052 1.00 92.81 336 ARG A C 1
ATOM 2548 O O . ARG A 1 336 ? 0.966 1.225 -31.682 1.00 92.81 336 ARG A O 1
ATOM 2555 N N . ASN A 1 337 ? -0.168 1.568 -29.774 1.00 94.94 337 ASN A N 1
ATOM 2556 C CA . ASN A 1 337 ? 0.937 2.109 -28.980 1.00 94.94 337 ASN A CA 1
ATOM 2557 C C . ASN A 1 337 ? 1.776 0.979 -28.352 1.00 94.94 337 ASN A C 1
ATOM 2559 O O . ASN A 1 337 ? 2.185 1.043 -27.195 1.00 94.94 337 ASN A O 1
ATOM 2563 N N . VAL A 1 338 ? 1.990 -0.087 -29.124 1.00 96.38 338 VAL A N 1
ATOM 2564 C CA . VAL A 1 338 ? 2.845 -1.221 -28.778 1.00 96.38 338 VAL A CA 1
ATOM 2565 C C . VAL A 1 338 ? 4.032 -1.211 -29.727 1.00 96.38 338 VAL A C 1
ATOM 2567 O O . VAL A 1 338 ? 3.874 -1.224 -30.950 1.00 96.38 338 VAL A O 1
ATOM 2570 N N . SER A 1 339 ? 5.229 -1.213 -29.159 1.00 97.00 339 SER A N 1
ATOM 2571 C CA . SER A 1 339 ? 6.470 -1.263 -29.918 1.00 97.00 339 SER A CA 1
ATOM 2572 C C . SER A 1 339 ? 6.880 -2.706 -30.149 1.00 97.00 339 SER A C 1
ATOM 2574 O O . SER A 1 339 ? 7.100 -3.452 -29.200 1.00 97.00 339 SER A O 1
ATOM 2576 N N . LEU A 1 340 ? 6.970 -3.083 -31.425 1.00 97.12 340 LEU A N 1
ATOM 2577 C CA . LEU A 1 340 ? 7.348 -4.421 -31.871 1.00 97.12 340 LEU A CA 1
ATOM 2578 C C . LEU A 1 340 ? 8.766 -4.412 -32.449 1.00 97.12 340 LEU A C 1
ATOM 2580 O O . LEU A 1 340 ? 9.062 -3.670 -33.391 1.00 97.12 340 LEU A O 1
ATOM 2584 N N . GLY A 1 341 ? 9.611 -5.268 -31.891 1.00 97.25 341 GLY A N 1
ATOM 2585 C CA . GLY A 1 341 ? 11.013 -5.449 -32.229 1.00 97.25 341 GLY A CA 1
ATOM 2586 C C . GLY A 1 341 ? 11.965 -4.528 -31.463 1.00 97.25 341 GLY A C 1
ATOM 2587 O O . GLY A 1 341 ? 11.635 -3.397 -31.098 1.00 97.25 341 GLY A O 1
ATOM 2588 N N . ARG A 1 342 ? 13.200 -5.004 -31.270 1.00 96.06 342 ARG A N 1
ATOM 2589 C CA . ARG A 1 342 ? 14.263 -4.340 -30.485 1.00 96.06 342 ARG A CA 1
ATOM 2590 C C . ARG A 1 342 ? 14.559 -2.880 -30.850 1.00 96.06 342 ARG A C 1
ATOM 2592 O O . ARG A 1 342 ? 14.841 -2.077 -29.967 1.00 96.06 342 ARG A O 1
ATOM 2599 N N . ALA A 1 343 ? 14.463 -2.509 -32.127 1.00 96.38 343 ALA A N 1
ATOM 2600 C CA . ALA A 1 343 ? 14.691 -1.126 -32.556 1.00 96.38 343 ALA A CA 1
ATOM 2601 C C . ALA A 1 343 ? 13.586 -0.183 -32.050 1.00 96.38 343 ALA A C 1
ATOM 2603 O O . ALA A 1 343 ? 13.870 0.891 -31.524 1.00 96.38 343 ALA A O 1
ATOM 2604 N N . LYS A 1 344 ? 12.316 -0.605 -32.147 1.00 96.56 344 LYS A N 1
ATOM 2605 C CA . LYS A 1 344 ? 11.185 0.169 -31.617 1.00 96.56 344 LYS A CA 1
ATOM 2606 C C . LYS A 1 344 ? 11.159 0.159 -30.089 1.00 96.56 344 LYS A C 1
ATOM 2608 O O . LYS A 1 344 ? 10.789 1.164 -29.498 1.00 96.56 344 LYS A O 1
ATOM 2613 N N . ALA A 1 345 ? 11.591 -0.937 -29.463 1.00 96.44 345 ALA A N 1
ATOM 2614 C CA . ALA A 1 345 ? 11.781 -1.028 -28.017 1.00 96.44 345 ALA A CA 1
ATOM 2615 C C . ALA A 1 345 ? 12.748 0.053 -27.500 1.00 96.44 345 ALA A C 1
ATOM 2617 O O . ALA A 1 345 ? 12.380 0.856 -26.643 1.00 96.44 345 ALA A O 1
ATOM 2618 N N . SER A 1 346 ? 13.948 0.124 -28.089 1.00 95.88 346 SER A N 1
ATOM 2619 C CA . SER A 1 346 ? 14.943 1.160 -27.780 1.00 95.88 346 SER A CA 1
ATOM 2620 C C . SER A 1 346 ? 14.394 2.572 -28.027 1.00 95.88 346 SER A C 1
ATOM 2622 O O . SER A 1 346 ? 14.518 3.437 -27.159 1.00 95.88 346 SER A O 1
ATOM 2624 N N . LEU A 1 347 ? 13.701 2.799 -29.152 1.00 95.38 347 LEU A N 1
ATOM 2625 C CA . LEU A 1 347 ? 13.086 4.095 -29.449 1.00 95.38 347 LEU A CA 1
ATOM 2626 C C . LEU A 1 347 ? 12.042 4.503 -28.399 1.00 95.38 347 LEU A C 1
ATOM 2628 O O . LEU A 1 347 ? 12.030 5.652 -27.971 1.00 95.38 347 LEU A O 1
ATOM 2632 N N . THR A 1 348 ? 11.192 3.579 -27.947 1.00 95.75 348 THR A N 1
ATOM 2633 C CA . THR A 1 348 ? 10.216 3.858 -26.885 1.00 95.75 348 THR A CA 1
ATOM 2634 C C . THR A 1 348 ? 10.902 4.223 -25.575 1.00 95.75 348 THR A C 1
ATOM 2636 O O . THR A 1 348 ? 10.480 5.179 -24.928 1.00 95.75 348 THR A O 1
ATOM 2639 N N . LEU A 1 349 ? 11.992 3.545 -25.201 1.00 95.38 349 LEU A N 1
ATOM 2640 C CA . LEU A 1 349 ? 12.776 3.953 -24.034 1.00 95.38 349 LEU A CA 1
ATOM 2641 C C . LEU A 1 349 ? 13.434 5.320 -24.219 1.00 95.38 349 LEU A C 1
ATOM 2643 O O . LEU A 1 349 ? 13.428 6.110 -23.278 1.00 95.38 349 LEU A O 1
ATOM 2647 N N . LYS A 1 350 ? 13.927 5.639 -25.422 1.00 94.50 350 LYS A N 1
ATOM 2648 C CA . LYS A 1 350 ? 14.424 6.982 -25.757 1.00 94.50 350 LYS A CA 1
ATOM 2649 C C . LYS A 1 350 ? 13.325 8.030 -25.573 1.00 94.50 350 LYS A C 1
ATOM 2651 O O . LYS A 1 350 ? 13.585 9.083 -25.000 1.00 94.50 350 LYS A O 1
ATOM 2656 N N . GLU A 1 351 ? 12.095 7.752 -26.004 1.00 93.62 351 GLU A N 1
ATOM 2657 C CA . GLU A 1 351 ? 10.950 8.659 -25.841 1.00 93.62 351 GLU A CA 1
ATOM 2658 C C . GLU A 1 351 ? 10.550 8.851 -24.371 1.00 93.62 351 GLU A C 1
ATOM 2660 O O . GLU A 1 351 ? 10.337 9.991 -23.958 1.00 93.62 351 GLU A O 1
ATOM 2665 N N . ILE A 1 352 ? 10.519 7.782 -23.563 1.00 92.38 352 ILE A N 1
ATOM 2666 C CA . ILE A 1 352 ? 10.324 7.875 -22.101 1.00 92.38 352 ILE A CA 1
ATOM 2667 C C . ILE A 1 352 ? 11.468 8.661 -21.454 1.00 92.38 352 ILE A C 1
ATOM 2669 O O . ILE A 1 352 ? 11.239 9.445 -20.540 1.00 92.38 352 ILE A O 1
ATOM 2673 N N . GLY A 1 353 ? 12.689 8.485 -21.950 1.00 89.75 353 GLY A N 1
ATOM 2674 C CA . GLY A 1 353 ? 13.899 9.148 -21.482 1.00 89.75 353 GLY A CA 1
ATOM 2675 C C . GLY A 1 353 ? 13.988 10.650 -21.757 1.00 89.75 353 GLY A C 1
ATOM 2676 O O . GLY A 1 353 ? 14.949 11.281 -21.328 1.00 89.75 353 GLY A O 1
ATOM 2677 N N . GLY A 1 354 ? 13.016 11.233 -22.469 1.00 84.44 354 GLY A N 1
ATOM 2678 C CA . GLY A 1 354 ? 13.029 12.644 -22.871 1.00 84.44 354 GLY A CA 1
ATOM 2679 C C . GLY A 1 354 ? 13.513 12.905 -24.299 1.00 84.44 354 GLY A C 1
ATOM 2680 O O . GLY A 1 354 ? 13.490 14.045 -24.769 1.00 84.44 354 GLY A O 1
ATOM 2681 N N . GLY A 1 355 ? 13.877 11.861 -25.041 1.00 80.88 355 GLY A N 1
ATOM 2682 C CA . GLY A 1 355 ? 14.224 11.947 -26.452 1.00 80.88 355 GLY A CA 1
ATOM 2683 C C . GLY A 1 355 ? 15.493 12.757 -26.701 1.00 80.88 355 GLY A C 1
ATOM 2684 O O . GLY A 1 355 ? 16.539 12.513 -26.114 1.00 80.88 355 GLY A O 1
ATOM 2685 N N . GLU A 1 356 ? 15.411 13.716 -27.620 1.00 72.06 356 GLU A N 1
ATOM 2686 C CA . GLU A 1 356 ? 16.543 14.577 -27.998 1.00 72.06 356 GLU A CA 1
ATOM 2687 C C . GLU A 1 356 ? 16.601 15.882 -27.196 1.00 72.06 356 GLU A C 1
ATOM 2689 O O . GLU A 1 356 ? 17.475 16.721 -27.438 1.00 72.06 356 GLU A O 1
ATOM 2694 N N . LYS A 1 357 ? 15.678 16.056 -26.243 1.00 78.81 357 LYS A N 1
ATOM 2695 C CA . LYS A 1 357 ? 15.544 17.261 -25.426 1.00 78.81 357 LYS A CA 1
ATOM 2696 C C . LYS A 1 357 ? 16.566 17.313 -24.294 1.00 78.81 357 LYS A C 1
ATOM 2698 O O . LYS A 1 357 ? 17.418 16.443 -24.133 1.00 78.81 357 LYS A O 1
ATOM 2703 N N . CYS A 1 358 ? 16.465 18.390 -23.532 1.00 83.50 358 CYS A N 1
ATOM 2704 C CA . CYS A 1 358 ? 17.267 18.729 -22.369 1.00 83.50 358 CYS A CA 1
ATOM 2705 C C . CYS A 1 358 ? 16.884 17.883 -21.146 1.00 83.50 358 CYS A C 1
ATOM 2707 O O . CYS A 1 358 ? 16.664 18.422 -20.069 1.00 83.50 358 CYS A O 1
ATOM 2709 N N . LEU A 1 359 ? 16.709 16.573 -21.318 1.00 88.25 359 LEU A N 1
ATOM 2710 C CA . LEU A 1 359 ? 16.269 15.662 -20.269 1.00 88.25 359 LEU A CA 1
ATOM 2711 C C . LEU A 1 359 ? 17.219 14.468 -20.211 1.00 88.25 359 LEU A C 1
ATOM 2713 O O . LEU A 1 359 ? 17.546 13.878 -21.239 1.00 88.25 359 LEU A O 1
ATOM 2717 N N . SER A 1 360 ? 17.641 14.109 -19.005 1.00 89.06 360 SER A N 1
ATOM 2718 C CA . SER A 1 360 ? 18.287 12.828 -18.726 1.00 89.06 360 SER A CA 1
ATOM 2719 C C . SER A 1 360 ? 17.503 12.090 -17.655 1.00 89.06 360 SER A C 1
ATOM 2721 O O . SER A 1 360 ? 16.785 12.710 -16.871 1.00 89.06 360 SER A O 1
ATOM 2723 N N . VAL A 1 361 ? 17.633 10.767 -17.610 1.00 91.12 361 VAL A N 1
ATOM 2724 C CA . VAL A 1 361 ? 16.916 9.952 -16.629 1.00 91.12 361 VAL A CA 1
ATOM 2725 C C . VAL A 1 361 ? 17.854 9.264 -15.655 1.00 91.12 361 VAL A C 1
ATOM 2727 O O . VAL A 1 361 ? 18.972 8.891 -15.999 1.00 91.12 361 VAL A O 1
ATOM 2730 N N . SER A 1 362 ? 17.392 9.071 -14.429 1.00 91.44 362 SER A N 1
ATOM 2731 C CA . SER A 1 362 ? 17.984 8.130 -13.481 1.00 91.44 362 SER A CA 1
ATOM 2732 C C . SER A 1 362 ? 16.884 7.323 -12.809 1.00 91.44 362 SER A C 1
ATOM 2734 O O . SER A 1 362 ? 15.716 7.713 -12.826 1.00 91.44 362 SER A O 1
ATOM 2736 N N . HIS A 1 363 ? 17.259 6.192 -12.223 1.00 92.06 363 HIS A N 1
ATOM 2737 C CA . HIS A 1 363 ? 16.322 5.289 -11.574 1.00 92.06 363 HIS A CA 1
ATOM 2738 C C . HIS A 1 363 ? 16.765 5.037 -10.139 1.00 92.06 363 HIS A C 1
ATOM 2740 O O . HIS A 1 363 ? 17.954 4.886 -9.873 1.00 92.06 363 HIS A O 1
ATOM 2746 N N . GLU A 1 364 ? 15.796 4.974 -9.240 1.00 89.88 364 GLU A N 1
ATOM 2747 C CA . GLU A 1 364 ? 15.945 4.455 -7.885 1.00 89.88 364 GLU A CA 1
ATOM 2748 C C . GLU A 1 364 ? 15.130 3.164 -7.830 1.00 89.88 364 GLU A C 1
ATOM 2750 O O . GLU A 1 364 ? 13.906 3.191 -7.989 1.00 89.88 364 GLU A O 1
ATOM 2755 N N . LEU A 1 365 ? 15.811 2.026 -7.699 1.00 88.19 365 LEU A N 1
ATOM 2756 C CA . LEU A 1 365 ? 15.161 0.720 -7.653 1.00 88.19 365 LEU A CA 1
ATOM 2757 C C . LEU A 1 365 ? 14.757 0.399 -6.215 1.00 88.19 365 LEU A C 1
ATOM 2759 O O . LEU A 1 365 ? 15.545 0.564 -5.286 1.00 88.19 365 LEU A O 1
ATOM 2763 N N . ASN A 1 366 ? 13.535 -0.089 -6.036 1.00 84.00 366 ASN A N 1
ATOM 2764 C CA . ASN A 1 366 ? 13.107 -0.670 -4.775 1.00 84.00 366 ASN A CA 1
ATOM 2765 C C . ASN A 1 366 ? 13.756 -2.053 -4.609 1.00 84.00 366 ASN A C 1
ATOM 2767 O O . ASN A 1 366 ? 13.851 -2.821 -5.569 1.00 84.00 366 ASN A O 1
ATOM 2771 N N . SER A 1 367 ? 14.177 -2.383 -3.389 1.00 77.62 367 SER A N 1
ATOM 2772 C CA . SER A 1 367 ? 14.813 -3.666 -3.070 1.00 77.62 367 SER A CA 1
ATOM 2773 C C . SER A 1 367 ? 13.869 -4.869 -3.192 1.00 77.62 367 SER A C 1
ATOM 2775 O O . SER A 1 367 ? 14.333 -5.996 -3.342 1.00 77.62 367 SER A O 1
ATOM 2777 N N . ASN A 1 368 ? 12.552 -4.652 -3.172 1.00 84.62 368 ASN A N 1
ATOM 2778 C CA . ASN A 1 368 ? 11.534 -5.696 -3.228 1.00 84.62 368 ASN A CA 1
ATOM 2779 C C . ASN A 1 368 ? 11.166 -6.091 -4.667 1.00 84.62 368 ASN A C 1
ATOM 2781 O O . ASN A 1 368 ? 10.017 -5.971 -5.093 1.00 84.62 368 ASN A O 1
ATOM 2785 N N . ALA A 1 369 ? 12.156 -6.534 -5.438 1.00 89.31 369 ALA A N 1
ATOM 2786 C CA . ALA A 1 369 ? 11.929 -7.094 -6.764 1.00 89.31 369 ALA A CA 1
ATOM 2787 C C . ALA A 1 369 ? 11.342 -8.510 -6.674 1.00 89.31 369 ALA A C 1
ATOM 2789 O O . ALA A 1 369 ? 11.717 -9.300 -5.810 1.00 89.31 369 ALA A O 1
ATOM 2790 N N . ASN A 1 370 ? 10.476 -8.865 -7.622 1.00 92.50 370 ASN A N 1
ATOM 2791 C CA . ASN A 1 370 ? 10.007 -10.237 -7.794 1.00 92.50 370 ASN A CA 1
ATOM 2792 C C . ASN A 1 370 ? 10.669 -10.854 -9.029 1.00 92.50 370 ASN A C 1
ATOM 2794 O O . ASN A 1 370 ? 10.585 -10.281 -10.113 1.00 92.50 370 ASN A O 1
ATOM 2798 N N . VAL A 1 371 ? 11.309 -12.014 -8.880 1.00 93.62 371 VAL A N 1
ATOM 2799 C CA . VAL A 1 371 ? 12.014 -12.717 -9.963 1.00 93.62 371 VAL A CA 1
ATOM 2800 C C . VAL A 1 371 ? 11.569 -14.175 -9.978 1.00 93.62 371 VAL A C 1
ATOM 2802 O O . VAL A 1 371 ? 11.857 -14.920 -9.044 1.00 93.62 371 VAL A O 1
ATOM 2805 N N . ILE A 1 372 ? 10.884 -14.607 -11.034 1.00 93.31 372 ILE A N 1
ATOM 2806 C CA . ILE A 1 372 ? 10.320 -15.958 -11.143 1.00 93.31 372 ILE A CA 1
ATOM 2807 C C . ILE A 1 372 ? 10.878 -16.649 -12.382 1.00 93.31 372 ILE A C 1
ATOM 2809 O O . ILE A 1 372 ? 10.726 -16.158 -13.499 1.00 93.31 372 ILE A O 1
ATOM 2813 N N . PHE A 1 373 ? 11.472 -17.826 -12.190 1.00 90.50 373 PHE A N 1
ATOM 2814 C CA . PHE A 1 373 ? 11.901 -18.693 -13.284 1.00 90.50 373 PHE A CA 1
ATOM 2815 C C . PHE A 1 373 ? 10.788 -19.678 -13.647 1.00 90.50 373 PHE A C 1
ATOM 2817 O O . PHE A 1 373 ? 10.345 -20.476 -12.823 1.00 90.50 373 PHE A O 1
ATOM 2824 N N . LEU A 1 374 ? 10.358 -19.633 -14.902 1.00 87.19 374 LEU A N 1
ATOM 2825 C CA . LEU A 1 374 ? 9.400 -20.546 -15.507 1.00 87.19 374 LEU A CA 1
ATOM 2826 C C . LEU A 1 374 ? 10.175 -21.527 -16.392 1.00 87.19 374 LEU A C 1
ATOM 2828 O O . LEU A 1 374 ? 10.537 -21.215 -17.528 1.00 87.19 374 LEU A O 1
ATOM 2832 N N . SER A 1 375 ? 10.474 -22.701 -15.842 1.00 77.31 375 SER A N 1
ATOM 2833 C CA . SER A 1 375 ? 11.238 -23.759 -16.519 1.00 77.31 375 SER A CA 1
ATOM 2834 C C . SER A 1 375 ? 10.428 -25.035 -16.765 1.00 77.31 375 SER A C 1
ATOM 2836 O O . SER A 1 375 ? 10.735 -25.787 -17.686 1.00 77.31 375 SER A O 1
ATOM 2838 N N . GLN A 1 376 ? 9.374 -25.285 -15.983 1.00 72.56 376 GLN A N 1
ATOM 2839 C CA . GLN A 1 376 ? 8.542 -26.480 -16.135 1.00 72.56 376 GLN A CA 1
ATOM 2840 C C . GLN A 1 376 ? 7.676 -26.381 -17.397 1.00 72.56 376 GLN A C 1
ATOM 2842 O O . GLN A 1 376 ? 6.922 -25.425 -17.557 1.00 72.56 376 GLN A O 1
ATOM 2847 N N . ASN A 1 377 ? 7.767 -27.387 -18.273 1.00 72.69 377 ASN A N 1
ATOM 2848 C CA . ASN A 1 377 ? 7.024 -27.487 -19.539 1.00 72.69 377 ASN A CA 1
ATOM 2849 C C . ASN A 1 377 ? 7.286 -26.348 -20.544 1.00 72.69 377 ASN A C 1
ATOM 2851 O O . ASN A 1 377 ? 6.482 -26.129 -21.450 1.00 72.69 377 ASN A O 1
ATOM 2855 N N . MET A 1 378 ? 8.411 -25.642 -20.410 1.00 70.38 378 MET A N 1
ATOM 2856 C CA . MET A 1 378 ? 8.807 -24.570 -21.322 1.00 70.38 378 MET A CA 1
ATOM 2857 C C . MET A 1 378 ? 9.919 -25.049 -22.256 1.00 70.38 378 MET A C 1
ATOM 2859 O O . MET A 1 378 ? 10.899 -25.640 -21.812 1.00 70.38 378 MET A O 1
ATOM 2863 N N . SER A 1 379 ? 9.793 -24.762 -23.554 1.00 72.94 379 SER A N 1
ATOM 2864 C CA . SER A 1 379 ? 10.830 -25.081 -24.548 1.00 72.94 379 SER A CA 1
ATOM 2865 C C . SER A 1 379 ? 12.095 -24.231 -24.388 1.00 72.94 379 SER A C 1
ATOM 2867 O O . SER A 1 379 ? 13.161 -24.629 -24.847 1.00 72.94 379 SER A O 1
ATOM 2869 N N . VAL A 1 380 ? 11.975 -23.060 -23.756 1.00 72.06 380 VAL A N 1
ATOM 2870 C CA . VAL A 1 380 ? 13.073 -22.147 -23.414 1.00 72.06 380 VAL A CA 1
ATOM 2871 C C . VAL A 1 380 ? 12.811 -21.611 -22.004 1.00 72.06 380 VAL A C 1
ATOM 2873 O O . VAL A 1 380 ? 11.675 -21.209 -21.737 1.00 72.06 380 VAL A O 1
ATOM 2876 N N . PRO A 1 381 ? 13.808 -21.576 -21.101 1.00 79.81 381 PRO A N 1
ATOM 2877 C CA . PRO A 1 381 ? 13.643 -20.973 -19.783 1.00 79.81 381 PRO A CA 1
ATOM 2878 C C . PRO A 1 381 ? 13.227 -19.503 -19.894 1.00 79.81 381 PRO A C 1
ATOM 2880 O O . PRO A 1 381 ? 13.912 -18.701 -20.534 1.00 79.81 381 PRO A O 1
ATOM 2883 N N . ILE A 1 382 ? 12.115 -19.146 -19.248 1.00 90.00 382 ILE A N 1
ATOM 2884 C CA . ILE A 1 382 ? 11.649 -17.759 -19.162 1.00 90.00 382 ILE A CA 1
ATOM 2885 C C . ILE A 1 382 ? 11.852 -17.266 -17.737 1.00 90.00 382 ILE A C 1
ATOM 2887 O O . ILE A 1 382 ? 11.475 -17.936 -16.780 1.00 90.00 382 ILE A O 1
ATOM 2891 N N . CYS A 1 383 ? 12.417 -16.076 -17.590 1.00 94.19 383 CYS A N 1
ATOM 2892 C CA . CYS A 1 383 ? 12.462 -15.369 -16.320 1.00 94.19 383 CYS A CA 1
ATOM 2893 C C . CYS A 1 383 ? 11.483 -14.196 -16.374 1.00 94.19 383 CYS A C 1
ATOM 2895 O O . CYS A 1 383 ? 11.554 -13.370 -17.280 1.00 94.19 383 CYS A O 1
ATOM 2897 N N . VAL A 1 384 ? 10.551 -14.117 -15.432 1.00 96.44 384 VAL A N 1
ATOM 2898 C CA . VAL A 1 384 ? 9.653 -12.970 -15.286 1.00 96.44 384 VAL A CA 1
ATOM 2899 C C . VAL A 1 384 ? 10.127 -12.146 -14.103 1.00 96.44 384 VAL A C 1
ATOM 2901 O O . VAL A 1 384 ? 10.221 -12.650 -12.987 1.00 96.44 384 VAL A O 1
ATOM 2904 N N . VAL A 1 385 ? 10.414 -10.873 -14.351 1.00 97.06 385 VAL A N 1
ATOM 2905 C CA . VAL A 1 385 ? 10.890 -9.929 -13.344 1.00 97.06 385 VAL A CA 1
ATOM 2906 C C . VAL A 1 385 ? 9.871 -8.815 -13.197 1.00 97.06 385 VAL A C 1
ATOM 2908 O O . VAL A 1 385 ? 9.455 -8.234 -14.193 1.00 97.06 385 VAL A O 1
ATOM 2911 N N . THR A 1 386 ? 9.480 -8.489 -11.971 1.00 96.44 386 THR A N 1
ATOM 2912 C CA . THR A 1 386 ? 8.731 -7.267 -11.664 1.00 96.44 386 THR A CA 1
ATOM 2913 C C . THR A 1 386 ? 9.567 -6.391 -10.748 1.00 96.44 386 THR A C 1
ATOM 2915 O O . THR A 1 386 ? 10.029 -6.837 -9.699 1.00 96.44 386 THR A O 1
ATOM 2918 N N . LEU A 1 387 ? 9.785 -5.155 -11.185 1.00 94.62 387 LEU A N 1
ATOM 2919 C CA . LEU A 1 387 ? 10.564 -4.138 -10.500 1.00 94.62 387 LEU A CA 1
ATOM 2920 C C . LEU A 1 387 ? 9.652 -2.990 -10.107 1.00 94.62 387 LEU A C 1
ATOM 2922 O O . LEU A 1 387 ? 8.830 -2.538 -10.903 1.00 94.62 387 LEU A O 1
ATOM 2926 N N . HIS A 1 388 ? 9.873 -2.477 -8.909 1.00 91.56 388 HIS A N 1
ATOM 2927 C CA . HIS A 1 388 ? 9.226 -1.276 -8.408 1.00 91.56 388 HIS A CA 1
ATOM 2928 C C . HIS A 1 388 ? 10.305 -0.221 -8.205 1.00 91.56 388 HIS A C 1
ATOM 2930 O O . HIS A 1 388 ? 11.437 -0.552 -7.852 1.00 91.56 388 HIS A O 1
ATOM 2936 N N . GLY A 1 389 ? 9.995 1.047 -8.434 1.00 90.31 389 GLY A N 1
ATOM 2937 C CA . GLY A 1 389 ? 10.990 2.091 -8.234 1.00 90.31 389 GLY A CA 1
ATOM 2938 C C . GLY A 1 389 ? 10.497 3.477 -8.582 1.00 90.31 389 GLY A C 1
ATOM 2939 O O . GLY A 1 389 ? 9.300 3.715 -8.754 1.00 90.31 389 GLY A O 1
ATOM 2940 N N . ARG A 1 390 ? 11.443 4.404 -8.686 1.00 90.12 390 ARG A N 1
ATOM 2941 C CA . ARG A 1 390 ? 11.211 5.777 -9.129 1.00 90.12 390 ARG A CA 1
ATOM 2942 C C . ARG A 1 390 ? 12.088 6.087 -10.320 1.00 90.12 390 ARG A C 1
ATOM 2944 O O . ARG A 1 390 ? 13.249 5.686 -10.380 1.00 90.12 390 ARG A O 1
ATOM 2951 N N . ILE A 1 391 ? 11.513 6.805 -11.269 1.00 91.44 391 ILE A N 1
ATOM 2952 C CA . ILE A 1 391 ? 12.235 7.394 -12.388 1.00 91.44 391 ILE A CA 1
ATOM 2953 C C . ILE A 1 391 ? 12.308 8.897 -12.150 1.00 91.44 391 ILE A C 1
ATOM 2955 O O . ILE A 1 391 ? 11.316 9.526 -11.777 1.00 91.44 391 ILE A O 1
ATOM 2959 N N . PHE A 1 392 ? 13.498 9.452 -12.340 1.00 89.94 392 PHE A N 1
ATOM 2960 C CA . PHE A 1 392 ? 13.777 10.874 -12.221 1.00 89.94 392 PHE A CA 1
ATOM 2961 C C . PHE A 1 392 ? 14.123 11.410 -13.597 1.00 89.94 392 PHE A C 1
ATOM 2963 O O . PHE A 1 392 ? 15.034 10.889 -14.235 1.00 89.94 392 PHE A O 1
ATOM 2970 N N . TRP A 1 393 ? 13.431 12.456 -14.032 1.00 90.94 393 TRP A N 1
ATOM 2971 C CA . TRP A 1 393 ? 13.791 13.234 -15.211 1.00 90.94 393 TRP A CA 1
ATOM 2972 C C . TRP A 1 393 ? 14.498 14.502 -14.763 1.00 90.94 393 TRP A C 1
ATOM 2974 O O . TRP A 1 393 ? 13.875 15.390 -14.186 1.00 90.94 393 TRP A O 1
ATOM 2984 N N . HIS A 1 394 ? 15.787 14.573 -15.052 1.00 89.38 394 HIS A N 1
ATOM 2985 C CA . HIS A 1 394 ? 16.668 15.696 -14.763 1.00 89.38 394 HIS A CA 1
ATOM 2986 C C . HIS A 1 394 ? 16.696 16.639 -15.957 1.00 89.38 394 HIS A C 1
ATOM 2988 O O . HIS A 1 394 ? 16.998 16.203 -17.071 1.00 89.38 394 HIS A O 1
ATOM 2994 N N . TRP A 1 395 ? 16.393 17.918 -15.744 1.00 89.06 395 TRP A N 1
ATOM 2995 C CA . TRP A 1 395 ? 16.434 18.919 -16.802 1.00 89.06 395 TRP A CA 1
ATOM 2996 C C . TRP A 1 395 ? 17.849 19.482 -16.973 1.00 89.06 395 TRP A C 1
ATOM 2998 O O . TRP A 1 395 ? 18.363 20.194 -16.113 1.00 89.06 395 TRP A O 1
ATOM 3008 N N . CYS A 1 396 ? 18.473 19.155 -18.104 1.00 83.19 396 CYS A N 1
ATOM 3009 C CA . CYS A 1 396 ? 19.849 19.492 -18.458 1.00 83.19 396 CYS A CA 1
ATOM 3010 C C . CYS A 1 396 ? 19.861 20.245 -19.803 1.00 83.19 396 CYS A C 1
ATOM 3012 O O . CYS A 1 396 ? 19.845 19.600 -20.857 1.00 83.19 396 CYS A O 1
ATOM 3014 N N . PRO A 1 397 ? 19.840 21.591 -19.814 1.00 73.88 397 PRO A N 1
ATOM 3015 C CA . PRO A 1 397 ? 19.798 22.370 -21.045 1.00 73.88 397 PRO A CA 1
ATOM 3016 C C . PRO A 1 397 ? 21.041 22.120 -21.904 1.00 73.88 397 PRO A C 1
ATOM 3018 O O . PRO A 1 397 ? 22.170 22.304 -21.454 1.00 73.88 397 PRO A O 1
ATOM 3021 N N . LYS A 1 398 ? 20.842 21.734 -23.169 1.00 66.38 398 LYS A N 1
ATOM 3022 C CA . LYS A 1 398 ? 21.931 21.655 -24.146 1.00 66.38 398 LYS A CA 1
ATOM 3023 C C . LYS A 1 398 ? 22.356 23.086 -24.500 1.00 66.38 398 LYS A C 1
ATOM 3025 O O . LYS A 1 398 ? 21.612 23.775 -25.190 1.00 66.38 398 LYS A O 1
ATOM 3030 N N . ALA A 1 399 ? 23.540 23.480 -24.020 1.00 48.62 399 ALA A N 1
ATOM 3031 C CA . AL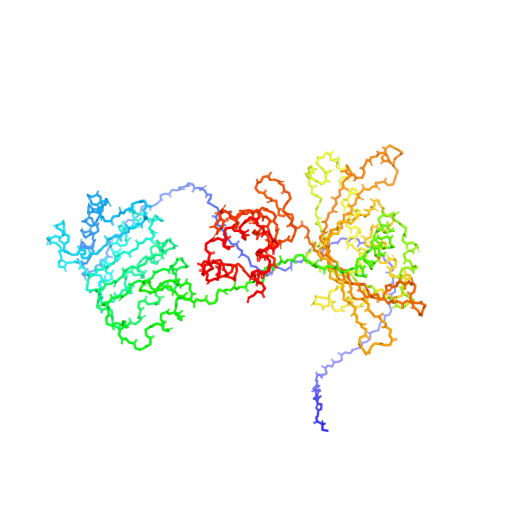A A 1 399 ? 24.271 24.741 -24.235 1.00 48.62 399 ALA A CA 1
ATOM 3032 C C . ALA A 1 399 ? 24.230 25.779 -23.089 1.00 48.62 399 ALA A C 1
ATOM 3034 O O . ALA A 1 399 ? 23.577 26.815 -23.161 1.00 48.62 399 ALA A O 1
ATOM 3035 N N . SER A 1 400 ? 25.079 25.558 -22.083 1.00 45.25 400 SER A N 1
ATOM 3036 C CA . SER A 1 400 ? 26.226 26.445 -21.836 1.00 45.25 400 SER A CA 1
ATOM 3037 C C . SER A 1 400 ? 27.335 25.619 -21.178 1.00 45.25 400 SER A C 1
ATOM 3039 O O . SER A 1 400 ? 27.045 24.789 -20.320 1.00 45.25 400 SER A O 1
ATOM 3041 N N . VAL A 1 401 ? 28.595 25.850 -21.554 1.00 47.25 401 VAL A N 1
ATOM 3042 C CA . VAL A 1 401 ? 29.784 25.185 -20.972 1.00 47.25 401 VAL A CA 1
ATOM 3043 C C . VAL A 1 401 ? 29.830 25.334 -19.435 1.00 47.25 401 VAL A C 1
ATOM 3045 O O . VAL A 1 401 ? 30.433 24.530 -18.739 1.00 47.25 401 VAL A O 1
ATOM 3048 N N . ALA A 1 402 ? 29.124 26.330 -18.885 1.00 45.59 402 ALA A N 1
ATOM 3049 C CA . ALA A 1 402 ? 28.995 26.576 -17.451 1.00 45.59 402 ALA A CA 1
ATOM 3050 C C . ALA A 1 402 ? 28.009 25.642 -16.712 1.00 45.59 402 ALA A C 1
ATOM 3052 O O . ALA A 1 402 ? 28.130 25.500 -15.500 1.00 45.59 402 ALA A O 1
ATOM 3053 N N . MET A 1 403 ? 27.051 25.002 -17.400 1.00 47.59 403 MET A N 1
ATOM 3054 C CA . MET A 1 403 ? 26.084 24.073 -16.780 1.00 47.59 403 MET A CA 1
ATOM 3055 C C . MET A 1 403 ? 26.439 22.591 -16.943 1.00 47.59 403 MET A C 1
ATOM 3057 O O . MET A 1 403 ? 25.871 21.759 -16.243 1.00 47.59 403 MET A O 1
ATOM 3061 N N . GLU A 1 404 ? 27.421 22.246 -17.781 1.00 47.59 404 GLU A N 1
ATOM 3062 C CA . GLU A 1 404 ? 28.022 20.899 -17.767 1.00 47.59 404 GLU A CA 1
ATOM 3063 C C . GLU A 1 404 ? 28.746 20.601 -16.439 1.00 47.59 404 GLU A C 1
ATOM 3065 O O . GLU A 1 404 ? 28.971 19.441 -16.105 1.00 47.59 404 GLU A O 1
ATOM 3070 N N . ALA A 1 405 ? 29.057 21.640 -15.654 1.00 49.34 405 ALA A N 1
ATOM 3071 C CA . ALA A 1 405 ? 29.674 21.537 -14.334 1.00 49.34 405 ALA A CA 1
ATOM 3072 C C . ALA A 1 405 ? 28.668 21.425 -13.169 1.00 49.34 405 ALA A C 1
ATOM 3074 O O . ALA A 1 405 ? 29.089 21.245 -12.026 1.00 49.34 405 ALA A O 1
ATOM 3075 N N . THR A 1 406 ? 27.358 21.554 -13.412 1.00 58.41 406 THR A N 1
ATOM 3076 C CA . THR A 1 406 ? 26.350 21.450 -12.346 1.00 58.41 406 THR A CA 1
ATOM 3077 C C . THR A 1 406 ? 26.157 19.983 -11.971 1.00 58.41 406 THR A C 1
ATOM 3079 O O . THR A 1 406 ? 25.846 19.149 -12.825 1.00 58.41 406 THR A O 1
ATOM 3082 N N . ALA A 1 407 ? 26.349 19.643 -10.694 1.00 65.00 407 ALA A N 1
ATOM 3083 C CA . ALA A 1 407 ? 26.175 18.272 -10.236 1.00 65.00 407 ALA A CA 1
ATOM 3084 C C . ALA A 1 407 ? 24.730 17.810 -10.493 1.00 65.00 407 ALA A C 1
ATOM 3086 O O . ALA A 1 407 ? 23.779 18.565 -10.292 1.00 65.00 407 ALA A O 1
ATOM 3087 N N . ARG A 1 408 ? 24.537 16.544 -10.890 1.00 66.56 408 ARG A N 1
ATOM 3088 C CA . ARG A 1 408 ? 23.205 15.965 -11.183 1.00 66.56 408 ARG A CA 1
ATOM 3089 C C . ARG A 1 408 ? 22.194 16.144 -10.041 1.00 66.56 408 ARG A C 1
ATOM 3091 O O . ARG A 1 408 ? 20.997 16.146 -10.280 1.00 66.56 408 ARG A O 1
ATOM 3098 N N . ASN A 1 409 ? 22.665 16.312 -8.810 1.00 68.75 409 ASN A N 1
ATOM 3099 C CA . ASN A 1 409 ? 21.816 16.487 -7.631 1.00 68.75 409 ASN A CA 1
ATOM 3100 C C . ASN A 1 409 ? 21.268 17.918 -7.477 1.00 68.75 409 ASN A C 1
ATOM 3102 O O . ASN A 1 409 ? 20.390 18.145 -6.649 1.00 68.75 409 ASN A O 1
ATOM 3106 N N . GLU A 1 410 ? 21.764 18.871 -8.264 1.00 76.56 410 GLU A N 1
ATOM 3107 C CA . GLU A 1 410 ? 21.420 20.297 -8.181 1.00 76.56 410 GLU A CA 1
ATOM 3108 C C . GLU A 1 410 ? 20.521 20.757 -9.336 1.00 76.56 410 GLU A C 1
ATOM 3110 O O . GLU A 1 410 ? 19.988 21.867 -9.310 1.00 76.56 410 GLU A O 1
ATOM 3115 N N . VAL A 1 411 ? 20.316 19.912 -10.352 1.00 84.06 411 VAL A N 1
ATOM 3116 C CA . VAL A 1 411 ? 19.468 20.261 -11.497 1.00 84.06 411 VAL A CA 1
ATOM 3117 C C . VAL A 1 411 ? 17.981 20.103 -11.155 1.00 84.06 411 VAL A C 1
ATOM 3119 O O . VAL A 1 411 ? 17.618 19.234 -10.353 1.00 84.06 411 VAL A O 1
ATOM 3122 N N . PRO A 1 412 ? 17.096 20.919 -11.756 1.00 87.56 412 PRO A N 1
ATOM 3123 C CA . PRO A 1 412 ? 15.656 20.733 -11.643 1.00 87.56 412 PRO A CA 1
ATOM 3124 C C . PRO A 1 412 ? 15.240 19.340 -12.100 1.00 87.56 412 PRO A C 1
ATOM 3126 O O . PRO A 1 412 ? 15.663 18.885 -13.167 1.00 87.56 412 PRO A O 1
ATOM 3129 N N . PHE A 1 413 ? 14.379 18.678 -11.331 1.00 87.44 413 PHE A N 1
ATOM 3130 C CA . PHE A 1 413 ? 13.916 17.340 -11.678 1.00 87.44 413 PHE A CA 1
ATOM 3131 C C . PHE A 1 413 ? 12.437 17.117 -11.377 1.00 87.44 413 PHE A C 1
ATOM 3133 O O . PHE A 1 413 ? 11.836 17.761 -10.518 1.00 87.44 413 PHE A O 1
ATOM 3140 N N . PHE A 1 414 ? 11.875 16.127 -12.063 1.00 86.81 414 PHE A N 1
ATOM 3141 C CA . PHE A 1 414 ? 10.587 15.530 -11.728 1.00 86.81 414 PHE A CA 1
ATOM 3142 C C . PHE A 1 414 ? 10.749 14.044 -11.470 1.00 86.81 414 PHE A C 1
ATOM 3144 O O . PHE A 1 414 ? 11.606 13.399 -12.072 1.00 86.81 414 PHE A O 1
ATOM 3151 N N . SER A 1 415 ? 9.891 13.498 -10.618 1.00 87.31 415 SER A N 1
ATOM 3152 C CA . SER A 1 415 ? 9.858 12.073 -10.322 1.00 87.31 415 SER A CA 1
ATOM 3153 C C . SER A 1 415 ? 8.455 11.502 -10.466 1.00 87.31 415 SER A C 1
ATOM 3155 O O . SER A 1 415 ? 7.455 12.178 -10.222 1.00 87.31 415 SER A O 1
ATOM 3157 N N . CYS A 1 416 ? 8.390 10.233 -10.854 1.00 88.06 416 CYS A N 1
ATOM 3158 C CA . CYS A 1 416 ? 7.195 9.414 -10.712 1.00 88.06 416 CYS A CA 1
ATOM 3159 C C . CYS A 1 416 ? 7.594 8.020 -10.218 1.00 88.06 416 CYS A C 1
ATOM 3161 O O . CYS A 1 416 ? 8.744 7.597 -10.380 1.00 88.06 416 CYS A O 1
ATOM 3163 N N . CYS A 1 417 ? 6.649 7.298 -9.622 1.00 90.62 417 CYS A N 1
ATOM 3164 C CA . CYS A 1 417 ? 6.854 5.882 -9.349 1.00 90.62 417 CYS A CA 1
ATOM 3165 C C . CYS A 1 417 ? 6.643 5.078 -10.636 1.00 90.62 417 CYS A C 1
ATOM 3167 O O . CYS A 1 417 ? 5.845 5.466 -11.498 1.00 90.62 417 CYS A O 1
ATOM 3169 N N . PHE A 1 418 ? 7.337 3.951 -10.750 1.00 92.94 418 PHE A N 1
ATOM 3170 C CA . PHE A 1 418 ? 7.107 2.978 -11.802 1.00 92.94 418 PHE A CA 1
ATOM 3171 C C . PHE A 1 418 ? 6.956 1.567 -11.239 1.00 92.94 418 PHE A C 1
ATOM 3173 O O . PHE A 1 418 ? 7.600 1.199 -10.256 1.00 92.94 418 PHE A O 1
ATOM 3180 N N . ASP A 1 419 ? 6.150 0.780 -11.939 1.00 95.06 419 ASP A N 1
ATOM 3181 C CA . ASP A 1 419 ? 6.040 -0.663 -11.798 1.00 95.06 419 ASP A CA 1
ATOM 3182 C C . ASP A 1 419 ? 6.363 -1.258 -13.178 1.00 95.06 419 ASP A C 1
ATOM 3184 O O . ASP A 1 419 ? 5.692 -0.956 -14.168 1.00 95.06 419 ASP A O 1
ATOM 3188 N N . ARG A 1 420 ? 7.454 -2.019 -13.288 1.00 97.00 420 ARG A N 1
ATOM 3189 C CA . ARG A 1 420 ? 7.9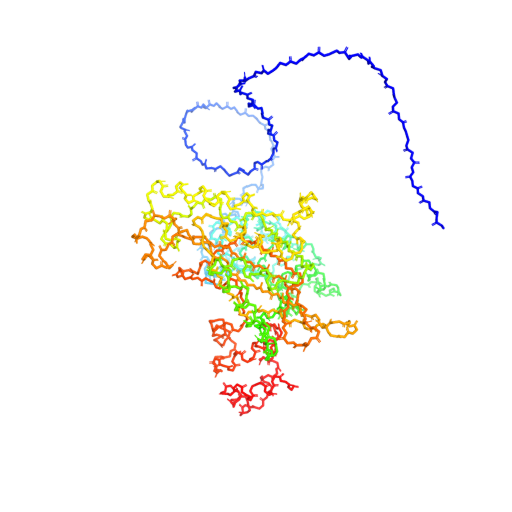75 -2.524 -14.565 1.00 97.00 420 ARG A CA 1
ATOM 3190 C C . ARG A 1 420 ? 8.057 -4.038 -14.550 1.00 97.00 420 ARG A C 1
ATOM 3192 O O . ARG A 1 420 ? 8.806 -4.603 -13.758 1.00 97.00 420 ARG A O 1
ATOM 3199 N N . THR A 1 421 ? 7.340 -4.685 -15.459 1.00 98.25 421 THR A N 1
ATOM 3200 C CA . THR A 1 421 ? 7.355 -6.140 -15.620 1.00 98.25 421 THR A CA 1
ATOM 3201 C C . THR A 1 421 ? 8.056 -6.518 -16.916 1.00 98.25 421 THR A C 1
ATOM 3203 O O . THR A 1 421 ? 7.669 -6.086 -18.001 1.00 98.25 421 THR A O 1
ATOM 3206 N N . LEU A 1 422 ? 9.078 -7.354 -16.791 1.00 98.19 422 LEU A N 1
ATOM 3207 C CA . LEU A 1 422 ? 9.934 -7.827 -17.865 1.00 98.19 422 LEU A CA 1
ATOM 3208 C C . LEU A 1 422 ? 9.799 -9.344 -17.990 1.00 98.19 422 LEU A C 1
ATOM 3210 O O . LEU A 1 422 ? 9.805 -10.059 -16.992 1.00 98.19 422 LEU A O 1
ATOM 3214 N N . SER A 1 423 ? 9.723 -9.850 -19.215 1.00 96.69 423 SER A N 1
ATOM 3215 C CA . SER A 1 423 ? 9.977 -11.264 -19.503 1.00 96.69 423 SER A CA 1
ATOM 3216 C C . SER A 1 423 ? 11.321 -11.367 -20.199 1.00 96.69 423 SER A C 1
ATOM 3218 O O . SER A 1 423 ? 11.502 -10.769 -21.260 1.00 96.69 423 SER A O 1
ATOM 3220 N N . LEU A 1 424 ? 12.247 -12.115 -19.617 1.00 95.62 424 LEU A N 1
ATOM 3221 C CA . LEU A 1 424 ? 13.558 -12.393 -20.168 1.00 95.62 424 LEU A CA 1
ATOM 3222 C C . LEU A 1 424 ? 13.621 -13.829 -20.668 1.00 95.62 424 LEU A C 1
ATOM 3224 O O . LEU A 1 424 ? 13.066 -14.742 -20.056 1.00 95.62 424 LEU A O 1
ATOM 3228 N N . VAL A 1 425 ? 14.341 -14.016 -21.763 1.00 92.38 425 VAL A N 1
ATOM 3229 C CA . VAL A 1 425 ? 14.694 -15.328 -22.295 1.00 92.38 425 VAL A CA 1
ATOM 3230 C C . VAL A 1 425 ? 16.204 -15.464 -22.285 1.00 92.38 425 VAL A C 1
ATOM 3232 O O . VAL A 1 425 ? 16.925 -14.503 -22.577 1.00 92.38 425 VAL A O 1
ATOM 3235 N N . LEU A 1 426 ? 16.666 -16.650 -21.914 1.00 88.12 426 LEU A N 1
ATOM 3236 C CA . LEU A 1 426 ? 18.072 -17.002 -21.999 1.00 88.12 426 LEU A CA 1
ATOM 3237 C C . LEU A 1 426 ? 18.379 -17.435 -23.437 1.00 88.12 426 LEU A C 1
ATOM 3239 O O . LEU A 1 426 ? 17.557 -18.099 -24.075 1.00 88.12 426 LEU A O 1
ATOM 3243 N N . ASP A 1 427 ? 19.529 -17.029 -23.964 1.00 83.06 427 ASP A N 1
ATOM 3244 C CA . ASP A 1 427 ? 19.996 -17.506 -25.264 1.00 83.06 427 ASP A CA 1
ATOM 3245 C C . ASP A 1 427 ? 20.186 -19.037 -25.280 1.00 83.06 427 ASP A C 1
ATOM 3247 O O . ASP A 1 427 ? 20.226 -19.716 -24.251 1.00 83.06 427 ASP A O 1
ATOM 3251 N N . THR A 1 428 ? 20.299 -19.608 -26.479 1.00 77.50 428 THR A N 1
ATOM 3252 C CA . THR A 1 428 ? 20.459 -21.060 -26.659 1.00 77.50 428 THR A CA 1
ATOM 3253 C C . THR A 1 428 ? 21.759 -21.603 -26.066 1.00 77.50 428 THR A C 1
ATOM 3255 O O . THR A 1 428 ? 21.847 -22.798 -25.801 1.00 77.50 428 THR A O 1
ATOM 3258 N N . SER A 1 429 ? 22.767 -20.749 -25.871 1.00 79.31 429 SER A N 1
ATOM 3259 C CA . SER A 1 429 ? 24.035 -21.087 -25.218 1.00 79.31 429 SER A CA 1
ATOM 3260 C C . SER A 1 429 ? 23.978 -20.995 -23.691 1.00 79.31 429 SER A C 1
ATOM 3262 O O . SER A 1 429 ? 24.936 -21.391 -23.032 1.00 79.31 429 SER A O 1
ATOM 3264 N N . GLY A 1 430 ? 22.879 -20.503 -23.112 1.00 75.69 430 GLY A N 1
ATOM 3265 C CA . GLY A 1 430 ? 22.729 -20.341 -21.670 1.00 75.69 430 GLY A CA 1
ATOM 3266 C C . GLY A 1 430 ? 23.559 -19.198 -21.066 1.00 75.69 430 GLY A C 1
ATOM 3267 O O . GLY A 1 430 ? 23.714 -19.133 -19.850 1.00 75.69 430 GLY A O 1
ATOM 3268 N N . SER A 1 431 ? 24.129 -18.328 -21.898 1.00 80.12 431 SER A N 1
ATOM 3269 C CA . SER A 1 431 ? 25.158 -17.348 -21.546 1.00 80.12 431 SER A CA 1
ATOM 3270 C C . SER A 1 431 ? 24.644 -15.925 -21.367 1.00 80.12 431 SER A C 1
ATOM 3272 O O . SER A 1 431 ? 25.261 -15.151 -20.637 1.00 80.12 431 SER A O 1
ATOM 3274 N N . SER A 1 432 ? 23.552 -15.549 -22.036 1.00 86.38 432 SER A N 1
ATOM 3275 C CA . SER A 1 432 ? 23.071 -14.165 -22.025 1.00 86.38 432 SER A CA 1
ATOM 3276 C C . SER A 1 432 ? 21.553 -14.061 -21.964 1.00 86.38 432 SER A C 1
ATOM 3278 O O . SER A 1 432 ? 20.816 -14.832 -22.581 1.00 86.38 432 SER A O 1
ATOM 3280 N N . TRP A 1 433 ? 21.086 -13.082 -21.191 1.00 92.12 433 TRP A N 1
ATOM 3281 C CA . TRP A 1 433 ? 19.677 -12.731 -21.095 1.00 92.12 433 TRP A CA 1
ATOM 3282 C C . TRP A 1 433 ? 19.308 -11.717 -22.171 1.00 92.12 433 TRP A C 1
ATOM 3284 O O . TRP A 1 433 ? 20.061 -10.787 -22.453 1.00 92.12 433 TRP A O 1
ATOM 3294 N N . SER A 1 434 ? 18.102 -11.849 -22.718 1.00 94.75 434 SER A N 1
ATOM 3295 C CA . SER A 1 434 ? 17.496 -10.822 -23.564 1.00 94.75 434 SER A CA 1
ATOM 3296 C C . SER A 1 434 ? 16.052 -10.563 -23.157 1.00 94.75 434 SER A C 1
ATOM 3298 O O . SER A 1 434 ? 15.333 -11.466 -22.727 1.00 94.75 434 SER A O 1
ATOM 3300 N N . VAL A 1 435 ? 15.611 -9.313 -23.281 1.00 97.12 435 VAL A N 1
ATOM 3301 C CA . VAL A 1 435 ? 14.249 -8.904 -22.932 1.00 97.12 435 VAL A CA 1
ATOM 3302 C C . VAL A 1 435 ? 13.302 -9.223 -24.090 1.00 97.12 435 VAL A C 1
ATOM 3304 O O . VAL A 1 435 ? 13.497 -8.781 -25.226 1.00 97.12 435 VAL A O 1
ATOM 3307 N N . HIS A 1 436 ? 12.258 -9.995 -23.804 1.00 95.75 436 HIS A N 1
ATOM 3308 C CA . HIS A 1 436 ? 11.204 -10.359 -24.749 1.00 95.75 436 HIS A CA 1
ATOM 3309 C C . HIS A 1 436 ? 9.944 -9.513 -24.573 1.00 95.75 436 HIS A C 1
ATOM 3311 O O . HIS A 1 436 ? 9.385 -9.047 -25.557 1.00 95.75 436 HIS A O 1
ATOM 3317 N N . ASN A 1 437 ? 9.502 -9.279 -23.339 1.00 97.81 437 ASN A N 1
ATOM 3318 C CA . ASN A 1 437 ? 8.381 -8.381 -23.055 1.00 97.81 437 ASN A CA 1
ATOM 3319 C C . ASN A 1 437 ? 8.811 -7.346 -22.024 1.00 97.81 437 ASN A C 1
ATOM 3321 O O . ASN A 1 437 ? 9.530 -7.687 -21.089 1.00 97.81 437 ASN A O 1
ATOM 3325 N N . ASP A 1 438 ? 8.348 -6.112 -22.181 1.00 98.25 438 ASP A N 1
ATOM 3326 C CA . ASP A 1 438 ? 8.633 -5.007 -21.273 1.00 98.25 438 ASP A CA 1
ATOM 3327 C C . ASP A 1 438 ? 7.399 -4.118 -21.128 1.00 98.25 438 ASP A C 1
ATOM 3329 O O . ASP A 1 438 ? 6.954 -3.444 -22.062 1.00 98.25 438 ASP A O 1
ATOM 3333 N N . MET A 1 439 ? 6.807 -4.168 -19.945 1.00 98.38 439 MET A N 1
ATOM 3334 C CA . MET A 1 439 ? 5.625 -3.400 -19.595 1.00 98.38 439 MET A CA 1
ATOM 3335 C C . MET A 1 439 ? 6.004 -2.421 -18.501 1.00 98.38 439 MET A C 1
ATOM 3337 O O . MET A 1 439 ? 6.398 -2.832 -17.414 1.00 98.38 439 MET A O 1
ATOM 3341 N N . ILE A 1 440 ? 5.863 -1.132 -18.787 1.00 97.81 440 ILE A N 1
ATOM 3342 C CA . ILE A 1 440 ? 6.144 -0.058 -17.836 1.00 97.81 440 ILE A CA 1
ATOM 3343 C C . ILE A 1 440 ? 4.813 0.570 -17.441 1.00 97.81 440 ILE A C 1
ATOM 3345 O O . ILE A 1 440 ? 4.047 0.994 -18.306 1.00 97.81 440 ILE A O 1
ATOM 3349 N N . PHE A 1 441 ? 4.530 0.649 -16.150 1.00 96.06 441 PHE A N 1
ATOM 3350 C CA . PHE A 1 441 ? 3.420 1.413 -15.599 1.00 96.06 441 PHE A CA 1
ATOM 3351 C C . PHE A 1 441 ? 3.972 2.583 -14.796 1.00 96.06 441 PHE A C 1
ATOM 3353 O O . PHE A 1 441 ? 4.818 2.388 -13.929 1.00 96.06 441 PHE A O 1
ATOM 3360 N N . LEU A 1 442 ? 3.515 3.796 -15.101 1.00 93.25 442 LEU A N 1
ATOM 3361 C CA . LEU A 1 442 ? 3.925 5.018 -14.412 1.00 93.25 442 LEU A CA 1
ATOM 3362 C C . LEU A 1 442 ? 2.767 5.575 -13.583 1.00 93.25 442 LEU A C 1
ATOM 3364 O O . LEU A 1 442 ? 1.633 5.647 -14.062 1.00 93.25 442 LEU A O 1
ATOM 3368 N N . ARG A 1 443 ? 3.057 6.016 -12.360 1.00 90.06 443 ARG A N 1
ATOM 3369 C CA . ARG A 1 443 ? 2.071 6.612 -11.448 1.00 90.06 443 ARG A CA 1
ATOM 3370 C C . ARG A 1 443 ? 2.673 7.781 -10.665 1.00 90.06 443 ARG A C 1
ATOM 3372 O O . ARG A 1 443 ? 3.893 7.792 -10.470 1.00 90.06 443 ARG A O 1
ATOM 3379 N N . PRO A 1 444 ? 1.859 8.754 -10.213 1.00 83.88 444 PRO A N 1
ATOM 3380 C CA . PRO A 1 444 ? 2.364 9.908 -9.502 1.00 83.88 444 PRO A CA 1
ATOM 3381 C C . PRO A 1 444 ? 3.203 9.501 -8.296 1.00 83.88 444 PRO A C 1
ATOM 3383 O O . PRO A 1 444 ? 2.895 8.559 -7.561 1.00 83.88 444 PRO A O 1
ATOM 3386 N N . ASP A 1 445 ? 4.267 10.259 -8.084 1.00 79.19 445 ASP A N 1
ATOM 3387 C CA . ASP A 1 445 ? 5.035 10.229 -6.853 1.00 79.19 445 ASP A CA 1
ATOM 3388 C C . ASP A 1 445 ? 4.331 11.111 -5.819 1.00 79.19 445 ASP A C 1
ATOM 3390 O O . ASP A 1 445 ? 4.675 12.277 -5.608 1.00 79.19 445 ASP A O 1
ATOM 3394 N N . HIS A 1 446 ? 3.270 10.563 -5.221 1.00 64.44 446 HIS A N 1
ATOM 3395 C CA . HIS A 1 446 ? 2.619 11.158 -4.061 1.00 64.44 446 HIS A CA 1
ATOM 3396 C C . HIS A 1 446 ? 3.575 11.033 -2.876 1.00 64.44 446 HIS A C 1
ATOM 3398 O O . HIS A 1 446 ? 3.474 10.100 -2.085 1.00 64.44 446 HIS A O 1
ATOM 3404 N N . LYS A 1 447 ? 4.554 11.936 -2.784 1.00 60.84 447 LYS A N 1
ATOM 3405 C CA . LYS A 1 447 ? 5.459 12.009 -1.637 1.00 60.84 447 LYS A CA 1
ATOM 3406 C C . LYS A 1 447 ? 4.613 12.126 -0.363 1.00 60.84 447 LYS A C 1
ATOM 3408 O O . LYS A 1 447 ? 4.049 13.184 -0.092 1.00 60.84 447 LYS A O 1
ATOM 3413 N N . LEU A 1 448 ? 4.518 11.041 0.403 1.00 48.78 448 LEU A N 1
ATOM 3414 C CA . LEU A 1 448 ? 4.066 11.078 1.786 1.00 48.78 448 LEU A CA 1
ATOM 3415 C C . LEU A 1 448 ? 5.250 11.640 2.576 1.00 48.78 448 LEU A C 1
ATOM 3417 O O . LEU A 1 448 ? 6.302 11.012 2.676 1.00 48.78 448 LEU A O 1
ATOM 3421 N N . PHE A 1 449 ? 5.142 12.883 3.029 1.00 50.78 449 PHE A N 1
ATOM 3422 C CA . PHE A 1 449 ? 6.126 13.437 3.952 1.00 50.78 449 PHE A CA 1
ATOM 3423 C C . PHE A 1 449 ? 5.752 12.980 5.359 1.00 50.78 449 PHE A C 1
ATOM 3425 O O . PHE A 1 449 ? 4.579 13.047 5.731 1.00 50.78 449 PHE A O 1
ATOM 3432 N N . LEU A 1 450 ? 6.737 12.505 6.118 1.00 48.03 450 LEU A N 1
ATOM 3433 C CA . LEU A 1 450 ? 6.577 12.296 7.554 1.00 48.03 450 LEU A CA 1
ATOM 3434 C C . LEU A 1 450 ? 6.436 13.666 8.248 1.00 48.03 450 LEU A C 1
ATOM 3436 O O . LEU A 1 450 ? 6.791 14.699 7.673 1.00 48.03 450 LEU A O 1
ATOM 3440 N N . GLU A 1 451 ? 5.891 13.697 9.468 1.00 35.69 451 GLU A N 1
ATOM 3441 C CA . GLU A 1 451 ? 5.646 14.947 10.220 1.00 35.69 451 GLU A CA 1
ATOM 3442 C C . GLU A 1 451 ? 6.921 15.780 10.447 1.00 35.69 451 GLU A C 1
ATOM 3444 O O . GLU A 1 451 ? 6.858 17.001 10.565 1.00 35.69 451 GLU A O 1
ATOM 3449 N N . ASP A 1 452 ? 8.087 15.132 10.443 1.00 45.91 452 ASP A N 1
ATOM 3450 C CA . ASP A 1 452 ? 9.411 15.750 10.563 1.00 45.91 452 ASP A CA 1
ATOM 3451 C C . ASP A 1 452 ? 9.962 16.311 9.233 1.00 45.91 452 ASP A C 1
ATOM 3453 O O . ASP A 1 452 ? 11.076 16.832 9.177 1.00 45.91 452 ASP A O 1
ATOM 3457 N N . GLY A 1 453 ? 9.189 16.213 8.147 1.00 47.91 453 GLY A N 1
ATOM 3458 C CA . GLY A 1 453 ? 9.568 16.662 6.811 1.00 47.91 453 GLY A CA 1
ATOM 3459 C C . GLY A 1 453 ? 10.461 15.688 6.036 1.00 47.91 453 GLY A C 1
ATOM 3460 O O . GLY A 1 453 ? 10.800 15.989 4.884 1.00 47.91 453 GLY A O 1
ATOM 3461 N N . SER A 1 454 ? 10.813 14.537 6.618 1.00 52.44 454 SER A N 1
ATOM 3462 C CA . SER A 1 454 ? 11.572 13.479 5.950 1.00 52.44 454 SER A CA 1
ATOM 3463 C C . SER A 1 454 ? 10.703 12.674 4.971 1.00 52.44 454 SER A C 1
ATOM 3465 O O . SER A 1 454 ? 9.470 12.771 4.944 1.00 52.44 454 SER A O 1
ATOM 3467 N N . PHE A 1 455 ? 11.355 11.924 4.082 1.00 57.53 455 PHE A N 1
ATOM 3468 C CA . PHE A 1 455 ? 10.668 11.094 3.095 1.00 57.53 455 PHE A CA 1
ATOM 3469 C C . PHE A 1 455 ? 10.075 9.855 3.773 1.00 57.53 455 PHE A C 1
ATOM 3471 O O . PHE A 1 455 ? 10.816 9.070 4.359 1.00 57.53 455 PHE A O 1
ATOM 3478 N N . SER A 1 456 ? 8.764 9.637 3.642 1.00 50.97 456 SER A N 1
ATOM 3479 C CA . SER A 1 456 ? 8.189 8.326 3.947 1.00 50.97 456 SER A CA 1
ATOM 3480 C C . SER A 1 456 ? 8.591 7.339 2.842 1.00 50.97 456 SER A C 1
ATOM 3482 O O . SER A 1 456 ? 8.528 7.702 1.657 1.00 50.97 456 SER A O 1
ATOM 3484 N N . PRO A 1 457 ? 9.019 6.110 3.180 1.00 56.84 457 PRO A N 1
ATOM 3485 C CA . PRO A 1 457 ? 9.223 5.073 2.180 1.00 56.84 457 PRO A CA 1
ATOM 3486 C C . PRO A 1 457 ? 7.922 4.846 1.399 1.00 56.84 457 PRO A C 1
ATOM 3488 O O . PRO A 1 457 ? 6.824 4.821 1.947 1.00 56.84 457 PRO A O 1
ATOM 3491 N N . THR A 1 458 ? 8.038 4.696 0.081 1.00 58.59 458 THR A N 1
ATOM 3492 C CA . THR A 1 458 ? 6.882 4.540 -0.824 1.00 58.59 458 THR A CA 1
ATOM 3493 C C . THR A 1 458 ? 6.142 3.213 -0.642 1.00 58.59 458 THR A C 1
ATOM 3495 O O . THR A 1 458 ? 5.037 3.055 -1.163 1.00 58.59 458 THR A O 1
ATOM 3498 N N . ILE A 1 459 ? 6.748 2.263 0.073 1.00 65.75 459 ILE A N 1
ATOM 3499 C CA . ILE A 1 459 ? 6.207 0.946 0.395 1.00 65.75 459 ILE A CA 1
ATOM 3500 C C . ILE A 1 459 ? 6.517 0.677 1.863 1.00 65.75 459 ILE A C 1
ATOM 3502 O O . ILE A 1 459 ? 7.666 0.793 2.272 1.00 65.75 459 ILE A O 1
ATOM 3506 N N . PHE A 1 460 ? 5.487 0.308 2.614 1.00 72.69 460 PHE A N 1
ATOM 3507 C CA . PHE A 1 460 ? 5.595 -0.108 4.004 1.00 72.69 460 PHE A CA 1
ATOM 3508 C C . PHE A 1 460 ? 6.017 -1.577 4.088 1.00 72.69 460 PHE A C 1
ATOM 3510 O O . PHE A 1 460 ? 5.360 -2.435 3.490 1.00 72.69 460 PHE A O 1
ATOM 3517 N N . PHE A 1 461 ? 7.051 -1.870 4.876 1.00 81.75 461 PHE A N 1
ATOM 3518 C CA . PHE A 1 461 ? 7.386 -3.235 5.284 1.00 81.75 461 PHE A CA 1
ATOM 3519 C C . PHE A 1 461 ? 7.209 -3.438 6.786 1.00 81.75 461 PHE A C 1
ATOM 3521 O O . PHE A 1 461 ? 7.550 -2.599 7.619 1.00 81.75 461 PHE A O 1
ATOM 3528 N N . ALA A 1 462 ? 6.715 -4.616 7.151 1.00 83.06 462 ALA A N 1
ATOM 3529 C CA . ALA A 1 462 ? 6.498 -4.990 8.536 1.00 83.06 462 ALA A CA 1
ATOM 3530 C C . ALA A 1 462 ? 7.813 -5.009 9.342 1.00 83.06 462 ALA A C 1
ATOM 3532 O O . ALA A 1 462 ? 7.810 -4.683 10.531 1.00 83.06 462 ALA A O 1
ATOM 3533 N N . ASN A 1 463 ? 8.942 -5.336 8.711 1.00 84.62 463 ASN A N 1
ATOM 3534 C CA . ASN A 1 463 ? 10.254 -5.409 9.356 1.00 84.62 463 ASN A CA 1
ATOM 3535 C C . ASN A 1 463 ? 11.041 -4.080 9.353 1.00 84.62 463 ASN A C 1
ATOM 3537 O O . ASN A 1 463 ? 12.220 -4.069 9.711 1.00 84.62 463 ASN A O 1
ATOM 3541 N N . GLU A 1 464 ? 10.410 -2.953 8.999 1.00 85.88 464 GLU A N 1
ATOM 3542 C CA . GLU A 1 464 ? 11.029 -1.629 9.122 1.00 85.88 464 GLU A CA 1
ATOM 3543 C C . GLU A 1 464 ? 11.470 -1.342 10.561 1.00 85.88 464 GLU A C 1
ATOM 3545 O O . GLU A 1 464 ? 10.713 -1.534 11.513 1.00 85.88 464 GLU A O 1
ATOM 3550 N N . SER A 1 465 ? 12.692 -0.828 10.728 1.00 83.62 465 SER A N 1
ATOM 3551 C CA . SER A 1 465 ? 13.329 -0.692 12.045 1.00 83.62 465 SER A CA 1
ATOM 3552 C C . SER A 1 465 ? 12.496 0.110 13.053 1.00 83.62 465 SER A C 1
ATOM 3554 O O . SER A 1 465 ? 12.357 -0.310 14.205 1.00 83.62 465 SER A O 1
ATOM 3556 N N . GLN A 1 466 ? 11.893 1.223 12.617 1.00 80.44 466 GLN A N 1
ATOM 3557 C CA . GLN A 1 466 ? 11.042 2.061 13.466 1.00 80.44 466 GLN A CA 1
ATOM 3558 C C . GLN A 1 466 ? 9.794 1.303 13.925 1.00 80.44 466 GLN A C 1
ATOM 3560 O O . GLN A 1 466 ? 9.459 1.317 15.108 1.00 80.44 466 GLN A O 1
ATOM 3565 N N . ARG A 1 467 ? 9.141 0.586 13.006 1.00 82.31 467 ARG A N 1
ATOM 3566 C CA . ARG A 1 467 ? 7.980 -0.242 13.325 1.00 82.31 467 ARG A CA 1
ATOM 3567 C C . ARG A 1 467 ? 8.352 -1.383 14.263 1.00 82.31 467 ARG A C 1
ATOM 3569 O O . ARG A 1 467 ? 7.662 -1.581 15.259 1.00 82.31 467 ARG A O 1
ATOM 3576 N N . VAL A 1 468 ? 9.427 -2.115 13.971 1.00 87.44 468 VAL A N 1
ATOM 3577 C CA . VAL A 1 468 ? 9.932 -3.203 14.823 1.00 87.44 468 VAL A CA 1
ATOM 3578 C C . VAL A 1 468 ? 10.159 -2.696 16.245 1.00 87.44 468 VAL A C 1
ATOM 3580 O O . VAL A 1 468 ? 9.726 -3.342 17.196 1.00 87.44 468 VAL A O 1
ATOM 3583 N N . GLU A 1 469 ? 10.740 -1.506 16.403 1.00 84.38 469 GLU A N 1
ATOM 3584 C CA . GLU A 1 469 ? 10.949 -0.896 17.716 1.00 84.38 469 GLU A CA 1
ATOM 3585 C C . GLU A 1 469 ? 9.629 -0.525 18.413 1.00 84.38 469 GLU A C 1
ATOM 3587 O O . GLU A 1 469 ? 9.465 -0.802 19.603 1.00 84.38 469 GLU A O 1
ATOM 3592 N N . THR A 1 470 ? 8.653 0.039 17.694 1.00 80.19 470 THR A N 1
ATOM 3593 C CA . THR A 1 470 ? 7.307 0.293 18.236 1.00 80.19 470 THR A CA 1
ATOM 3594 C C . THR A 1 470 ? 6.638 -0.999 18.710 1.00 80.19 470 THR A C 1
ATOM 3596 O O . THR A 1 470 ? 6.082 -1.046 19.809 1.00 80.19 470 THR A O 1
ATOM 3599 N N . MET A 1 471 ? 6.718 -2.063 17.911 1.00 80.88 471 MET A N 1
ATOM 3600 C CA . MET A 1 471 ? 6.122 -3.363 18.222 1.00 80.88 471 MET A CA 1
ATOM 3601 C C . MET A 1 471 ? 6.815 -4.025 19.418 1.00 80.88 471 MET A C 1
ATOM 3603 O O . MET A 1 471 ? 6.137 -4.515 20.322 1.00 80.88 471 MET A O 1
ATOM 3607 N N . ARG A 1 472 ? 8.149 -3.950 19.486 1.00 90.81 472 ARG A N 1
ATOM 3608 C CA . ARG A 1 472 ? 8.953 -4.414 20.624 1.00 90.81 472 ARG A CA 1
ATOM 3609 C C . ARG A 1 472 ? 8.530 -3.710 21.909 1.00 90.81 472 ARG A C 1
ATOM 3611 O O . ARG A 1 472 ? 8.201 -4.364 22.891 1.00 90.81 472 ARG A O 1
ATOM 3618 N N . ARG A 1 473 ? 8.452 -2.374 21.899 1.00 82.44 473 ARG A N 1
ATOM 3619 C CA . ARG A 1 473 ? 8.025 -1.586 23.071 1.00 82.44 473 ARG A CA 1
ATOM 3620 C C . ARG A 1 473 ? 6.600 -1.895 23.520 1.00 82.44 473 ARG A C 1
ATOM 3622 O O . ARG A 1 473 ? 6.295 -1.761 24.702 1.00 82.44 473 ARG A O 1
ATOM 3629 N N . ARG A 1 474 ? 5.724 -2.275 22.591 1.00 81.94 474 ARG A N 1
ATOM 3630 C CA . ARG A 1 474 ? 4.315 -2.546 22.882 1.00 81.94 474 ARG A CA 1
ATOM 3631 C C . ARG A 1 474 ? 4.075 -3.953 23.420 1.00 81.94 474 ARG A C 1
ATOM 3633 O O . ARG A 1 474 ? 3.323 -4.098 24.375 1.00 81.94 474 ARG A O 1
ATOM 3640 N N . TYR A 1 475 ? 4.684 -4.966 22.809 1.00 82.56 475 TYR A N 1
ATOM 3641 C CA . TYR A 1 475 ? 4.339 -6.368 23.066 1.00 82.56 475 TYR A CA 1
ATOM 3642 C C . TYR A 1 475 ? 5.441 -7.156 23.779 1.00 82.56 475 TYR A C 1
ATOM 3644 O O . TYR A 1 475 ? 5.143 -8.160 24.417 1.00 82.56 475 TYR A O 1
ATOM 3652 N N . LEU A 1 476 ? 6.703 -6.722 23.687 1.00 87.81 476 LEU A N 1
ATOM 3653 C CA . LEU A 1 476 ? 7.861 -7.510 24.119 1.00 87.81 476 LEU A CA 1
ATOM 3654 C C . LEU A 1 476 ? 9.053 -6.626 24.514 1.00 87.81 476 LEU A C 1
ATOM 3656 O O . LEU A 1 476 ? 10.141 -6.703 23.949 1.00 87.81 476 LEU A O 1
ATOM 3660 N N . GLN A 1 477 ? 8.857 -5.768 25.520 1.00 88.25 477 GLN A N 1
ATOM 3661 C CA . GLN A 1 477 ? 9.847 -4.755 25.929 1.00 88.25 477 GLN A CA 1
ATOM 3662 C C . GLN A 1 477 ? 11.210 -5.329 26.334 1.00 88.25 477 GLN A C 1
ATOM 3664 O O . GLN A 1 477 ? 12.217 -4.629 26.245 1.00 88.25 477 GLN A O 1
ATOM 3669 N N . GLN A 1 478 ? 11.230 -6.583 26.783 1.00 88.88 478 GLN A N 1
ATOM 3670 C CA . GLN A 1 478 ? 12.427 -7.281 27.246 1.00 88.88 478 GLN A CA 1
ATOM 3671 C C . GLN A 1 478 ? 13.208 -7.959 26.109 1.00 88.88 478 GLN A C 1
ATOM 3673 O O . GLN A 1 478 ? 14.349 -8.358 26.318 1.00 88.88 478 GLN A O 1
ATOM 3678 N N . ALA A 1 479 ? 12.617 -8.088 24.916 1.00 91.25 479 ALA A N 1
ATOM 3679 C CA . ALA A 1 479 ? 13.318 -8.604 23.748 1.00 91.25 479 ALA A CA 1
ATOM 3680 C C . ALA A 1 479 ? 14.296 -7.570 23.182 1.00 91.25 479 ALA A C 1
ATOM 3682 O O . ALA A 1 479 ? 14.072 -6.355 23.280 1.00 91.25 479 ALA A O 1
ATOM 3683 N N . THR A 1 480 ? 15.342 -8.059 22.515 1.00 92.88 480 THR A N 1
ATOM 3684 C CA . THR A 1 480 ? 16.193 -7.235 21.647 1.00 92.88 480 THR A CA 1
ATOM 3685 C C . THR A 1 480 ? 15.453 -6.828 20.364 1.00 92.88 480 THR A C 1
ATOM 3687 O O . THR A 1 480 ? 14.433 -7.417 19.992 1.00 92.88 480 THR A O 1
ATOM 3690 N N . HIS A 1 481 ? 15.957 -5.798 19.671 1.00 91.88 481 HIS A N 1
ATOM 3691 C CA . HIS A 1 481 ? 15.398 -5.356 18.382 1.00 91.88 481 HIS A CA 1
ATOM 3692 C C . HIS A 1 481 ? 15.395 -6.483 17.344 1.00 91.88 481 HIS A C 1
ATOM 3694 O O . HIS A 1 481 ? 14.375 -6.721 16.701 1.00 91.88 481 HIS A O 1
ATOM 3700 N N . ASP A 1 482 ? 16.496 -7.230 17.250 1.00 93.50 482 ASP A N 1
ATOM 3701 C CA . ASP A 1 482 ? 16.646 -8.321 16.283 1.00 93.50 482 ASP A CA 1
ATOM 3702 C C . ASP A 1 482 ? 15.720 -9.504 16.584 1.00 93.50 482 ASP A C 1
ATOM 3704 O O . ASP A 1 482 ? 15.161 -10.094 15.662 1.00 93.50 482 ASP A O 1
ATOM 3708 N N . VAL A 1 483 ? 15.480 -9.820 17.862 1.00 95.12 483 VAL A N 1
ATOM 3709 C CA . VAL A 1 483 ? 14.491 -10.838 18.252 1.00 95.12 483 VAL A CA 1
ATOM 3710 C C . VAL A 1 483 ? 13.092 -10.430 17.796 1.00 95.12 483 VAL A C 1
ATOM 3712 O O . VAL A 1 483 ? 12.382 -11.239 17.201 1.00 95.12 483 VAL A O 1
ATOM 3715 N N . MET A 1 484 ? 12.703 -9.168 18.007 1.00 93.62 484 MET A N 1
ATOM 3716 C CA . MET A 1 484 ? 11.398 -8.694 17.544 1.00 93.62 484 MET A CA 1
ATOM 3717 C C . MET A 1 484 ? 11.294 -8.697 16.015 1.00 93.62 484 MET A C 1
ATOM 3719 O O . MET A 1 484 ? 10.248 -9.058 15.474 1.00 93.62 484 MET A O 1
ATOM 3723 N N . ARG A 1 485 ? 12.376 -8.343 15.310 1.00 92.94 485 ARG A N 1
ATOM 3724 C CA . ARG A 1 485 ? 12.433 -8.420 13.845 1.00 92.94 485 ARG A CA 1
ATOM 3725 C C . ARG A 1 485 ? 12.174 -9.844 13.354 1.00 92.94 485 ARG A C 1
ATOM 3727 O O . ARG A 1 485 ? 11.312 -10.026 12.502 1.00 92.94 485 ARG A O 1
ATOM 3734 N N . ILE A 1 486 ? 12.837 -10.839 13.946 1.00 93.75 486 ILE A N 1
ATOM 3735 C CA . ILE A 1 486 ? 12.636 -12.257 13.618 1.00 93.75 486 ILE A CA 1
ATOM 3736 C C . ILE A 1 486 ? 11.187 -12.690 13.834 1.00 93.75 486 ILE A C 1
ATOM 3738 O O . ILE A 1 486 ? 10.628 -13.375 12.978 1.00 93.75 486 ILE A O 1
ATOM 3742 N N . ILE A 1 487 ? 10.557 -12.281 14.940 1.00 92.00 487 ILE A N 1
ATOM 3743 C CA . ILE A 1 487 ? 9.145 -12.601 15.192 1.00 92.00 487 ILE A CA 1
ATOM 3744 C C . ILE A 1 487 ? 8.267 -12.022 14.079 1.00 92.00 487 ILE A C 1
ATOM 3746 O O . ILE A 1 487 ? 7.439 -12.736 13.518 1.00 92.00 487 ILE A O 1
ATOM 3750 N N . VAL A 1 488 ? 8.460 -10.751 13.724 1.00 90.56 488 VAL A N 1
ATOM 3751 C CA . VAL A 1 488 ? 7.683 -10.093 12.663 1.00 90.56 488 VAL A CA 1
ATOM 3752 C C . VAL A 1 488 ? 7.889 -10.762 11.301 1.00 90.56 488 VAL A C 1
ATOM 3754 O O . VAL A 1 488 ? 6.923 -10.945 10.568 1.00 90.56 488 VAL A O 1
ATOM 3757 N N . GLU A 1 489 ? 9.118 -11.154 10.967 1.00 90.00 489 GLU A N 1
ATOM 3758 C CA . GLU A 1 489 ? 9.448 -11.795 9.687 1.00 90.00 489 GLU A CA 1
ATOM 3759 C C . GLU A 1 489 ? 8.905 -13.225 9.563 1.00 90.00 489 GLU A C 1
ATOM 3761 O O . GLU A 1 489 ? 8.653 -13.688 8.453 1.00 90.00 489 GLU A O 1
ATOM 3766 N N . ASN A 1 490 ? 8.704 -13.925 10.684 1.00 88.94 490 ASN A N 1
ATOM 3767 C CA . ASN A 1 490 ? 8.209 -15.306 10.704 1.00 88.94 490 ASN A CA 1
ATOM 3768 C C . ASN A 1 490 ? 6.716 -15.411 11.061 1.00 88.94 490 ASN A C 1
ATOM 3770 O O . ASN A 1 490 ? 6.192 -16.516 11.191 1.00 88.94 490 ASN A O 1
ATOM 3774 N N . THR A 1 491 ? 6.014 -14.286 11.210 1.00 87.38 491 THR A N 1
ATOM 3775 C CA . THR A 1 491 ? 4.574 -14.256 11.497 1.00 87.38 491 THR A CA 1
ATOM 3776 C C . THR A 1 491 ? 3.815 -13.621 10.342 1.00 87.38 491 THR A C 1
ATOM 3778 O O . THR A 1 491 ? 4.210 -12.593 9.791 1.00 87.38 491 THR A O 1
ATOM 3781 N N . VAL A 1 492 ? 2.701 -14.249 9.960 1.00 82.94 492 VAL A N 1
ATOM 3782 C CA . VAL A 1 492 ? 1.936 -13.835 8.777 1.00 82.94 492 VAL A CA 1
ATOM 3783 C C . VAL A 1 492 ? 1.224 -12.510 9.016 1.00 82.94 492 VAL A C 1
ATOM 3785 O O . VAL A 1 492 ? 1.039 -11.767 8.067 1.00 82.94 492 VAL A O 1
ATOM 3788 N N . SER A 1 493 ? 0.856 -12.163 10.247 1.00 84.75 493 SER A N 1
ATOM 3789 C CA . SER A 1 493 ? 0.206 -10.890 10.571 1.00 84.75 493 SER A CA 1
ATOM 3790 C C . SER A 1 493 ? 0.527 -10.439 11.994 1.00 84.75 493 SER A C 1
ATOM 3792 O O . SER A 1 493 ? 0.997 -11.224 12.818 1.00 84.75 493 SER A O 1
ATOM 3794 N N . ASP A 1 494 ? 0.203 -9.189 12.325 1.00 82.06 494 ASP A N 1
ATOM 3795 C CA . ASP A 1 494 ? 0.312 -8.683 13.702 1.00 82.06 494 ASP A CA 1
ATOM 3796 C C . ASP A 1 494 ? -0.535 -9.466 14.706 1.00 82.06 494 ASP A C 1
ATOM 3798 O O . ASP A 1 494 ? -0.145 -9.612 15.863 1.00 82.06 494 ASP A O 1
ATOM 3802 N N . ALA A 1 495 ? -1.668 -10.012 14.265 1.00 80.31 495 ALA A N 1
ATOM 3803 C CA . ALA A 1 495 ? -2.491 -10.867 15.108 1.00 80.31 495 ALA A CA 1
ATOM 3804 C C . ALA A 1 495 ? -1.798 -12.207 15.392 1.00 80.31 495 ALA A C 1
ATOM 3806 O O . ALA A 1 495 ? -1.850 -12.689 16.521 1.00 80.31 495 ALA A O 1
ATOM 3807 N N . ASP A 1 496 ? -1.120 -12.786 14.398 1.00 84.12 496 ASP A N 1
ATOM 3808 C CA . ASP A 1 496 ? -0.377 -14.039 14.574 1.00 84.12 496 ASP A CA 1
ATOM 3809 C C . ASP A 1 496 ? 0.867 -13.821 15.436 1.00 84.12 496 ASP A C 1
ATOM 3811 O O . ASP A 1 496 ? 1.184 -14.655 16.279 1.00 84.12 496 ASP A O 1
ATOM 3815 N N . MET A 1 497 ? 1.521 -12.664 15.297 1.00 88.06 497 MET A N 1
ATOM 3816 C CA . MET A 1 497 ? 2.576 -12.241 16.212 1.00 88.06 497 MET A CA 1
ATOM 3817 C C . MET A 1 497 ? 2.052 -12.144 17.641 1.00 88.06 497 MET A C 1
ATOM 3819 O O . MET A 1 497 ? 2.622 -12.758 18.537 1.00 88.06 497 MET A O 1
ATOM 3823 N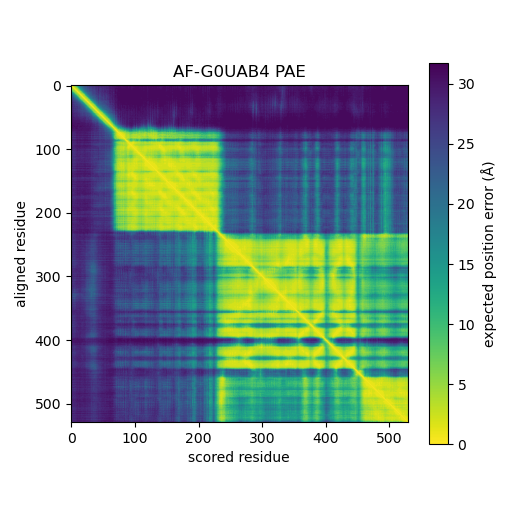 N . GLN A 1 498 ? 0.945 -11.435 17.866 1.00 86.19 498 GLN A N 1
ATOM 3824 C CA . GLN A 1 498 ? 0.379 -11.310 19.204 1.00 86.19 498 GLN A CA 1
ATOM 3825 C C . GLN A 1 498 ? -0.002 -12.683 19.774 1.00 86.19 498 GLN A C 1
ATOM 3827 O O . GLN A 1 498 ? 0.325 -12.961 20.924 1.00 86.19 498 GLN A O 1
ATOM 3832 N N . ALA A 1 499 ? -0.626 -13.549 18.971 1.00 85.31 499 ALA A N 1
ATOM 3833 C CA . ALA A 1 499 ? -0.991 -14.906 19.368 1.00 85.31 499 ALA A CA 1
ATOM 3834 C C . ALA A 1 499 ? 0.234 -15.775 19.692 1.00 85.31 499 ALA A C 1
ATOM 3836 O O . ALA A 1 499 ? 0.211 -16.518 20.671 1.00 85.31 499 ALA A O 1
ATOM 3837 N N . PHE A 1 500 ? 1.322 -15.658 18.928 1.00 90.69 500 PHE A N 1
ATOM 3838 C CA . PHE A 1 500 ? 2.586 -16.317 19.249 1.00 90.69 500 PHE A CA 1
ATOM 3839 C C . PHE A 1 500 ? 3.117 -15.844 20.607 1.00 90.69 500 PHE A C 1
ATOM 3841 O O . PHE A 1 500 ? 3.461 -16.665 21.455 1.00 90.69 500 PHE A O 1
ATOM 3848 N N . VAL A 1 501 ? 3.124 -14.532 20.850 1.00 88.50 501 VAL A N 1
ATOM 3849 C CA . VAL A 1 501 ? 3.652 -13.934 22.085 1.00 88.50 501 VAL A CA 1
ATOM 3850 C C . VAL A 1 501 ? 2.825 -14.326 23.309 1.00 88.50 501 VAL A C 1
ATOM 3852 O O . VAL A 1 501 ? 3.384 -14.767 24.313 1.00 88.50 501 VAL A O 1
ATOM 3855 N N . THR A 1 502 ? 1.502 -14.184 23.244 1.00 84.88 502 THR A N 1
ATOM 3856 C CA . THR A 1 502 ? 0.620 -14.420 24.396 1.00 84.88 502 THR A CA 1
ATOM 3857 C C . THR A 1 502 ? 0.219 -15.882 24.562 1.00 84.88 502 THR A C 1
ATOM 3859 O O . THR A 1 502 ? -0.095 -16.292 25.675 1.00 84.88 502 THR A O 1
ATOM 3862 N N . GLY A 1 503 ? 0.208 -16.660 23.479 1.00 83.19 503 GLY A N 1
ATOM 3863 C CA . GLY A 1 503 ? -0.313 -18.026 23.457 1.00 83.19 503 GLY A CA 1
ATOM 3864 C C . GLY A 1 503 ? 0.751 -19.118 23.399 1.00 83.19 503 GLY A C 1
ATOM 3865 O O . GLY A 1 503 ? 0.543 -20.169 23.993 1.00 83.19 503 GLY A O 1
ATOM 3866 N N . HIS A 1 504 ? 1.882 -18.897 22.720 1.00 87.69 504 HIS A N 1
ATOM 3867 C CA . HIS A 1 504 ? 2.946 -19.902 22.616 1.00 87.69 504 HIS A CA 1
ATOM 3868 C C . HIS A 1 504 ? 4.142 -19.551 23.503 1.00 87.69 504 HIS A C 1
ATOM 3870 O O . HIS A 1 504 ? 4.469 -20.299 24.425 1.00 87.69 504 HIS A O 1
ATOM 3876 N N . LEU A 1 505 ? 4.752 -18.382 23.294 1.00 90.56 505 LEU A N 1
ATOM 3877 C CA . LEU A 1 505 ? 5.950 -17.953 24.017 1.00 90.56 505 LEU A CA 1
ATOM 3878 C C . LEU A 1 505 ? 5.709 -17.890 25.534 1.00 90.56 505 LEU A C 1
ATOM 3880 O O . LEU A 1 505 ? 6.544 -18.359 26.300 1.00 90.56 505 LEU A O 1
ATOM 3884 N N . ALA A 1 506 ? 4.544 -17.395 25.964 1.00 86.88 506 ALA A N 1
ATOM 3885 C CA . ALA A 1 506 ? 4.161 -17.327 27.377 1.00 86.88 506 ALA A CA 1
ATOM 3886 C C . ALA A 1 506 ? 3.977 -18.699 28.060 1.00 86.88 506 ALA A C 1
ATOM 3888 O O . ALA A 1 506 ? 3.944 -18.764 29.287 1.00 86.88 506 ALA A O 1
ATOM 3889 N N . THR A 1 507 ? 3.854 -19.788 27.293 1.00 88.19 507 THR A N 1
ATOM 3890 C CA . THR A 1 507 ? 3.678 -21.152 27.831 1.00 88.19 507 THR A CA 1
ATOM 3891 C C . THR A 1 507 ? 4.989 -21.925 27.974 1.00 88.19 507 THR A C 1
ATOM 3893 O O . THR A 1 507 ? 5.008 -23.005 28.565 1.00 88.19 507 THR A O 1
ATOM 3896 N N . LEU A 1 508 ? 6.094 -21.386 27.449 1.00 90.81 508 LEU A N 1
ATOM 3897 C CA . LEU A 1 508 ? 7.409 -22.012 27.540 1.00 90.81 508 LEU A CA 1
ATOM 3898 C C . LEU A 1 508 ? 8.047 -21.805 28.928 1.00 90.81 508 LEU A C 1
ATOM 3900 O O . LEU A 1 508 ? 7.741 -20.828 29.614 1.00 90.81 508 LEU A O 1
ATOM 3904 N N . PRO A 1 509 ? 8.979 -22.689 29.340 1.00 94.06 509 PRO A N 1
ATOM 3905 C CA . PRO A 1 509 ? 9.765 -22.505 30.559 1.00 94.06 509 PRO A CA 1
ATOM 3906 C C . PRO A 1 509 ? 10.482 -21.144 30.603 1.00 94.06 509 PRO A C 1
ATOM 3908 O O . PRO A 1 509 ? 11.011 -20.683 29.590 1.00 94.06 509 PRO A O 1
ATOM 3911 N N . ALA A 1 510 ? 10.507 -20.498 31.774 1.00 90.12 510 ALA A N 1
ATOM 3912 C CA . ALA A 1 510 ? 10.972 -19.115 31.931 1.00 90.12 510 ALA A CA 1
ATOM 3913 C C . ALA A 1 510 ? 12.443 -18.901 31.527 1.00 90.12 510 ALA A C 1
ATOM 3915 O O . ALA A 1 510 ? 12.782 -17.879 30.933 1.00 90.12 510 ALA A O 1
ATOM 3916 N N . ASP A 1 511 ? 13.304 -19.879 31.801 1.00 91.44 511 ASP A N 1
ATOM 3917 C CA . ASP A 1 511 ? 14.708 -19.916 31.383 1.00 91.44 511 ASP A CA 1
ATOM 3918 C C . ASP A 1 511 ? 14.842 -19.957 29.853 1.00 91.44 511 ASP A C 1
ATOM 3920 O O . ASP A 1 511 ? 15.620 -19.202 29.262 1.00 91.44 511 ASP A O 1
ATOM 3924 N N . ARG A 1 512 ? 14.016 -20.781 29.198 1.00 92.12 512 ARG A N 1
ATOM 3925 C CA . ARG A 1 512 ? 13.970 -20.901 27.738 1.00 92.12 512 ARG A CA 1
ATOM 3926 C C . ARG A 1 512 ? 13.449 -19.620 27.086 1.00 92.12 512 ARG A C 1
ATOM 3928 O O . ARG A 1 512 ? 13.989 -19.202 26.063 1.00 92.12 512 ARG A O 1
ATOM 3935 N N . VAL A 1 513 ? 12.445 -18.976 27.687 1.00 90.75 513 VAL A N 1
ATOM 3936 C CA . VAL A 1 513 ? 11.948 -17.666 27.240 1.00 90.75 513 VAL A CA 1
ATOM 3937 C C . VAL A 1 513 ? 13.050 -16.622 27.368 1.00 90.75 513 VAL A C 1
ATOM 3939 O O . VAL A 1 513 ? 13.373 -15.969 26.382 1.00 90.75 513 VAL A O 1
ATOM 3942 N N . GLN A 1 514 ? 13.686 -16.496 28.534 1.00 92.25 514 GLN A N 1
ATOM 3943 C CA . GLN A 1 514 ? 14.720 -15.485 28.764 1.00 92.25 514 GLN A CA 1
ATOM 3944 C C . GLN A 1 514 ? 15.906 -15.631 27.796 1.00 92.25 514 GLN A C 1
ATOM 3946 O O . GLN A 1 514 ? 16.382 -14.631 27.257 1.00 92.25 514 GLN A O 1
ATOM 3951 N N . ALA A 1 515 ? 16.334 -16.865 27.510 1.00 91.88 515 ALA A N 1
ATOM 3952 C CA . ALA A 1 515 ? 17.359 -17.134 26.504 1.00 91.88 515 ALA A CA 1
ATOM 3953 C C . ALA A 1 515 ? 16.915 -16.718 25.088 1.00 91.88 515 ALA A C 1
ATOM 3955 O O . ALA A 1 515 ? 17.690 -16.109 24.347 1.00 91.88 515 ALA A O 1
ATOM 3956 N N . ALA A 1 516 ? 15.661 -16.991 24.717 1.00 92.50 516 ALA A N 1
ATOM 3957 C CA . ALA A 1 516 ? 15.108 -16.614 23.417 1.00 92.50 516 ALA A CA 1
ATOM 3958 C C . ALA A 1 516 ? 14.937 -15.093 23.253 1.00 92.50 516 ALA A C 1
ATOM 3960 O O . ALA A 1 516 ? 15.137 -14.567 22.162 1.00 92.50 516 ALA A O 1
ATOM 3961 N N . LEU A 1 517 ? 14.622 -14.362 24.327 1.00 93.81 517 LEU A N 1
ATOM 3962 C CA . LEU A 1 517 ? 14.512 -12.896 24.304 1.00 93.81 517 LEU A CA 1
ATOM 3963 C C . LEU A 1 517 ? 15.844 -12.190 24.020 1.00 93.81 517 LEU A C 1
ATOM 3965 O O . LEU A 1 517 ? 15.844 -11.053 23.543 1.00 93.81 517 LEU A O 1
ATOM 3969 N N . ALA A 1 518 ? 16.961 -12.868 24.288 1.00 92.44 518 ALA A N 1
ATOM 3970 C CA . ALA A 1 518 ? 18.311 -12.371 24.051 1.00 92.44 518 ALA A CA 1
ATOM 3971 C C . ALA A 1 518 ? 18.943 -12.887 22.742 1.00 92.44 518 ALA A C 1
ATOM 3973 O O . ALA A 1 518 ? 19.959 -12.339 22.317 1.00 92.44 518 ALA A O 1
ATOM 3974 N N . SER A 1 519 ? 18.369 -13.911 22.095 1.00 94.75 519 SER A N 1
ATOM 3975 C CA . SER A 1 519 ? 18.951 -14.575 20.919 1.00 94.75 519 SER A CA 1
ATOM 3976 C C . SER A 1 519 ? 17.940 -14.749 19.785 1.00 94.75 519 SER A C 1
ATOM 3978 O O . SER A 1 519 ? 16.977 -15.513 19.886 1.00 94.75 519 SER A O 1
ATOM 3980 N N . SER A 1 520 ? 18.203 -14.073 18.665 1.00 92.81 520 SER A N 1
ATOM 3981 C CA . SER A 1 520 ? 17.401 -14.151 17.440 1.00 92.81 520 SER A CA 1
ATOM 3982 C C . SER A 1 520 ? 17.371 -15.565 16.847 1.00 92.81 520 SER A C 1
ATOM 3984 O O . SER A 1 520 ? 16.321 -16.007 16.384 1.00 92.81 520 SER A O 1
ATOM 3986 N N . GLU A 1 521 ? 18.480 -16.305 16.916 1.00 93.69 521 GLU A N 1
ATOM 3987 C CA . GLU A 1 521 ? 18.576 -17.690 16.433 1.00 93.69 521 GLU A CA 1
ATOM 3988 C C . GLU A 1 521 ? 17.691 -18.644 17.244 1.00 93.69 521 GLU A C 1
ATOM 3990 O O . GLU A 1 521 ? 16.928 -19.432 16.677 1.00 93.69 521 GLU A O 1
ATOM 3995 N N . LEU A 1 522 ? 17.740 -18.540 18.578 1.00 93.12 522 LEU A N 1
ATOM 3996 C CA . LEU A 1 522 ? 16.896 -19.353 19.453 1.00 93.12 522 LEU A CA 1
ATOM 3997 C C . LEU A 1 522 ? 15.418 -19.014 19.251 1.00 93.12 522 LEU A C 1
ATOM 3999 O O . LEU A 1 522 ? 14.603 -19.929 19.128 1.00 93.12 522 LEU A O 1
ATOM 4003 N N . MET A 1 523 ? 15.072 -17.728 19.136 1.00 95.25 523 MET A N 1
ATOM 4004 C CA . MET A 1 523 ? 13.701 -17.313 18.838 1.00 95.25 523 MET A CA 1
ATOM 4005 C C . MET A 1 523 ? 13.212 -17.878 17.495 1.00 95.25 523 MET A C 1
ATOM 4007 O O . MET A 1 523 ? 12.118 -18.436 17.428 1.00 95.25 523 MET A O 1
ATOM 4011 N N . ALA A 1 524 ? 14.033 -17.819 16.441 1.00 92.12 524 ALA A N 1
ATOM 4012 C CA . ALA A 1 524 ? 13.688 -18.383 15.135 1.00 92.12 524 ALA A CA 1
ATOM 4013 C C . ALA A 1 524 ? 13.437 -19.900 15.196 1.00 92.12 524 ALA A C 1
ATOM 4015 O O . ALA A 1 524 ? 12.570 -20.410 14.488 1.00 92.12 524 ALA A O 1
ATOM 4016 N N . SER A 1 525 ? 14.178 -20.626 16.042 1.00 91.88 525 SER A N 1
ATOM 4017 C CA . SER A 1 525 ? 13.963 -22.063 16.251 1.00 91.88 525 SER A CA 1
ATOM 4018 C C . SER A 1 525 ? 12.637 -22.366 16.952 1.00 91.88 525 SER A C 1
ATOM 4020 O O . SER A 1 525 ? 11.987 -23.349 16.611 1.00 91.88 525 SER A O 1
ATOM 4022 N N . ILE A 1 526 ? 12.223 -21.508 17.889 1.00 91.19 526 ILE A N 1
ATOM 4023 C CA . ILE A 1 526 ? 10.972 -21.649 18.640 1.00 91.19 526 ILE A CA 1
ATOM 4024 C C . ILE A 1 526 ? 9.771 -21.366 17.741 1.00 91.19 526 ILE A C 1
ATOM 4026 O O . ILE A 1 526 ? 8.816 -22.122 17.777 1.00 91.19 526 ILE A O 1
ATOM 4030 N N . ILE A 1 527 ? 9.827 -20.329 16.901 1.00 88.44 527 ILE A N 1
ATOM 4031 C CA . ILE A 1 527 ? 8.711 -19.975 16.004 1.00 88.44 527 ILE A CA 1
ATOM 4032 C C . ILE A 1 527 ? 8.417 -21.085 14.976 1.00 88.44 527 ILE A C 1
ATOM 4034 O O . ILE A 1 527 ? 7.298 -21.196 14.484 1.00 88.44 527 ILE A O 1
ATOM 4038 N N . LYS A 1 528 ? 9.420 -21.900 14.628 1.00 82.75 528 LYS A N 1
ATOM 4039 C CA . LYS A 1 528 ? 9.292 -23.001 13.659 1.00 82.75 528 LYS A CA 1
ATOM 4040 C C . LYS A 1 528 ? 8.773 -24.314 14.265 1.00 82.75 528 LYS A C 1
ATOM 4042 O O . LYS A 1 528 ? 8.559 -25.255 13.501 1.00 82.75 528 LYS A O 1
ATOM 4047 N N . GLN A 1 529 ? 8.649 -24.397 15.592 1.00 75.44 529 GLN A N 1
ATOM 4048 C CA . GLN A 1 529 ? 8.096 -25.542 16.328 1.00 75.44 529 GLN A CA 1
ATOM 4049 C C . GLN A 1 529 ? 6.606 -25.332 16.574 1.00 75.44 529 GLN A C 1
ATOM 4051 O O . GLN A 1 529 ? 5.873 -26.342 16.489 1.00 75.44 529 GLN A O 1
#

Secondary structure (DSSP, 8-state):
------------------------------------------PPPP-------------------TTHHHHHHHHHHHHHHHHHHSHHHHEETTTTEEE-TTGGG-GGGGGGGGG--TT-HHHHHHHHHHHHHHTGGG--EEE-TTS--S--HHHHHHHHHHT-GGG--EEE-TT----SSTTHHHHTT-TT--EEE-TTSGGGGSTTHHHHHHHH-TT--EETTEE-----------------HHHHHHHHHHIIIIIHHHHTT-HHHHTTTEEEEEEEEEEE-S-SS-SS---SGGGT-TT--HHHHHHHHHHHHHHHHHS-B--TTT-GGGGG-EEESHHHHHHHHHHHTTTTSSEEEEEEE-S--EEEEE-TT-SS-EEEEEEEEEEEEEE--S--TTTTTS-TTTS-EEEEEEEEEEEEEE-TTSS-EEEEEEEEEEEE----B-TTSPBPPSS--TT-HHHHHHHHHHH-TTS-HHHHHHHHHT-SSHHHHHHIIIIIGGGS-HHHHHHHHH-HHHHHHHHT-

Sequence (529 aa):
MSHPYNKHRGGCAGGRRIYDHGGNSDRAHGGHWNNQLASRAKGPVIQNKQHPNQQRANNAGGGSGGCSTQLSSVMSTLLNLLFQKSSNTIFDAQSGTLNLSKFGENPDLKDVQKSVDFNSVAFCKSLVSVVKANIGDALRIIVLNDNNVRKAVPFFSALSEAGIHGGVTAISATGNGLTDFGFLAPLKGYDNLGELLLEGNPVTQRDDYRPRVLRSLPNLMMLDGQVIDRALLRLPNPVPATLNEMQVGVLRFLEASLFATTAAGNYDTLVNVYSPNAVVSVSRSDEPLPSYLPMDAKHNCGSLNSATRSAIASDFAYLRKRVPWRNLHNDVHSLRNVSLGRAKASLTLKEIGGGEKCLSVSHELNSNANVIFLSQNMSVPICVVTLHGRIFWHWCPKASVAMEATARNEVPFFSCCFDRTLSLVLDTSGSSWSVHNDMIFLRPDHKLFLEDGSFSPTIFFANESQRVETMRRRYLQQATHDVMRIIVENTVSDADMQAFVTGHLATLPADRVQAALASSELMASIIKQ